Protein AF-A0A2E0BIJ8-F1 (afdb_monomer_lite)

Structure (mmCIF, N/CA/C/O backbone):
data_AF-A0A2E0BIJ8-F1
#
_entry.id   AF-A0A2E0BIJ8-F1
#
loop_
_atom_site.group_PDB
_atom_site.id
_atom_site.type_symbol
_atom_site.label_atom_id
_atom_site.label_alt_id
_atom_site.label_comp_id
_atom_site.label_asym_id
_atom_site.label_entity_id
_atom_site.label_seq_id
_atom_site.pdbx_PDB_ins_code
_atom_site.Cartn_x
_atom_site.Cartn_y
_atom_site.Cartn_z
_atom_site.occupancy
_atom_site.B_iso_or_equiv
_atom_site.auth_seq_id
_atom_site.auth_comp_id
_atom_site.auth_asym_id
_atom_site.auth_atom_id
_atom_site.pdbx_PDB_model_num
ATOM 1 N N . MET A 1 1 ? -33.064 29.553 -26.104 1.00 35.59 1 MET A N 1
ATOM 2 C CA . MET A 1 1 ? -32.023 29.119 -27.050 1.00 35.59 1 MET A CA 1
ATOM 3 C C . MET A 1 1 ? -30.918 28.511 -26.212 1.00 35.59 1 MET A C 1
ATOM 5 O O . MET A 1 1 ? -30.188 29.252 -25.575 1.00 35.59 1 MET A O 1
ATOM 9 N N . LEU A 1 2 ? -30.926 27.184 -26.082 1.00 36.78 2 LEU A N 1
ATOM 10 C CA . LEU A 1 2 ? -29.782 26.411 -25.607 1.00 36.78 2 LEU A CA 1
ATOM 11 C C . LEU A 1 2 ? -29.055 26.008 -26.888 1.00 36.78 2 LEU A C 1
ATOM 13 O O . LEU A 1 2 ? -29.544 25.163 -27.633 1.00 36.78 2 LEU A O 1
ATOM 17 N N . GLU A 1 3 ? -28.006 26.745 -27.231 1.00 42.09 3 GLU A N 1
ATOM 18 C CA . GLU A 1 3 ? -27.122 26.384 -28.335 1.00 42.09 3 GLU A CA 1
ATOM 19 C C . GLU A 1 3 ? -26.055 25.418 -27.809 1.00 42.09 3 GLU A C 1
ATOM 21 O O . GLU A 1 3 ? -25.457 25.666 -26.765 1.00 42.09 3 GLU A O 1
ATOM 26 N N . ASN A 1 4 ? -25.825 24.352 -28.581 1.00 48.25 4 ASN A N 1
ATOM 27 C CA . ASN A 1 4 ? -24.782 23.330 -28.443 1.00 48.25 4 ASN A CA 1
ATOM 28 C C . ASN A 1 4 ? -24.934 22.281 -27.328 1.00 48.25 4 ASN A C 1
ATOM 30 O O . ASN A 1 4 ? -24.035 22.094 -26.514 1.00 48.25 4 ASN A O 1
ATOM 34 N N . ASP A 1 5 ? -25.995 21.475 -27.407 1.00 44.16 5 ASP A N 1
ATOM 35 C CA . ASP A 1 5 ? -25.966 20.113 -26.860 1.00 44.16 5 ASP A CA 1
ATOM 36 C C . ASP A 1 5 ? -25.306 19.171 -27.881 1.00 44.16 5 ASP A C 1
ATOM 38 O O . ASP A 1 5 ? -25.940 18.689 -28.825 1.00 44.16 5 ASP A O 1
ATOM 42 N N . ALA A 1 6 ? -24.007 18.911 -27.714 1.00 59.09 6 ALA A N 1
ATOM 43 C CA . ALA A 1 6 ? -23.367 17.775 -28.368 1.00 59.09 6 ALA A CA 1
ATOM 44 C C . ALA A 1 6 ? -24.057 16.489 -27.883 1.00 59.09 6 ALA A C 1
ATOM 46 O O . ALA A 1 6 ? -24.158 16.249 -26.682 1.00 59.09 6 ALA A O 1
ATOM 47 N N . ASN A 1 7 ? -24.561 15.672 -28.811 1.00 59.44 7 ASN A N 1
ATOM 48 C CA . ASN A 1 7 ? -25.217 14.410 -28.480 1.00 59.44 7 ASN A CA 1
ATOM 49 C C . ASN A 1 7 ? -24.240 13.514 -27.680 1.00 59.44 7 ASN A C 1
ATOM 51 O O . ASN A 1 7 ? -23.221 13.108 -28.244 1.00 59.44 7 ASN A O 1
ATOM 55 N N . PRO A 1 8 ? -24.536 13.164 -26.411 1.00 59.91 8 PRO A N 1
ATOM 56 C CA . PRO A 1 8 ? -23.609 12.451 -25.524 1.00 59.91 8 PRO A CA 1
ATOM 57 C C . PRO A 1 8 ? -23.300 11.015 -25.974 1.00 59.91 8 PRO A C 1
ATOM 59 O O . PRO A 1 8 ? -22.456 10.349 -25.383 1.00 59.91 8 PRO A O 1
ATOM 62 N N . LEU A 1 9 ? -23.988 10.525 -27.009 1.00 65.62 9 LEU A N 1
ATOM 63 C CA . LEU A 1 9 ? -23.783 9.205 -27.601 1.00 65.62 9 LEU A CA 1
ATOM 64 C C . LEU A 1 9 ? -22.906 9.227 -28.858 1.00 65.62 9 LEU A C 1
ATOM 66 O O . LEU A 1 9 ? -22.682 8.163 -29.429 1.00 65.62 9 LEU A O 1
ATOM 70 N N . VAL A 1 10 ? -22.436 10.393 -29.318 1.00 70.75 10 VAL A N 1
ATOM 71 C CA . VAL A 1 10 ? -21.459 10.469 -30.414 1.00 70.75 10 VAL A CA 1
ATOM 72 C C . VAL A 1 10 ? -20.094 10.082 -29.840 1.00 70.75 10 VAL A C 1
ATOM 74 O O . VAL A 1 10 ? -19.566 10.825 -29.010 1.00 70.75 10 VAL A O 1
ATOM 77 N N . PRO A 1 11 ? -19.519 8.927 -30.225 1.00 63.75 11 PRO A N 1
ATOM 78 C CA . PRO A 1 11 ? -18.216 8.518 -29.723 1.00 63.75 11 PRO A CA 1
ATOM 79 C C . PRO A 1 11 ? -17.155 9.537 -30.130 1.00 63.75 11 PRO A C 1
ATOM 81 O O . PRO A 1 11 ? -17.231 10.114 -31.216 1.00 63.75 11 PRO A O 1
ATOM 84 N N . ASN A 1 12 ? -16.148 9.730 -29.277 1.00 66.19 12 ASN A N 1
ATOM 85 C CA . ASN A 1 12 ? -14.957 10.467 -29.677 1.00 66.19 12 ASN A CA 1
ATOM 86 C C . ASN A 1 12 ? -14.377 9.796 -30.932 1.00 66.19 12 ASN A C 1
ATOM 88 O O . ASN A 1 12 ? -14.133 8.591 -30.924 1.00 66.19 12 ASN A O 1
ATOM 92 N N . GLU A 1 13 ? -14.179 10.575 -31.995 1.00 66.75 13 GLU A N 1
ATOM 93 C CA . GLU A 1 13 ? -13.626 10.105 -33.268 1.00 66.75 13 GLU A CA 1
ATOM 94 C C . GLU A 1 13 ? -12.208 9.527 -33.090 1.00 66.75 13 GLU A C 1
ATOM 96 O O . GLU A 1 13 ? -11.796 8.650 -33.845 1.00 66.75 13 GLU A O 1
ATOM 101 N N . TYR A 1 14 ? -11.497 9.953 -32.037 1.00 65.56 14 TYR A N 1
ATOM 102 C CA . TYR A 1 14 ? -10.138 9.525 -31.706 1.00 65.56 14 TYR A CA 1
ATOM 103 C C . TYR A 1 14 ? -10.003 9.236 -30.199 1.00 65.56 14 TYR A C 1
ATOM 105 O O . TYR A 1 14 ? -9.481 10.071 -29.451 1.00 65.56 14 TYR A O 1
ATOM 113 N N . PRO A 1 15 ? -10.487 8.082 -29.702 1.00 70.69 15 PRO A N 1
ATOM 114 C CA . PRO A 1 15 ? -10.319 7.720 -28.301 1.00 70.69 15 PRO A CA 1
ATOM 115 C C . PRO A 1 15 ? -8.838 7.457 -27.993 1.00 70.69 15 PRO A C 1
ATOM 117 O O . PRO A 1 15 ? -8.159 6.723 -28.709 1.00 70.69 15 PRO A O 1
ATOM 120 N N . THR A 1 16 ? -8.342 8.048 -26.908 1.00 72.25 16 THR A N 1
ATOM 121 C CA . THR A 1 16 ? -6.956 7.880 -26.455 1.00 72.25 16 THR A CA 1
ATOM 122 C C . THR A 1 16 ? -6.887 6.763 -25.409 1.00 72.25 16 THR A C 1
ATOM 124 O O . THR A 1 16 ? -7.479 6.924 -24.339 1.00 72.25 16 THR A O 1
ATOM 127 N N . PRO A 1 17 ? -6.183 5.646 -25.660 1.00 83.25 17 PRO A N 1
ATOM 128 C CA . PRO A 1 17 ? -5.972 4.625 -24.641 1.00 83.25 17 PRO A CA 1
ATOM 129 C C . PRO A 1 17 ? -4.950 5.105 -23.597 1.00 83.25 17 PRO A C 1
ATOM 131 O O . PRO A 1 17 ? -3.907 5.652 -23.948 1.00 83.25 17 PRO A O 1
ATOM 134 N N . THR A 1 18 ? -5.221 4.865 -22.311 1.00 81.81 18 THR A N 1
ATOM 135 C CA . THR A 1 18 ? -4.228 5.063 -21.234 1.00 81.81 18 THR A CA 1
ATOM 136 C C . THR A 1 18 ? -3.128 4.000 -21.299 1.00 81.81 18 THR A C 1
ATOM 138 O O . THR A 1 18 ? -1.951 4.299 -21.100 1.00 81.81 18 THR A O 1
ATOM 141 N N . VAL A 1 19 ? -3.525 2.761 -21.604 1.00 93.06 19 VAL A N 1
ATOM 142 C CA . VAL A 1 19 ? -2.657 1.597 -21.782 1.00 93.06 19 VAL A CA 1
ATOM 143 C C . VAL A 1 19 ? -3.271 0.654 -22.820 1.00 93.06 19 VAL A C 1
ATOM 145 O O . VAL A 1 19 ? -4.491 0.498 -22.887 1.00 93.06 19 VAL A O 1
ATOM 148 N N . LEU A 1 20 ? -2.425 0.020 -23.624 1.00 96.12 20 LEU A N 1
ATOM 149 C CA . LEU A 1 20 ? -2.742 -1.125 -24.468 1.00 96.12 20 LEU A CA 1
ATOM 150 C C . LEU A 1 20 ? -2.016 -2.343 -23.899 1.00 96.12 20 LEU A C 1
ATOM 152 O O . LEU A 1 20 ? -0.818 -2.282 -23.621 1.00 96.12 20 LEU A O 1
ATOM 156 N N . VAL A 1 21 ? -2.742 -3.447 -23.737 1.00 98.12 21 VAL A N 1
ATOM 157 C CA . VAL A 1 21 ? -2.201 -4.722 -23.257 1.00 98.12 21 VAL A CA 1
ATOM 158 C C . VAL A 1 21 ? -2.321 -5.738 -24.383 1.00 98.12 21 VAL A C 1
ATOM 160 O O . VAL A 1 21 ? -3.424 -6.017 -24.851 1.00 98.12 21 VAL A O 1
ATOM 163 N N . ILE A 1 22 ? -1.184 -6.260 -24.830 1.00 98.31 22 ILE A N 1
ATOM 164 C CA . ILE A 1 22 ? -1.072 -7.204 -25.937 1.00 98.31 22 ILE A CA 1
ATOM 165 C C . ILE A 1 22 ? -0.431 -8.481 -25.403 1.00 98.31 22 ILE A C 1
ATOM 167 O O . ILE A 1 22 ? 0.773 -8.524 -25.154 1.00 98.31 22 ILE A O 1
ATOM 171 N N . ASP A 1 23 ? -1.244 -9.516 -25.237 1.00 98.00 23 ASP A N 1
ATOM 172 C CA . ASP A 1 23 ? -0.769 -10.859 -24.913 1.00 98.00 23 ASP A CA 1
ATOM 173 C C . ASP A 1 23 ? -0.243 -11.573 -26.164 1.00 98.00 23 ASP A C 1
ATOM 175 O O . ASP A 1 23 ? -0.552 -11.196 -27.297 1.00 98.00 23 ASP A O 1
ATOM 179 N N . ASP A 1 24 ? 0.578 -12.598 -25.946 1.00 97.19 24 ASP A N 1
ATOM 180 C CA . ASP A 1 24 ? 1.155 -13.438 -26.995 1.00 97.19 24 ASP A CA 1
ATOM 181 C C . ASP A 1 24 ? 1.942 -12.655 -28.068 1.00 97.19 24 ASP A C 1
ATOM 183 O O . ASP A 1 24 ? 1.844 -12.908 -29.275 1.00 97.19 24 ASP A O 1
ATOM 187 N N . PHE A 1 25 ? 2.739 -11.670 -27.634 1.00 97.81 25 PHE A N 1
ATOM 188 C CA . PHE A 1 25 ? 3.421 -10.756 -28.550 1.00 97.81 25 PHE A CA 1
ATOM 189 C C . PHE A 1 25 ? 4.433 -11.461 -29.464 1.00 97.81 25 PHE A C 1
ATOM 191 O O . PHE A 1 25 ? 4.387 -11.286 -30.683 1.00 97.81 25 PHE A O 1
ATOM 198 N N . TYR A 1 26 ? 5.355 -12.256 -28.928 1.00 96.81 26 TYR A N 1
ATOM 199 C CA . TYR A 1 26 ? 6.238 -13.096 -29.736 1.00 96.81 26 TYR A CA 1
ATOM 200 C C . TYR A 1 26 ? 5.554 -14.410 -30.100 1.00 96.81 26 TYR A C 1
ATOM 202 O O . TYR A 1 26 ? 4.877 -15.015 -29.277 1.00 96.81 26 TYR A O 1
ATOM 210 N N . GLN A 1 27 ? 5.772 -14.874 -31.334 1.00 95.19 27 GLN A N 1
ATOM 211 C CA . GLN A 1 27 ? 5.269 -16.175 -31.782 1.00 95.19 27 GLN A CA 1
ATOM 212 C C . GLN A 1 27 ? 5.966 -17.336 -31.056 1.00 95.19 27 GLN A C 1
ATOM 214 O O . GLN A 1 27 ? 5.326 -18.336 -30.750 1.00 95.19 27 GLN A O 1
ATOM 219 N N . ASP A 1 28 ? 7.265 -17.189 -30.779 1.00 96.81 28 ASP A N 1
ATOM 220 C CA . ASP A 1 28 ? 8.059 -18.140 -30.000 1.00 96.81 28 ASP A CA 1
ATOM 221 C C . ASP A 1 28 ? 8.805 -17.396 -28.875 1.00 96.81 28 ASP A C 1
ATOM 223 O O . ASP A 1 28 ? 9.984 -17.050 -29.009 1.00 96.81 28 ASP A O 1
ATOM 227 N N . PRO A 1 29 ? 8.110 -17.058 -27.774 1.00 96.88 29 PRO A N 1
ATOM 228 C CA . PRO A 1 29 ? 8.700 -16.284 -26.684 1.00 96.88 29 PRO A CA 1
ATOM 229 C C . PRO A 1 29 ? 9.755 -17.073 -25.902 1.00 96.88 29 PRO A C 1
ATOM 231 O O . PRO A 1 29 ? 10.623 -16.470 -25.272 1.00 96.88 29 PRO A O 1
ATOM 234 N N . VAL A 1 30 ? 9.700 -18.409 -25.944 1.00 96.81 30 VAL A N 1
ATOM 235 C CA . VAL A 1 30 ? 10.685 -19.279 -25.292 1.00 96.81 30 VAL A CA 1
ATOM 236 C C . VAL A 1 30 ? 12.012 -19.189 -26.033 1.00 96.81 30 VAL A C 1
ATOM 238 O O . VAL A 1 30 ? 13.022 -18.894 -25.398 1.00 96.81 30 VAL A O 1
ATOM 241 N N . ALA A 1 31 ? 12.012 -19.316 -27.364 1.00 96.94 31 ALA A N 1
ATOM 242 C CA . ALA A 1 31 ? 13.229 -19.149 -28.157 1.00 96.94 31 ALA A CA 1
ATOM 243 C C . ALA A 1 31 ? 13.829 -17.740 -28.009 1.00 96.94 31 ALA A C 1
ATOM 245 O O . ALA A 1 31 ? 15.046 -17.597 -27.873 1.00 96.94 31 ALA A O 1
ATOM 246 N N . VAL A 1 32 ? 12.990 -16.694 -27.971 1.00 96.44 32 VAL A N 1
ATOM 247 C CA . VAL A 1 32 ? 13.455 -15.319 -27.707 1.00 96.44 32 VAL A CA 1
ATOM 248 C C . VAL A 1 32 ? 14.112 -15.220 -26.330 1.00 96.44 32 VAL A C 1
ATOM 250 O O . VAL A 1 32 ? 15.205 -14.662 -26.225 1.00 96.44 32 VAL A O 1
ATOM 253 N N . ARG A 1 33 ? 13.486 -15.786 -25.286 1.00 97.31 33 ARG A N 1
ATOM 254 C CA . ARG A 1 33 ? 14.040 -15.821 -23.925 1.00 97.31 33 ARG A CA 1
ATOM 255 C C . ARG A 1 33 ? 15.385 -16.554 -23.878 1.00 97.31 33 ARG A C 1
ATOM 257 O O . ARG A 1 33 ? 16.347 -16.040 -23.312 1.00 97.31 33 ARG A O 1
ATOM 264 N N . GLU A 1 34 ? 15.459 -17.751 -24.446 1.00 97.31 34 GLU A N 1
ATOM 265 C CA . GLU A 1 34 ? 16.687 -18.553 -24.464 1.00 97.31 34 GLU A CA 1
ATOM 266 C C . GLU A 1 34 ? 17.824 -17.815 -25.172 1.00 97.31 34 GLU A C 1
ATOM 268 O O . GLU A 1 34 ? 18.957 -17.805 -24.688 1.00 97.31 34 GLU A O 1
ATOM 273 N N . TRP A 1 35 ? 17.514 -17.144 -26.281 1.00 97.12 35 TRP A N 1
ATOM 274 C CA . TRP A 1 35 ? 18.482 -16.347 -27.021 1.00 97.12 35 TRP A CA 1
ATOM 275 C C . TRP A 1 35 ? 18.953 -15.114 -26.236 1.00 97.12 35 TRP A C 1
ATOM 277 O O . TRP A 1 35 ? 20.160 -14.859 -26.184 1.00 97.12 35 TRP A O 1
ATOM 287 N N . VAL A 1 36 ? 18.052 -14.366 -25.582 1.00 96.44 36 VAL A N 1
ATOM 288 C CA . VAL A 1 36 ? 18.443 -13.169 -24.812 1.00 96.44 36 VAL A CA 1
ATOM 289 C C . VAL A 1 36 ? 19.282 -13.530 -23.582 1.00 96.44 36 VAL A C 1
ATOM 291 O O . VAL A 1 36 ? 20.228 -12.816 -23.252 1.00 96.44 36 VAL A O 1
ATOM 294 N N . LEU A 1 37 ? 19.014 -14.665 -22.928 1.00 96.69 37 LEU A N 1
ATOM 295 C CA . LEU A 1 37 ? 19.805 -15.122 -21.779 1.00 96.69 37 LEU A CA 1
ATOM 296 C C . LEU A 1 37 ? 21.262 -15.435 -22.154 1.00 96.69 37 LEU A C 1
ATOM 298 O O . LEU A 1 37 ? 22.139 -15.365 -21.290 1.00 96.69 37 LEU A O 1
ATOM 302 N N . GLN A 1 38 ? 21.547 -15.705 -23.430 1.00 95.94 38 GLN A N 1
ATOM 303 C CA . GLN A 1 38 ? 22.909 -15.888 -23.945 1.00 95.94 38 GLN A CA 1
ATOM 304 C C . GLN A 1 38 ? 23.631 -14.565 -24.250 1.00 95.94 38 GLN A C 1
ATOM 306 O O . GLN A 1 38 ? 24.837 -14.585 -24.486 1.00 95.94 38 GLN A O 1
ATOM 311 N N . GLN A 1 39 ? 22.932 -13.426 -24.238 1.00 94.38 39 GLN A N 1
ATOM 312 C CA . GLN A 1 39 ? 23.530 -12.121 -24.521 1.00 94.38 39 GLN A CA 1
ATOM 313 C C . GLN A 1 39 ? 24.245 -11.536 -23.297 1.00 94.38 39 GLN A C 1
ATOM 315 O O . GLN A 1 39 ? 23.983 -11.891 -22.139 1.00 94.38 39 GLN A O 1
ATOM 320 N N . GLU A 1 40 ? 25.140 -10.588 -23.565 1.00 91.81 40 GLU A N 1
ATOM 321 C CA . GLU A 1 40 ? 25.737 -9.743 -22.538 1.00 91.81 40 GLU A CA 1
ATOM 322 C C . GLU A 1 40 ? 24.805 -8.580 -22.174 1.00 91.81 40 GLU A C 1
ATOM 324 O O . GLU A 1 40 ? 24.114 -8.017 -23.025 1.00 91.81 40 GLU A O 1
ATOM 329 N N . PHE A 1 41 ? 24.842 -8.177 -20.902 1.00 92.44 41 PHE A N 1
ATOM 330 C CA . PHE A 1 41 ? 24.113 -7.019 -20.378 1.00 92.44 41 PHE A CA 1
ATOM 331 C C . PHE A 1 41 ? 25.108 -5.961 -19.870 1.00 92.44 41 PHE A C 1
ATOM 333 O O . PHE A 1 41 ? 25.261 -5.788 -18.654 1.00 92.44 41 PHE A O 1
ATOM 340 N N . PRO A 1 42 ? 25.871 -5.310 -20.770 1.00 82.31 42 PRO A N 1
ATOM 341 C CA . PRO A 1 42 ? 26.975 -4.442 -20.374 1.00 82.31 42 PRO A CA 1
ATOM 342 C C . PRO A 1 42 ? 26.510 -3.060 -19.899 1.00 82.31 42 PRO A C 1
ATOM 344 O O . PRO A 1 42 ? 27.278 -2.356 -19.245 1.00 82.31 42 PRO A O 1
ATOM 347 N N . ILE A 1 43 ? 25.276 -2.656 -20.217 1.00 79.69 43 ILE A N 1
ATOM 348 C CA . ILE A 1 43 ? 24.807 -1.286 -20.008 1.00 79.69 43 ILE A CA 1
ATOM 349 C C . ILE A 1 43 ? 24.150 -1.163 -18.630 1.00 79.69 43 ILE A C 1
ATOM 351 O O . ILE A 1 43 ? 23.225 -1.902 -18.291 1.00 79.69 43 ILE A O 1
ATOM 355 N N . GLN A 1 44 ? 24.630 -0.201 -17.847 1.00 77.75 44 GLN A N 1
ATOM 356 C CA . GLN A 1 44 ? 24.048 0.248 -16.583 1.00 77.75 44 GLN A CA 1
ATOM 357 C C . GLN A 1 44 ? 23.871 1.762 -16.647 1.00 77.75 44 GLN A C 1
ATOM 359 O O . GLN A 1 44 ? 24.639 2.455 -17.317 1.00 77.75 44 GLN A O 1
ATOM 364 N N . GLY A 1 45 ? 22.870 2.284 -15.953 1.00 73.25 45 GLY A N 1
ATOM 365 C CA . GLY A 1 45 ? 22.576 3.709 -15.975 1.00 73.25 45 GLY A CA 1
ATOM 366 C C . GLY A 1 45 ? 21.678 4.118 -14.824 1.00 73.25 45 GLY A C 1
ATOM 367 O O . GLY A 1 45 ? 21.615 3.443 -13.801 1.00 73.25 45 GLY A O 1
ATOM 368 N N . ASN A 1 46 ? 20.966 5.229 -15.006 1.00 73.06 46 ASN A N 1
ATOM 369 C CA . ASN A 1 46 ? 19.965 5.692 -14.051 1.00 73.06 46 ASN A CA 1
ATOM 370 C C . ASN A 1 46 ? 18.648 4.913 -14.220 1.00 73.06 46 ASN A C 1
ATOM 372 O O . ASN A 1 46 ? 17.621 5.478 -14.582 1.00 73.06 46 ASN A O 1
ATOM 376 N N . TYR A 1 47 ? 18.713 3.598 -14.033 1.00 79.56 47 TYR A N 1
ATOM 377 C CA . TYR A 1 47 ? 17.598 2.650 -14.006 1.00 79.56 47 TYR A CA 1
ATOM 378 C C . TYR A 1 47 ? 18.071 1.368 -13.300 1.00 79.56 47 TYR A C 1
ATOM 380 O O . TYR A 1 47 ? 19.268 1.073 -13.320 1.00 79.56 47 TYR A O 1
ATOM 388 N N . PRO A 1 48 ? 17.168 0.596 -12.676 1.00 83.38 48 PRO A N 1
ATOM 389 C CA . PRO A 1 48 ? 17.532 -0.645 -11.992 1.00 83.38 48 PRO A CA 1
ATOM 390 C C . PRO A 1 48 ? 18.017 -1.709 -12.981 1.00 83.38 48 PRO A C 1
ATOM 392 O O . PRO A 1 48 ? 17.558 -1.752 -14.122 1.00 83.38 48 PRO A O 1
ATOM 395 N N . GLY A 1 49 ? 18.898 -2.605 -12.556 1.00 90.31 49 GLY A N 1
ATOM 396 C CA . GLY A 1 49 ? 19.314 -3.731 -13.375 1.00 90.31 49 GLY A CA 1
ATOM 397 C C . GLY A 1 49 ? 20.331 -3.391 -14.452 1.00 90.31 49 GLY A C 1
ATOM 398 O O . GLY A 1 49 ? 21.042 -2.383 -14.418 1.00 90.31 49 GLY A O 1
ATOM 399 N N . LYS A 1 50 ? 20.422 -4.287 -15.433 1.00 90.38 50 LYS A N 1
ATOM 400 C CA . LYS A 1 50 ? 21.362 -4.172 -16.554 1.00 90.38 50 LYS A CA 1
ATOM 401 C C . LYS A 1 50 ? 20.643 -4.391 -17.869 1.00 90.38 50 LYS A C 1
ATOM 403 O O . LYS A 1 50 ? 19.694 -5.174 -17.927 1.00 90.38 50 LYS A O 1
ATOM 408 N N . ARG A 1 51 ? 21.116 -3.724 -18.922 1.00 90.31 51 ARG A N 1
ATOM 409 C CA . ARG A 1 51 ? 20.560 -3.797 -20.276 1.00 90.31 51 ARG A CA 1
ATOM 410 C C . ARG A 1 51 ? 21.532 -4.407 -21.278 1.00 90.31 51 ARG A C 1
ATOM 412 O O . ARG A 1 51 ? 22.748 -4.238 -21.166 1.00 90.31 51 ARG A O 1
ATOM 419 N N . THR A 1 52 ? 20.974 -5.083 -22.275 1.00 88.81 52 THR A N 1
ATOM 420 C CA . THR A 1 52 ? 21.670 -5.446 -23.514 1.00 88.81 52 THR A CA 1
ATOM 421 C C . THR A 1 52 ? 21.855 -4.222 -24.414 1.00 88.81 52 THR A C 1
ATOM 423 O O . THR A 1 52 ? 21.259 -3.169 -24.182 1.00 88.81 52 THR A O 1
ATOM 426 N N . ALA A 1 53 ? 22.599 -4.388 -25.509 1.00 85.25 53 ALA A N 1
ATOM 427 C CA . ALA A 1 53 ? 22.479 -3.493 -26.659 1.00 85.25 53 ALA A CA 1
ATOM 428 C C . ALA A 1 53 ? 21.033 -3.495 -27.232 1.00 85.25 53 ALA A C 1
ATOM 430 O O . ALA A 1 53 ? 20.252 -4.407 -26.928 1.00 85.25 53 ALA A O 1
ATOM 431 N N . PRO A 1 54 ? 20.640 -2.485 -28.029 1.00 85.31 54 PRO A N 1
ATOM 432 C CA . PRO A 1 54 ? 19.290 -2.376 -28.587 1.00 85.31 54 PRO A CA 1
ATOM 433 C C . PRO A 1 54 ? 19.003 -3.435 -29.662 1.00 85.31 54 PRO A C 1
ATOM 435 O O . PRO A 1 54 ? 19.788 -3.613 -30.590 1.00 85.31 54 PRO A O 1
ATOM 438 N N . PHE A 1 55 ? 17.840 -4.092 -29.582 1.00 84.94 55 PHE A N 1
ATOM 439 C CA . PHE A 1 55 ? 17.353 -5.062 -30.572 1.00 84.94 55 PHE A CA 1
ATOM 440 C C . PHE A 1 55 ? 15.965 -4.675 -31.091 1.00 84.94 55 PHE A C 1
ATOM 442 O O . PHE A 1 55 ? 14.954 -5.315 -30.801 1.00 84.94 55 PHE A O 1
ATOM 449 N N . ALA A 1 56 ? 15.917 -3.601 -31.869 1.00 78.50 56 ALA A N 1
ATOM 450 C CA . ALA A 1 56 ? 14.689 -3.041 -32.420 1.00 78.50 56 ALA A CA 1
ATOM 451 C C . ALA A 1 56 ? 14.616 -3.210 -33.942 1.00 78.50 56 ALA A C 1
ATOM 453 O O . ALA A 1 56 ? 14.785 -2.262 -34.711 1.00 78.50 56 ALA A O 1
ATOM 454 N N . LEU A 1 57 ? 14.371 -4.454 -34.360 1.00 83.31 57 LEU A N 1
ATOM 455 C CA . LEU A 1 57 ? 14.141 -4.813 -35.760 1.00 83.31 57 LEU A CA 1
ATOM 456 C C . LEU A 1 57 ? 12.923 -4.068 -36.324 1.00 83.31 57 LEU A C 1
ATOM 458 O O . LEU A 1 57 ? 11.921 -3.904 -35.624 1.00 83.31 57 LEU A O 1
ATOM 462 N N . ASP A 1 58 ? 12.968 -3.710 -37.609 1.00 86.62 58 ASP A N 1
ATOM 463 C CA . ASP A 1 58 ? 11.851 -3.042 -38.296 1.00 86.62 58 ASP A CA 1
ATOM 464 C C . ASP A 1 58 ? 10.549 -3.848 -38.194 1.00 86.62 58 ASP A C 1
ATOM 466 O O . ASP A 1 58 ? 9.481 -3.282 -37.997 1.00 86.62 58 ASP A O 1
ATOM 470 N N . THR A 1 59 ? 10.632 -5.179 -38.186 1.00 90.94 59 THR A N 1
ATOM 471 C CA . THR A 1 59 ? 9.468 -6.058 -38.002 1.00 90.94 59 THR A CA 1
ATOM 472 C C . THR A 1 59 ? 8.798 -5.901 -36.632 1.00 90.94 59 THR A C 1
ATOM 474 O O . THR A 1 59 ? 7.586 -6.068 -36.514 1.00 90.94 59 THR A O 1
ATOM 477 N N . ILE A 1 60 ? 9.563 -5.589 -35.576 1.00 92.88 60 ILE A N 1
ATOM 478 C CA . ILE A 1 60 ? 9.009 -5.303 -34.240 1.00 92.88 60 ILE A CA 1
ATOM 479 C C . ILE A 1 60 ? 8.312 -3.943 -34.266 1.00 92.88 60 ILE A C 1
ATOM 481 O O . ILE A 1 60 ? 7.192 -3.826 -33.765 1.00 92.88 60 ILE A O 1
ATOM 485 N N . LYS A 1 61 ? 8.941 -2.943 -34.897 1.00 93.88 61 LYS A N 1
ATOM 486 C CA . LYS A 1 61 ? 8.353 -1.615 -35.093 1.00 93.88 61 LYS A CA 1
ATOM 487 C C . LYS A 1 61 ? 7.024 -1.706 -35.844 1.00 93.88 61 LYS A C 1
ATOM 489 O O . LYS A 1 61 ? 6.032 -1.185 -35.356 1.00 93.88 61 LYS A O 1
ATOM 494 N N . GLU A 1 62 ? 6.991 -2.386 -36.988 1.00 95.50 62 GLU A N 1
ATOM 495 C CA . GLU A 1 62 ? 5.787 -2.572 -37.813 1.00 95.50 62 GLU A CA 1
ATOM 496 C C . GLU A 1 62 ? 4.662 -3.257 -37.028 1.00 95.50 62 GLU A C 1
ATOM 498 O O . GLU A 1 62 ? 3.503 -2.844 -37.094 1.00 95.50 62 GLU A O 1
ATOM 503 N N . LYS A 1 63 ? 4.999 -4.275 -36.225 1.00 96.31 63 LYS A N 1
ATOM 504 C CA . LYS A 1 63 ? 4.020 -4.957 -35.374 1.00 96.31 63 LYS A CA 1
ATOM 505 C C . LYS A 1 63 ? 3.451 -4.028 -34.302 1.00 96.31 63 LYS A C 1
ATOM 507 O O . LYS A 1 63 ? 2.236 -3.991 -34.130 1.00 96.31 63 LYS A O 1
ATOM 512 N N . ILE A 1 64 ? 4.297 -3.267 -33.606 1.00 96.75 64 ILE A N 1
ATOM 513 C CA . ILE A 1 64 ? 3.853 -2.280 -32.608 1.00 96.75 64 ILE A CA 1
ATOM 514 C C . ILE A 1 64 ? 3.015 -1.179 -33.270 1.00 96.75 64 ILE A C 1
ATOM 516 O O . ILE A 1 64 ? 1.944 -0.854 -32.759 1.00 96.75 64 ILE A O 1
ATOM 520 N N . GLU A 1 65 ? 3.448 -0.665 -34.426 1.00 96.00 65 GLU A N 1
ATOM 521 C CA . GLU A 1 65 ? 2.726 0.341 -35.216 1.00 96.00 65 GLU A CA 1
ATOM 522 C C . GLU A 1 65 ? 1.301 -0.124 -35.526 1.00 96.00 65 GLU A C 1
ATOM 524 O O . GLU A 1 65 ? 0.357 0.624 -35.285 1.00 96.00 65 GLU A O 1
ATOM 529 N N . SER A 1 66 ? 1.122 -1.386 -35.931 1.00 96.12 66 SER A N 1
ATOM 530 C CA . SER A 1 66 ? -0.204 -1.935 -36.246 1.00 96.12 66 SER A CA 1
ATOM 531 C C . SER A 1 66 ? -1.202 -1.899 -35.076 1.00 96.12 66 SER A C 1
ATOM 533 O O . SER A 1 66 ? -2.410 -1.824 -35.305 1.00 96.12 66 SER A O 1
ATOM 535 N N . TYR A 1 67 ? -0.723 -1.915 -33.824 1.00 95.25 67 TYR A N 1
ATOM 536 C CA . TYR A 1 67 ? -1.577 -1.809 -32.637 1.00 95.25 67 TYR A CA 1
ATOM 537 C C . TYR A 1 67 ? -1.903 -0.360 -32.267 1.00 95.25 67 TYR A C 1
ATOM 539 O O . TYR A 1 67 ? -3.003 -0.086 -31.785 1.00 95.25 67 TYR A O 1
ATOM 547 N N . VAL A 1 68 ? -0.961 0.567 -32.464 1.00 92.81 68 VAL A N 1
ATOM 548 C CA . VAL A 1 68 ? -1.122 1.973 -32.053 1.00 92.81 68 VAL A CA 1
ATOM 549 C C . VAL A 1 68 ? -1.747 2.849 -33.138 1.00 92.81 68 VAL A C 1
ATOM 551 O O . VAL A 1 68 ? -2.413 3.829 -32.801 1.00 92.81 68 VAL A O 1
ATOM 554 N N . GLU A 1 69 ? -1.591 2.498 -34.418 1.00 92.06 69 GLU A N 1
ATOM 555 C CA . GLU A 1 69 ? -2.050 3.287 -35.572 1.00 92.06 69 GLU A CA 1
ATOM 556 C C . GLU A 1 69 ? -3.538 3.688 -35.500 1.00 92.06 69 GLU A C 1
ATOM 558 O O . GLU A 1 69 ? -3.832 4.871 -35.728 1.00 92.06 69 GLU A O 1
ATOM 563 N N . PRO A 1 70 ? -4.478 2.804 -35.091 1.00 88.75 70 PRO A N 1
ATOM 564 C CA . PRO A 1 70 ? -5.890 3.174 -34.964 1.00 88.75 70 PRO A CA 1
ATOM 565 C C . PRO A 1 70 ? -6.133 4.347 -34.004 1.00 88.75 70 PRO A C 1
ATOM 567 O O . PRO A 1 70 ? -7.044 5.145 -34.214 1.00 88.75 70 PRO A O 1
ATOM 570 N N . PHE A 1 71 ? -5.300 4.491 -32.972 1.00 86.31 71 PHE A N 1
ATOM 571 C CA . PHE A 1 71 ? -5.473 5.488 -31.915 1.00 86.31 71 PHE A CA 1
ATOM 572 C C . PHE A 1 71 ? -4.598 6.717 -32.149 1.00 86.31 71 PHE A C 1
ATOM 574 O O . PHE A 1 71 ? -5.070 7.855 -32.080 1.00 86.31 71 PHE A O 1
ATOM 581 N N . ALA A 1 72 ? -3.340 6.505 -32.528 1.00 87.69 72 ALA A N 1
ATOM 582 C CA . ALA A 1 72 ? -2.309 7.533 -32.496 1.00 87.69 72 ALA A CA 1
ATOM 583 C C . ALA A 1 72 ? -1.609 7.787 -33.847 1.00 87.69 72 ALA A C 1
ATOM 585 O O . ALA A 1 72 ? -0.775 8.686 -33.939 1.00 87.69 72 ALA A O 1
ATOM 586 N N . GLY A 1 73 ? -1.984 7.070 -34.911 1.00 89.88 73 GLY A N 1
ATOM 587 C CA . GLY A 1 73 ? -1.320 7.159 -36.215 1.00 89.88 73 GLY A CA 1
ATOM 588 C C . GLY A 1 73 ? 0.044 6.465 -36.227 1.00 89.88 73 GLY A C 1
ATOM 589 O O . GLY A 1 73 ? 0.370 5.698 -35.318 1.00 89.88 73 GLY A O 1
ATOM 590 N N . LYS A 1 74 ? 0.837 6.714 -37.268 1.00 93.62 74 LYS A N 1
ATOM 591 C CA . LYS A 1 74 ? 2.100 5.989 -37.495 1.00 93.62 74 LYS A CA 1
ATOM 592 C C . LYS A 1 74 ? 3.200 6.384 -36.519 1.00 93.62 74 LYS A C 1
ATOM 594 O O . LYS A 1 74 ? 3.183 7.490 -35.976 1.00 93.62 74 LYS A O 1
ATOM 599 N N . ILE A 1 75 ? 4.188 5.508 -36.333 1.00 93.06 75 ILE A N 1
ATOM 600 C CA . ILE A 1 75 ? 5.371 5.777 -35.512 1.00 93.06 75 ILE A CA 1
ATOM 601 C C . ILE A 1 75 ? 6.297 6.746 -36.258 1.00 93.06 75 ILE A C 1
ATOM 603 O O . ILE A 1 75 ? 6.812 6.448 -37.338 1.00 93.06 75 ILE A O 1
ATOM 607 N N . THR A 1 76 ? 6.555 7.901 -35.648 1.00 89.94 76 THR A N 1
ATOM 608 C CA . THR A 1 76 ? 7.376 8.987 -36.204 1.00 89.94 76 THR A CA 1
ATOM 609 C C . THR A 1 76 ? 8.789 9.029 -35.628 1.00 89.94 76 THR A C 1
ATOM 611 O O . THR A 1 76 ? 9.696 9.537 -36.286 1.00 89.94 76 THR A O 1
ATOM 614 N N . GLN A 1 77 ? 9.002 8.474 -34.429 1.00 86.75 77 GLN A N 1
ATOM 615 C CA . GLN A 1 77 ? 10.320 8.381 -33.793 1.00 86.75 77 GLN A CA 1
ATOM 616 C C . GLN A 1 77 ? 10.583 6.961 -33.308 1.00 86.75 77 GLN A C 1
ATOM 618 O O . GLN A 1 77 ? 9.800 6.418 -32.537 1.00 86.75 77 GLN A O 1
ATOM 623 N N . TRP A 1 78 ? 11.694 6.376 -33.752 1.00 85.12 78 TRP A N 1
ATOM 624 C CA . TRP A 1 78 ? 12.112 5.022 -33.400 1.00 85.12 78 TRP A CA 1
ATOM 625 C C . TRP A 1 78 ? 13.644 4.961 -33.373 1.00 85.12 78 TRP A C 1
ATOM 627 O O . TRP A 1 78 ? 14.287 4.906 -34.422 1.00 85.12 78 TRP A O 1
ATOM 637 N N . SER A 1 79 ? 14.236 5.073 -32.182 1.00 77.31 79 SER A N 1
ATOM 638 C CA . SER A 1 79 ? 15.695 5.128 -32.014 1.00 77.31 79 SER A CA 1
ATOM 639 C C . SER A 1 79 ? 16.289 3.750 -31.729 1.00 77.31 79 SER A C 1
ATOM 641 O O . SER A 1 79 ? 15.867 3.089 -30.782 1.00 77.31 79 SER A O 1
ATOM 643 N N . ASN A 1 80 ? 17.313 3.370 -32.501 1.00 69.75 80 ASN A N 1
ATOM 644 C CA . ASN A 1 80 ? 18.046 2.100 -32.378 1.00 69.75 80 ASN A CA 1
ATOM 645 C C . ASN A 1 80 ? 19.510 2.286 -31.927 1.00 69.75 80 ASN A C 1
ATOM 647 O O . ASN A 1 80 ? 20.304 1.352 -31.988 1.00 69.75 80 ASN A O 1
ATOM 651 N N . SER A 1 81 ? 19.911 3.495 -31.533 1.00 61.84 81 SER A N 1
ATOM 652 C CA . SER A 1 81 ? 21.308 3.811 -31.204 1.00 61.84 81 SER A CA 1
ATOM 653 C C . SER A 1 81 ? 21.671 3.463 -29.758 1.00 61.84 81 SER A C 1
ATOM 655 O O . SER A 1 81 ? 20.941 3.831 -28.842 1.00 61.84 81 SER A O 1
ATOM 657 N N . GLU A 1 82 ? 22.849 2.870 -29.549 1.00 52.22 82 GLU A N 1
ATOM 658 C CA . GLU A 1 82 ? 23.363 2.411 -28.242 1.00 52.22 82 GLU A CA 1
ATOM 659 C C . GLU A 1 82 ? 23.564 3.525 -27.194 1.00 52.22 82 GLU A C 1
ATOM 661 O O . GLU A 1 82 ? 23.565 3.253 -25.998 1.00 52.22 82 GLU A O 1
ATOM 666 N N . ASN A 1 83 ? 23.709 4.783 -27.622 1.00 48.00 83 ASN A N 1
ATOM 667 C CA . ASN A 1 83 ? 24.141 5.894 -26.762 1.00 48.00 83 ASN A CA 1
ATOM 668 C C . ASN A 1 83 ? 23.006 6.698 -26.113 1.00 48.00 83 ASN A C 1
ATOM 670 O O . ASN A 1 83 ? 23.274 7.725 -25.489 1.00 48.00 83 ASN A O 1
ATOM 674 N N . HIS A 1 84 ? 21.749 6.282 -26.267 1.00 50.41 84 HIS A N 1
ATOM 675 C CA . HIS A 1 84 ? 20.624 7.026 -25.713 1.00 50.41 84 HIS A CA 1
ATOM 676 C C . HIS A 1 84 ? 19.888 6.226 -24.636 1.00 50.41 84 HIS A C 1
ATOM 678 O O . HIS A 1 84 ? 19.675 5.022 -24.769 1.00 50.41 84 HIS A O 1
ATOM 684 N N . PHE A 1 85 ? 19.429 6.925 -23.593 1.00 49.25 85 PHE A N 1
ATOM 685 C CA . PHE A 1 85 ? 18.597 6.378 -22.510 1.00 49.25 85 PHE A CA 1
ATOM 686 C C . PHE A 1 85 ? 17.289 5.711 -23.004 1.00 49.25 85 PHE A C 1
ATOM 688 O O . PHE A 1 85 ? 16.642 5.004 -22.234 1.00 49.25 85 PHE A O 1
ATOM 695 N N . ASN A 1 86 ? 16.944 5.886 -24.287 1.00 57.50 86 ASN A N 1
ATOM 696 C CA . ASN A 1 86 ? 15.685 5.524 -24.941 1.00 57.50 86 ASN A CA 1
ATOM 697 C C . ASN A 1 86 ? 15.837 4.573 -26.141 1.00 57.50 86 ASN A C 1
ATOM 699 O O . ASN A 1 86 ? 15.019 4.582 -27.063 1.00 57.50 86 ASN A O 1
ATOM 703 N N . ALA A 1 87 ? 16.909 3.784 -26.174 1.00 70.06 87 ALA A N 1
ATOM 704 C CA . ALA A 1 87 ? 17.129 2.855 -27.268 1.00 70.06 87 ALA A CA 1
ATOM 705 C C . ALA A 1 87 ? 16.067 1.737 -27.277 1.00 70.06 87 ALA A C 1
ATOM 707 O O . ALA A 1 87 ? 15.879 1.024 -26.284 1.00 70.06 87 ALA A O 1
ATOM 708 N N . ASN A 1 88 ? 15.373 1.583 -28.406 1.00 85.75 88 ASN A N 1
ATOM 709 C CA . ASN A 1 88 ? 14.284 0.624 -28.548 1.00 85.75 88 ASN A CA 1
ATOM 710 C C . ASN A 1 88 ? 14.793 -0.812 -28.566 1.00 85.75 88 ASN A C 1
ATOM 712 O O . ASN A 1 88 ? 15.852 -1.131 -29.109 1.00 85.75 88 ASN A O 1
ATOM 716 N N . GLY A 1 89 ? 13.977 -1.705 -28.020 1.00 88.56 89 GLY A N 1
ATOM 717 C CA . GLY A 1 89 ? 14.208 -3.137 -28.086 1.00 88.56 89 GLY A CA 1
ATOM 718 C C . GLY A 1 89 ? 15.374 -3.610 -27.224 1.00 88.56 89 GLY A C 1
ATOM 719 O O . GLY A 1 89 ? 15.835 -4.730 -27.424 1.00 88.56 89 GLY A O 1
ATOM 720 N N . THR A 1 90 ? 15.866 -2.795 -26.287 1.00 91.06 90 THR A N 1
ATOM 721 C CA . THR A 1 90 ? 16.839 -3.259 -25.288 1.00 91.06 90 THR A CA 1
ATOM 722 C C . THR A 1 90 ? 16.157 -4.220 -24.321 1.00 91.06 90 THR A C 1
ATOM 724 O O . THR A 1 90 ? 15.047 -3.957 -23.846 1.00 91.06 90 THR A O 1
ATOM 727 N N . PHE A 1 91 ? 16.818 -5.336 -24.023 1.00 95.06 91 PHE A N 1
ATOM 728 C CA . PHE A 1 91 ? 16.381 -6.239 -22.968 1.00 95.06 91 PHE A CA 1
ATOM 729 C C . PHE A 1 91 ? 17.025 -5.830 -21.654 1.00 95.06 91 PHE A C 1
ATOM 731 O O . PHE A 1 91 ? 18.191 -5.445 -21.621 1.00 95.06 91 PHE A O 1
ATOM 738 N N . GLN A 1 92 ? 16.271 -5.934 -20.572 1.00 95.25 92 GLN A N 1
ATOM 739 C CA . GLN A 1 92 ? 16.667 -5.549 -19.232 1.00 95.25 92 GLN A CA 1
ATOM 740 C C . GLN A 1 92 ? 16.265 -6.651 -18.263 1.00 95.25 92 GLN A C 1
ATOM 742 O O . GLN A 1 92 ? 15.164 -7.192 -18.372 1.00 95.25 92 GLN A O 1
ATOM 747 N N . PHE A 1 93 ? 17.134 -6.971 -17.309 1.00 97.00 93 PHE A N 1
ATOM 748 C CA . PHE A 1 93 ? 16.738 -7.764 -16.148 1.00 97.00 93 PHE A CA 1
ATOM 749 C C . PHE A 1 93 ? 16.905 -6.952 -14.871 1.00 97.00 93 PHE A C 1
ATOM 751 O O . PHE A 1 93 ? 17.834 -6.148 -14.788 1.00 97.00 93 PHE A O 1
ATOM 758 N N . THR A 1 94 ? 16.030 -7.189 -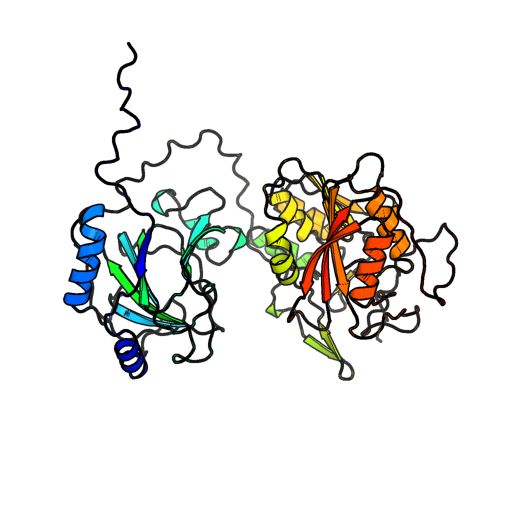13.897 1.00 96.00 94 THR A N 1
ATOM 759 C CA . THR A 1 94 ? 16.149 -6.666 -12.532 1.00 96.00 94 THR A CA 1
ATOM 760 C C . THR A 1 94 ? 16.055 -7.785 -11.499 1.00 96.00 94 THR A C 1
ATOM 762 O O . THR A 1 94 ? 15.471 -8.839 -11.774 1.00 96.00 94 THR A O 1
ATOM 765 N N . LEU A 1 95 ? 16.658 -7.561 -10.332 1.00 93.81 95 LEU A N 1
ATOM 766 C CA . LEU A 1 95 ? 16.772 -8.526 -9.231 1.00 93.81 95 LEU A CA 1
ATOM 767 C C . LEU A 1 95 ? 16.003 -8.060 -7.990 1.00 93.81 95 LEU A C 1
ATOM 769 O O . LEU A 1 95 ? 15.720 -6.873 -7.839 1.00 93.81 95 LEU A O 1
ATOM 773 N N . GLU A 1 96 ? 15.710 -8.985 -7.076 1.00 91.06 96 GLU A N 1
ATOM 774 C CA . GLU A 1 96 ? 14.976 -8.722 -5.825 1.00 91.06 96 GLU A CA 1
ATOM 775 C C . GLU A 1 96 ? 15.607 -7.637 -4.938 1.00 91.06 96 GLU A C 1
ATOM 777 O O . GLU A 1 96 ? 14.912 -6.969 -4.181 1.00 91.06 96 GLU A O 1
ATOM 782 N N . SER A 1 97 ? 16.923 -7.437 -5.040 1.00 84.44 97 SER A N 1
ATOM 783 C CA . SER A 1 97 ? 17.667 -6.446 -4.258 1.00 84.44 97 SER A CA 1
ATOM 784 C C . SER A 1 97 ? 17.551 -5.018 -4.795 1.00 84.44 97 SER A C 1
ATOM 786 O O . SER A 1 97 ? 18.071 -4.083 -4.183 1.00 84.44 97 SER A O 1
ATOM 788 N N . GLU A 1 98 ? 16.914 -4.834 -5.948 1.00 84.31 98 GLU A N 1
ATOM 789 C CA . GLU A 1 98 ? 16.818 -3.547 -6.620 1.00 84.31 98 GLU A CA 1
ATOM 790 C C . GLU A 1 98 ? 15.509 -2.833 -6.284 1.00 84.31 98 GLU A C 1
ATOM 792 O O . GLU A 1 98 ? 14.522 -3.428 -5.858 1.00 84.31 98 GLU A O 1
ATOM 797 N N . VAL A 1 99 ? 15.481 -1.522 -6.510 1.00 78.69 99 VAL A N 1
ATOM 798 C CA . VAL A 1 99 ? 14.285 -0.703 -6.308 1.00 78.69 99 VAL A CA 1
ATOM 799 C C . VAL A 1 99 ? 14.115 0.277 -7.459 1.00 78.69 99 VAL A C 1
ATOM 801 O O . VAL A 1 99 ? 15.083 0.756 -8.047 1.00 78.69 99 VAL A O 1
ATOM 804 N N . SER A 1 100 ? 12.861 0.559 -7.797 1.00 85.19 100 SER A N 1
ATOM 805 C CA . SER A 1 100 ? 12.472 1.559 -8.796 1.00 85.19 100 SER A CA 1
ATOM 806 C C . SER A 1 100 ? 11.790 2.750 -8.133 1.00 85.19 100 SER A C 1
ATOM 808 O O . SER A 1 100 ? 11.215 2.589 -7.057 1.00 85.19 100 SER A O 1
ATOM 810 N N . TRP A 1 101 ? 11.790 3.908 -8.786 1.00 87.00 101 TRP A N 1
ATOM 811 C CA . TRP A 1 101 ? 11.158 5.151 -8.328 1.00 87.00 101 TRP A CA 1
ATOM 812 C C . TRP A 1 101 ? 10.052 5.599 -9.287 1.00 87.00 101 TRP A C 1
ATOM 814 O O . TRP A 1 101 ? 9.976 5.133 -10.427 1.00 87.00 101 TRP A O 1
ATOM 824 N N . MET A 1 102 ? 9.195 6.509 -8.826 1.00 90.81 102 MET A N 1
ATOM 825 C CA . MET A 1 102 ? 8.171 7.121 -9.665 1.00 90.81 102 MET A CA 1
ATOM 826 C C . MET A 1 102 ? 8.794 8.047 -10.705 1.00 90.81 102 MET A C 1
ATOM 828 O O . MET A 1 102 ? 9.567 8.937 -10.353 1.00 90.81 102 MET A O 1
ATOM 832 N N . HIS A 1 103 ? 8.458 7.857 -11.976 1.00 89.56 103 HIS A N 1
ATOM 833 C CA . HIS A 1 103 ? 8.961 8.697 -13.060 1.00 89.56 103 HIS A CA 1
ATOM 834 C C . HIS A 1 103 ? 7.971 8.788 -14.224 1.00 89.56 103 HIS A C 1
ATOM 836 O O . HIS A 1 103 ? 6.923 8.139 -14.231 1.00 89.56 103 HIS A O 1
ATOM 842 N N . THR A 1 104 ? 8.324 9.625 -15.197 1.00 90.62 104 THR A N 1
ATOM 843 C CA . THR A 1 104 ? 7.711 9.685 -16.526 1.00 90.62 104 THR A CA 1
ATOM 844 C C . THR A 1 104 ? 8.821 9.651 -17.575 1.00 90.62 104 THR A C 1
ATOM 846 O O . THR A 1 104 ? 9.967 9.981 -17.270 1.00 90.62 104 THR A O 1
ATOM 849 N N . ASP A 1 105 ? 8.479 9.270 -18.803 1.00 86.25 105 ASP A N 1
ATOM 850 C CA . ASP A 1 105 ? 9.384 9.248 -19.963 1.00 86.25 105 ASP A CA 1
ATOM 851 C C . ASP A 1 105 ? 9.039 10.374 -20.963 1.00 86.25 105 ASP A C 1
ATOM 853 O O . ASP A 1 105 ? 9.327 10.300 -22.162 1.00 86.25 105 ASP A O 1
ATOM 857 N N . ASN A 1 106 ? 8.373 11.421 -20.471 1.00 72.06 106 ASN A N 1
ATOM 858 C CA . ASN A 1 106 ? 7.818 12.534 -21.241 1.00 72.06 106 ASN A CA 1
ATOM 859 C C . ASN A 1 106 ? 8.863 13.360 -22.001 1.00 72.06 106 ASN A C 1
ATOM 861 O O . ASN A 1 106 ? 8.581 13.865 -23.088 1.00 72.06 106 ASN A O 1
ATOM 865 N N . ASP A 1 107 ? 10.059 13.493 -21.434 1.00 66.94 107 ASP A N 1
ATOM 866 C CA . ASP A 1 107 ? 11.171 14.251 -22.013 1.00 66.94 107 ASP A CA 1
ATOM 867 C C . ASP A 1 107 ? 11.779 13.551 -23.237 1.00 66.94 107 ASP A C 1
ATOM 869 O O . ASP A 1 107 ? 12.656 14.087 -23.918 1.00 66.94 107 ASP A O 1
ATOM 873 N N . VAL A 1 108 ? 11.320 12.329 -23.506 1.00 63.56 108 VAL A N 1
ATOM 874 C CA . VAL A 1 108 ? 11.960 11.392 -24.412 1.00 63.56 108 VAL A CA 1
ATOM 875 C C . VAL A 1 108 ? 11.020 10.999 -25.546 1.00 63.56 108 VAL A C 1
ATOM 877 O O . VAL A 1 108 ? 11.411 11.107 -26.708 1.00 63.56 108 VAL A O 1
ATOM 880 N N . THR A 1 109 ? 9.801 10.549 -25.232 1.00 80.94 109 THR A N 1
ATOM 881 C CA . THR A 1 109 ? 8.836 10.001 -26.203 1.00 80.94 109 THR A CA 1
ATOM 882 C C . THR A 1 109 ? 7.388 10.150 -25.729 1.00 80.94 109 THR A C 1
ATOM 884 O O . THR A 1 109 ? 7.138 10.507 -24.584 1.00 80.94 109 THR A O 1
ATOM 887 N N . ASP A 1 110 ? 6.413 9.858 -26.597 1.00 85.25 110 ASP A N 1
ATOM 888 C CA . ASP A 1 110 ? 4.984 9.889 -26.231 1.00 85.25 110 ASP A CA 1
ATOM 889 C C . ASP A 1 110 ? 4.470 8.533 -25.706 1.00 85.25 110 ASP A C 1
ATOM 891 O O . ASP A 1 110 ? 3.491 8.481 -24.959 1.00 85.25 110 ASP A O 1
ATOM 895 N N . TRP A 1 111 ? 5.143 7.440 -26.073 1.00 91.44 111 TRP A N 1
ATOM 896 C CA . TRP A 1 111 ? 4.826 6.076 -25.663 1.00 91.44 111 TRP A CA 1
ATOM 897 C C . TRP A 1 111 ? 6.015 5.408 -24.991 1.00 91.44 111 TRP A C 1
ATOM 899 O O . TRP A 1 111 ? 7.135 5.474 -25.498 1.00 91.44 111 TRP A O 1
ATOM 909 N N . ALA A 1 112 ? 5.728 4.694 -23.909 1.00 93.69 112 ALA A N 1
ATOM 910 C CA . ALA A 1 112 ? 6.636 3.745 -23.286 1.00 93.69 112 ALA A CA 1
ATOM 911 C C . ALA A 1 112 ? 6.042 2.333 -23.380 1.00 93.69 112 ALA A C 1
ATOM 913 O O . ALA A 1 112 ? 4.820 2.147 -23.400 1.00 93.69 112 ALA A O 1
ATOM 914 N N . GLY A 1 113 ? 6.908 1.329 -23.467 1.00 95.69 113 GLY A N 1
ATOM 915 C CA . GLY A 1 113 ? 6.510 -0.055 -23.643 1.00 95.69 113 GLY A CA 1
ATOM 916 C C . GLY A 1 113 ? 7.393 -1.028 -22.883 1.00 95.69 113 GLY A C 1
ATOM 917 O O . GLY A 1 113 ? 8.611 -0.867 -22.829 1.00 95.69 113 GLY A O 1
ATOM 918 N N . VAL A 1 114 ? 6.767 -2.056 -22.313 1.00 97.50 114 VAL A N 1
ATOM 919 C CA . VAL A 1 114 ? 7.444 -3.127 -21.574 1.00 97.50 114 VAL A CA 1
ATOM 920 C C . VAL A 1 114 ? 6.871 -4.469 -22.010 1.00 97.50 114 VAL A C 1
ATOM 922 O O . VAL A 1 114 ? 5.671 -4.698 -21.899 1.00 97.50 114 VAL A O 1
ATOM 925 N N . LEU A 1 115 ? 7.725 -5.361 -22.498 1.00 98.44 115 LEU A N 1
ATOM 926 C CA . LEU A 1 115 ? 7.374 -6.736 -22.842 1.00 98.44 115 LEU A CA 1
ATOM 927 C C . LEU A 1 115 ? 8.000 -7.700 -21.846 1.00 98.44 115 LEU A C 1
ATOM 929 O O . LEU A 1 115 ? 9.223 -7.792 -21.762 1.00 98.44 115 LEU A O 1
ATOM 933 N N . TYR A 1 116 ? 7.174 -8.421 -21.099 1.00 98.56 116 TYR A N 1
ATOM 934 C CA . TYR A 1 116 ? 7.634 -9.326 -20.053 1.00 98.56 116 TYR A CA 1
ATOM 935 C C . TYR A 1 116 ? 8.071 -10.682 -20.607 1.00 98.56 116 TYR A C 1
ATOM 937 O O . TYR A 1 116 ? 7.374 -11.300 -21.412 1.00 98.56 116 TYR A O 1
ATOM 945 N N . LEU A 1 117 ? 9.220 -11.171 -20.142 1.00 98.38 117 LEU A N 1
ATOM 946 C CA . LEU A 1 117 ? 9.851 -12.383 -20.661 1.00 98.38 117 LEU A CA 1
ATOM 947 C C . LEU A 1 117 ? 10.235 -13.385 -19.577 1.00 98.38 117 LEU A C 1
ATOM 949 O O . LEU A 1 117 ? 10.886 -14.369 -19.912 1.00 98.38 117 LEU A O 1
ATOM 953 N N . THR A 1 118 ? 9.840 -13.196 -18.316 1.00 98.00 118 THR A N 1
ATOM 954 C CA . THR A 1 118 ? 10.037 -14.212 -17.267 1.00 98.00 118 THR A CA 1
ATOM 955 C C . THR A 1 118 ? 8.820 -15.136 -17.152 1.00 98.00 118 THR A C 1
ATOM 957 O O . THR A 1 118 ? 7.729 -14.648 -16.859 1.00 98.00 118 THR A O 1
ATOM 960 N N . PRO A 1 119 ? 8.975 -16.454 -17.391 1.00 96.06 119 PRO A N 1
ATOM 961 C CA . PRO A 1 119 ? 7.914 -17.436 -17.180 1.00 96.06 119 PRO A CA 1
ATOM 962 C C . PRO A 1 119 ? 7.499 -17.497 -15.710 1.00 96.06 119 PRO A C 1
ATOM 964 O O . PRO A 1 119 ? 8.351 -17.357 -14.834 1.00 96.06 119 PRO A O 1
ATOM 967 N N . ASP A 1 120 ? 6.205 -17.708 -15.455 1.00 94.56 120 ASP A N 1
ATOM 968 C CA . ASP A 1 120 ? 5.629 -17.896 -14.112 1.00 94.56 120 ASP A CA 1
ATOM 969 C C . ASP A 1 120 ? 5.997 -16.798 -13.091 1.00 94.56 120 ASP A C 1
ATOM 971 O O . ASP A 1 120 ? 6.042 -17.032 -11.882 1.00 94.56 120 ASP A O 1
ATOM 975 N N . ALA A 1 121 ? 6.259 -15.582 -13.581 1.00 94.94 121 ALA A N 1
ATOM 976 C CA . ALA A 1 121 ? 6.573 -14.429 -12.753 1.00 94.94 121 ALA A CA 1
ATOM 977 C C . ALA A 1 121 ? 5.424 -14.088 -11.782 1.00 94.94 121 ALA A C 1
ATOM 979 O O . ALA A 1 121 ? 4.246 -14.212 -12.142 1.00 94.94 121 ALA A O 1
ATOM 980 N N . PRO A 1 122 ? 5.730 -13.577 -10.572 1.00 93.81 122 PRO A N 1
ATOM 981 C CA . PRO A 1 122 ? 4.729 -12.951 -9.723 1.00 93.81 122 PRO A CA 1
ATOM 982 C C . PRO A 1 122 ? 3.988 -11.851 -10.486 1.00 93.81 122 PRO A C 1
ATOM 984 O O . PRO A 1 122 ? 4.591 -10.892 -10.972 1.00 93.81 122 PRO A O 1
ATOM 987 N N . VAL A 1 123 ? 2.658 -11.954 -10.552 1.00 92.69 123 VAL A N 1
ATOM 988 C CA . VAL A 1 123 ? 1.804 -10.955 -11.222 1.00 92.69 123 VAL A CA 1
ATOM 989 C C . VAL A 1 123 ? 1.997 -9.563 -10.602 1.00 92.69 123 VAL A C 1
ATOM 991 O O . VAL A 1 123 ? 1.900 -8.558 -11.303 1.00 92.69 123 VAL A O 1
ATOM 994 N N . SER A 1 124 ? 2.327 -9.503 -9.309 1.00 90.31 124 SER A N 1
ATOM 995 C CA . SER A 1 124 ? 2.664 -8.285 -8.564 1.00 90.31 124 SER A CA 1
ATOM 996 C C . SER A 1 124 ? 3.926 -7.571 -9.059 1.00 90.31 124 SER A C 1
ATOM 998 O O . SER A 1 124 ? 4.063 -6.378 -8.806 1.00 90.31 124 SER A O 1
ATOM 1000 N N . GLY A 1 125 ? 4.806 -8.231 -9.820 1.00 91.19 125 GLY A N 1
ATOM 1001 C CA . GLY A 1 125 ? 6.035 -7.639 -10.363 1.00 91.19 125 GLY A CA 1
ATOM 1002 C C . GLY A 1 125 ? 5.869 -6.874 -11.680 1.00 91.19 125 GLY A C 1
ATOM 1003 O O . GLY A 1 125 ? 6.811 -6.763 -12.474 1.00 91.19 125 GLY A O 1
ATOM 1004 N N . GLY A 1 126 ? 4.645 -6.427 -11.963 1.00 95.94 126 GLY A N 1
ATOM 1005 C CA . GLY A 1 126 ? 4.239 -5.745 -13.190 1.00 95.94 126 GLY A CA 1
ATOM 1006 C C . GLY A 1 126 ? 4.710 -4.294 -13.301 1.00 95.94 126 GLY A C 1
ATOM 1007 O O . GLY A 1 126 ? 5.797 -3.920 -12.843 1.00 95.94 126 GLY A O 1
ATOM 1008 N N . THR A 1 127 ? 3.892 -3.477 -13.954 1.00 97.69 127 THR A N 1
ATOM 1009 C CA . THR A 1 127 ? 4.061 -2.023 -14.051 1.00 97.69 127 THR A CA 1
ATOM 1010 C C . THR A 1 127 ? 2.819 -1.354 -13.475 1.00 97.69 127 THR A C 1
ATOM 1012 O O . THR A 1 127 ? 1.697 -1.678 -13.867 1.00 97.69 127 THR A O 1
ATOM 1015 N N . GLY A 1 128 ? 3.025 -0.430 -12.541 1.00 97.00 128 GLY A N 1
ATOM 1016 C CA . GLY A 1 128 ? 1.959 0.377 -11.960 1.00 97.00 128 GLY A CA 1
ATOM 1017 C C . GLY A 1 128 ? 1.903 1.760 -12.599 1.00 97.00 128 GLY A C 1
ATOM 1018 O O . GLY A 1 128 ? 2.948 2.339 -12.907 1.00 97.00 128 GLY A O 1
ATOM 1019 N N . LEU A 1 129 ? 0.688 2.280 -12.763 1.00 96.56 129 LEU A N 1
ATOM 1020 C CA . LEU A 1 129 ? 0.412 3.670 -13.132 1.00 96.56 129 LEU A CA 1
ATOM 1021 C C . LEU A 1 129 ? -0.167 4.396 -11.919 1.00 96.56 129 LEU A C 1
ATOM 1023 O O . LEU A 1 129 ? -0.951 3.811 -11.166 1.00 96.56 129 LEU A O 1
ATOM 1027 N N . PHE A 1 130 ? 0.226 5.646 -11.712 1.00 94.69 130 PHE A N 1
ATOM 1028 C CA . PHE A 1 130 ? 0.015 6.355 -10.457 1.00 94.69 130 PHE A CA 1
ATOM 1029 C C . PHE A 1 130 ? -0.505 7.773 -10.665 1.00 94.69 130 PHE A C 1
ATOM 1031 O O . PHE A 1 130 ? -0.305 8.411 -11.697 1.00 94.69 130 PHE A O 1
ATOM 1038 N N . ARG A 1 131 ? -1.152 8.271 -9.618 1.00 93.38 131 ARG A N 1
ATOM 1039 C CA . ARG A 1 131 ? -1.578 9.652 -9.456 1.00 93.38 131 ARG A CA 1
ATOM 1040 C C . ARG A 1 131 ? -0.878 10.237 -8.240 1.00 93.38 131 ARG A C 1
ATOM 1042 O O . ARG A 1 131 ? -0.816 9.584 -7.201 1.00 93.38 131 ARG A O 1
ATOM 1049 N N . PHE A 1 132 ? -0.358 11.447 -8.357 1.00 89.00 132 PHE A N 1
ATOM 1050 C CA . PHE A 1 132 ? 0.189 12.177 -7.224 1.00 89.00 132 PHE A CA 1
ATOM 1051 C C . PHE A 1 132 ? -0.939 12.691 -6.321 1.00 89.00 132 PHE A C 1
ATOM 1053 O O . PHE A 1 132 ? -2.081 12.846 -6.752 1.00 89.00 132 PHE A O 1
ATOM 1060 N N . GLN A 1 133 ? -0.631 12.972 -5.059 1.00 82.44 133 GLN A N 1
ATOM 1061 C CA . GLN A 1 133 ? -1.609 13.434 -4.066 1.00 82.44 133 GLN A CA 1
ATOM 1062 C C . GLN A 1 133 ? -2.371 14.720 -4.449 1.00 82.44 133 GLN A C 1
ATOM 1064 O O . GLN A 1 133 ? -3.459 14.958 -3.932 1.00 82.44 133 GLN A O 1
ATOM 1069 N N . ASP A 1 134 ? -1.836 15.538 -5.360 1.00 79.31 134 ASP A N 1
ATOM 1070 C CA . ASP A 1 134 ? -2.514 16.728 -5.901 1.00 79.31 134 ASP A CA 1
ATOM 1071 C C . ASP A 1 134 ? -3.544 16.405 -7.004 1.00 79.31 134 ASP A C 1
ATOM 1073 O O . ASP A 1 134 ? -4.197 17.300 -7.537 1.00 79.31 134 ASP A O 1
ATOM 1077 N N . GLY A 1 135 ? -3.701 15.126 -7.349 1.00 81.62 135 GLY A N 1
ATOM 1078 C CA . GLY A 1 135 ? -4.602 14.641 -8.386 1.00 81.62 135 GLY A CA 1
ATOM 1079 C C . GLY A 1 135 ? -3.963 14.491 -9.771 1.00 81.62 135 GLY A C 1
ATOM 1080 O O . GLY A 1 135 ? -4.613 13.932 -10.661 1.00 81.62 135 GLY A O 1
ATOM 1081 N N . THR A 1 136 ? -2.714 14.920 -9.966 1.00 85.38 136 THR A N 1
ATOM 1082 C CA . THR A 1 136 ? -2.015 14.824 -11.257 1.00 85.38 136 THR A CA 1
ATOM 1083 C C . THR A 1 136 ? -1.634 13.380 -11.580 1.00 85.38 136 THR A C 1
ATOM 1085 O O . THR A 1 136 ? -1.053 12.652 -10.776 1.00 85.38 136 THR A O 1
ATOM 1088 N N . ARG A 1 137 ? -1.974 12.936 -12.783 1.00 89.94 137 ARG A N 1
ATOM 1089 C CA . ARG A 1 137 ? -1.623 11.624 -13.349 1.00 89.94 137 ARG A CA 1
ATOM 1090 C C . ARG A 1 137 ? -0.565 11.751 -14.425 1.00 89.94 137 ARG A C 1
ATOM 1092 O O . ARG A 1 137 ? 0.259 10.853 -14.579 1.00 89.94 137 ARG A O 1
ATOM 1099 N N . PHE A 1 138 ? -0.587 12.855 -15.166 1.00 88.88 138 PHE A N 1
ATOM 1100 C CA . PHE A 1 138 ? 0.330 13.099 -16.269 1.00 88.88 138 PHE A CA 1
ATOM 1101 C C . PHE A 1 138 ? 1.241 14.284 -15.960 1.00 88.88 138 PHE A C 1
ATOM 1103 O O . PHE A 1 138 ? 0.779 15.287 -15.425 1.00 88.88 138 PHE A O 1
ATOM 1110 N N . ALA A 1 139 ? 2.513 14.212 -16.355 1.00 86.44 139 ALA A N 1
ATOM 1111 C CA . ALA A 1 139 ? 3.460 15.314 -16.161 1.00 86.44 139 ALA A CA 1
ATOM 1112 C C . ALA A 1 139 ? 2.935 16.648 -16.736 1.00 86.44 139 ALA A C 1
ATOM 1114 O O . ALA A 1 139 ? 3.007 17.682 -16.088 1.00 86.44 139 ALA A O 1
ATOM 1115 N N . LEU A 1 140 ? 2.306 16.624 -17.911 1.00 84.19 140 LEU A N 1
ATOM 1116 C CA . LEU A 1 140 ? 1.711 17.813 -18.541 1.00 84.19 140 LEU A CA 1
ATOM 1117 C C . LEU A 1 140 ? 0.570 18.492 -17.760 1.00 84.19 140 LEU A C 1
ATOM 1119 O O . LEU A 1 140 ? 0.169 19.591 -18.133 1.00 84.19 140 LEU A O 1
ATOM 1123 N N . GLU A 1 141 ? -0.003 17.841 -16.745 1.00 80.75 141 GLU A N 1
ATOM 1124 C CA . GLU A 1 141 ? -1.042 18.446 -15.902 1.00 80.75 141 GLU A CA 1
ATOM 1125 C C . GLU A 1 141 ? -0.450 19.422 -14.871 1.00 80.75 141 GLU A C 1
ATOM 1127 O O . GLU A 1 141 ? -1.207 20.154 -14.239 1.00 80.75 141 GLU A O 1
ATOM 1132 N N . SER A 1 142 ? 0.881 19.459 -14.718 1.00 79.62 142 SER A N 1
ATOM 1133 C CA . SER A 1 142 ? 1.583 20.382 -13.826 1.00 79.62 142 SER A CA 1
ATOM 1134 C C . SER A 1 142 ? 2.551 21.286 -14.594 1.00 79.62 142 SER A C 1
ATOM 1136 O O . SER A 1 142 ? 3.298 20.834 -15.460 1.00 79.62 142 SER A O 1
ATOM 1138 N N . GLU A 1 143 ? 2.578 22.573 -14.238 1.00 76.50 143 GLU A N 1
ATOM 1139 C CA . GLU A 1 143 ? 3.576 23.529 -14.742 1.00 76.50 143 GLU A CA 1
ATOM 1140 C C . GLU A 1 143 ? 4.945 23.360 -14.057 1.00 76.50 143 GLU A C 1
ATOM 1142 O O . GLU A 1 143 ? 5.974 23.702 -14.641 1.00 76.50 143 GLU A O 1
ATOM 1147 N N . ASP A 1 144 ? 4.965 22.814 -12.834 1.00 81.00 144 ASP A N 1
ATOM 1148 C CA . ASP A 1 144 ? 6.175 22.532 -12.059 1.00 81.00 144 ASP A CA 1
ATOM 1149 C C . ASP A 1 144 ? 6.181 21.072 -11.583 1.00 81.00 144 ASP A C 1
ATOM 1151 O O . ASP A 1 144 ? 5.347 20.651 -10.781 1.00 81.00 144 ASP A O 1
ATOM 1155 N N . LEU A 1 145 ? 7.145 20.291 -12.078 1.00 81.31 145 LEU A N 1
ATOM 1156 C CA . LEU A 1 145 ? 7.338 18.884 -11.707 1.00 81.31 145 LEU A CA 1
ATOM 1157 C C . LEU A 1 145 ? 8.273 18.709 -10.506 1.00 81.31 145 LEU A C 1
ATOM 1159 O O . LEU A 1 145 ? 8.547 17.580 -10.096 1.00 81.31 145 LEU A O 1
ATOM 1163 N N . THR A 1 146 ? 8.811 19.796 -9.944 1.00 79.19 146 THR A N 1
ATOM 1164 C CA . THR A 1 146 ? 9.736 19.742 -8.804 1.00 79.19 146 THR A CA 1
ATOM 1165 C C . THR A 1 146 ? 9.152 18.969 -7.616 1.00 79.19 146 THR A C 1
ATOM 1167 O O . THR A 1 146 ? 9.854 18.086 -7.112 1.00 79.19 146 THR A O 1
ATOM 1170 N N . PRO A 1 147 ? 7.894 19.203 -7.183 1.00 74.88 147 PRO A N 1
ATOM 1171 C CA . PRO A 1 147 ? 7.303 18.465 -6.065 1.00 74.88 147 PRO A CA 1
ATOM 1172 C C . PRO A 1 147 ? 7.203 16.961 -6.339 1.00 74.88 147 PRO A C 1
ATOM 1174 O O . PRO A 1 147 ? 7.548 16.150 -5.475 1.00 74.88 147 PRO A O 1
ATOM 1177 N N . HIS A 1 148 ? 6.789 16.587 -7.550 1.00 88.00 148 HIS A N 1
ATOM 1178 C CA . HIS A 1 148 ? 6.660 15.200 -7.995 1.00 88.00 148 HIS A CA 1
ATOM 1179 C C . HIS A 1 148 ? 8.016 14.495 -8.011 1.00 88.00 148 HIS A C 1
ATOM 1181 O O . HIS A 1 148 ? 8.187 13.449 -7.388 1.00 88.00 148 HIS A O 1
ATOM 1187 N N . ASN A 1 149 ? 9.014 15.113 -8.646 1.00 78.25 149 ASN A N 1
ATOM 1188 C CA . ASN A 1 149 ? 10.362 14.561 -8.775 1.00 78.25 149 ASN A CA 1
ATOM 1189 C C . ASN A 1 149 ? 11.067 14.418 -7.418 1.00 78.25 149 ASN A C 1
ATOM 1191 O O . ASN A 1 149 ? 11.726 13.409 -7.168 1.00 78.25 149 ASN A O 1
ATOM 1195 N N . GLN A 1 150 ? 10.903 15.385 -6.509 1.00 77.31 150 GLN A N 1
ATOM 1196 C CA . GLN A 1 150 ? 11.436 15.286 -5.142 1.00 77.31 150 GLN A CA 1
ATOM 1197 C C . GLN A 1 150 ? 10.788 14.149 -4.339 1.00 77.31 150 GLN A C 1
ATOM 1199 O O . GLN A 1 150 ? 11.435 13.572 -3.466 1.00 77.31 150 GLN A O 1
ATOM 1204 N N . ASN A 1 151 ? 9.543 13.790 -4.662 1.00 76.50 151 ASN A N 1
ATOM 1205 C CA . ASN A 1 151 ? 8.807 12.686 -4.047 1.00 76.50 151 ASN A CA 1
ATOM 1206 C C . ASN A 1 151 ? 8.857 11.386 -4.864 1.00 76.50 151 ASN A C 1
ATOM 1208 O O . ASN A 1 151 ? 8.129 10.446 -4.550 1.00 76.50 151 ASN A O 1
ATOM 1212 N N . ALA A 1 152 ? 9.728 11.270 -5.870 1.00 72.19 152 ALA A N 1
ATOM 1213 C CA . ALA A 1 152 ? 9.811 10.080 -6.720 1.00 72.19 152 ALA A CA 1
ATOM 1214 C C . ALA A 1 152 ? 10.058 8.777 -5.929 1.00 72.19 152 ALA A C 1
ATOM 1216 O O . ALA A 1 152 ? 9.545 7.716 -6.285 1.00 72.19 152 ALA A O 1
ATOM 1217 N N . GLY A 1 153 ? 10.826 8.854 -4.836 1.00 72.75 153 GLY A N 1
ATOM 1218 C CA . GLY A 1 153 ? 11.062 7.737 -3.912 1.00 72.75 153 GLY A CA 1
ATOM 1219 C C . GLY A 1 153 ? 10.074 7.647 -2.741 1.00 72.75 153 GLY A C 1
ATOM 1220 O O . GLY A 1 153 ? 10.120 6.676 -1.992 1.00 72.75 153 GLY A O 1
ATOM 1221 N N . ASN A 1 154 ? 9.196 8.640 -2.559 1.00 77.00 154 ASN A N 1
ATOM 1222 C CA . ASN A 1 154 ? 8.207 8.676 -1.483 1.00 77.00 154 ASN A CA 1
ATOM 1223 C C . ASN A 1 154 ? 6.876 8.094 -1.966 1.00 77.00 154 ASN A C 1
ATOM 1225 O O . ASN A 1 154 ? 5.987 8.829 -2.391 1.00 77.00 154 ASN A O 1
ATOM 1229 N N . PHE A 1 155 ? 6.716 6.775 -1.875 1.00 75.69 155 PHE A N 1
ATOM 1230 C CA . PHE A 1 155 ? 5.515 6.094 -2.368 1.00 75.69 155 PHE A CA 1
ATOM 1231 C C . PHE A 1 155 ? 4.215 6.489 -1.647 1.00 75.69 155 PHE A C 1
ATOM 1233 O O . PHE A 1 155 ? 3.148 6.229 -2.188 1.00 75.69 155 PHE A O 1
ATOM 1240 N N . HIS A 1 156 ? 4.268 7.162 -0.492 1.00 73.62 156 HIS A N 1
ATOM 1241 C CA . HIS A 1 156 ? 3.069 7.669 0.187 1.00 73.62 156 HIS A CA 1
ATOM 1242 C C . HIS A 1 156 ? 2.447 8.885 -0.504 1.00 73.62 156 HIS A C 1
ATOM 1244 O O . HIS A 1 156 ? 1.256 9.134 -0.333 1.00 73.62 156 HIS A O 1
ATOM 1250 N N . ALA A 1 157 ? 3.230 9.623 -1.294 1.00 72.75 157 ALA A N 1
ATOM 1251 C CA . ALA A 1 157 ? 2.732 10.751 -2.074 1.00 72.75 157 ALA A CA 1
ATOM 1252 C C . ALA A 1 157 ? 2.004 10.310 -3.361 1.00 72.75 157 ALA A C 1
ATOM 1254 O O . ALA A 1 157 ? 1.498 11.152 -4.105 1.00 72.75 157 ALA A O 1
ATOM 1255 N N . TRP A 1 158 ? 1.962 8.998 -3.626 1.00 82.75 158 TRP A N 1
ATOM 1256 C CA . TRP A 1 158 ? 1.431 8.414 -4.849 1.00 82.75 158 TRP A CA 1
ATOM 1257 C C . TRP A 1 158 ? 0.325 7.407 -4.553 1.00 82.75 158 TRP A C 1
ATOM 1259 O O . TRP A 1 158 ? 0.478 6.484 -3.757 1.00 82.75 158 TRP A O 1
ATOM 1269 N N . GLU A 1 159 ? -0.778 7.539 -5.270 1.00 90.00 159 GLU A N 1
ATOM 1270 C CA . GLU A 1 159 ? -1.865 6.573 -5.293 1.00 90.00 159 GLU A CA 1
ATOM 1271 C C . GLU A 1 159 ? -1.770 5.752 -6.579 1.00 90.00 159 GLU A C 1
ATOM 1273 O O . GLU A 1 159 ? -1.715 6.305 -7.678 1.00 90.00 159 GLU A O 1
ATOM 1278 N N . GLN A 1 160 ? -1.753 4.424 -6.467 1.00 94.12 160 GLN A N 1
ATOM 1279 C CA . GLN A 1 160 ? -1.764 3.563 -7.646 1.00 94.12 160 GLN A CA 1
ATOM 1280 C C . GLN A 1 160 ? -3.154 3.565 -8.287 1.00 94.12 160 GLN A C 1
ATOM 1282 O O . GLN A 1 160 ? -4.135 3.181 -7.652 1.00 94.12 160 GLN A O 1
ATOM 1287 N N . VAL A 1 161 ? -3.219 3.958 -9.556 1.00 93.12 161 VAL A N 1
ATOM 1288 C CA . VAL A 1 161 ? -4.451 4.021 -10.351 1.00 93.12 161 VAL A CA 1
ATOM 1289 C C . VAL A 1 161 ? -4.687 2.701 -11.075 1.00 93.12 161 VAL A C 1
ATOM 1291 O O . VAL A 1 161 ? -5.792 2.169 -11.039 1.00 93.12 161 VAL A O 1
ATOM 1294 N N . ASP A 1 162 ? -3.636 2.144 -11.678 1.00 94.75 162 ASP A N 1
ATOM 1295 C CA . ASP A 1 162 ? -3.696 0.893 -12.431 1.00 94.75 162 ASP A CA 1
ATOM 1296 C C . ASP A 1 162 ? -2.488 0.004 -12.118 1.00 94.75 162 ASP A C 1
ATOM 1298 O O . ASP A 1 162 ? -1.396 0.480 -11.805 1.00 94.75 162 ASP A O 1
ATOM 1302 N N . ASN A 1 163 ? -2.678 -1.310 -12.245 1.00 95.19 163 ASN A N 1
ATOM 1303 C CA . ASN A 1 163 ? -1.613 -2.309 -12.183 1.00 95.19 163 ASN A CA 1
ATOM 1304 C C . ASN A 1 163 ? -1.744 -3.261 -13.363 1.00 95.19 163 ASN A C 1
ATOM 1306 O O . ASN A 1 163 ? -2.752 -3.963 -13.489 1.00 95.19 163 ASN A O 1
ATOM 1310 N N . ILE A 1 164 ? -0.707 -3.320 -14.192 1.00 97.75 164 ILE A N 1
ATOM 1311 C CA . ILE A 1 164 ? -0.628 -4.271 -15.286 1.00 97.75 164 ILE A CA 1
ATOM 1312 C C . ILE A 1 164 ? 0.408 -5.328 -14.929 1.00 97.75 164 ILE A C 1
ATOM 1314 O O . ILE A 1 164 ? 1.606 -5.060 -14.875 1.00 97.75 164 ILE A O 1
ATOM 1318 N N . GLY A 1 165 ? -0.084 -6.539 -14.668 1.00 97.12 165 GLY A N 1
ATOM 1319 C CA . GLY A 1 165 ? 0.726 -7.620 -14.125 1.00 97.12 165 GLY A CA 1
ATOM 1320 C C . GLY A 1 165 ? 1.789 -8.159 -15.080 1.00 97.12 165 GLY A C 1
ATOM 1321 O O . GLY A 1 165 ? 1.606 -8.167 -16.302 1.00 97.12 165 GLY A O 1
ATOM 1322 N N . ASN A 1 166 ? 2.872 -8.664 -14.488 1.00 97.69 166 ASN A N 1
ATOM 1323 C CA . ASN A 1 166 ? 3.977 -9.317 -15.186 1.00 97.69 166 ASN A CA 1
ATOM 1324 C C . ASN A 1 166 ? 3.549 -10.705 -15.678 1.00 97.69 166 ASN A C 1
ATOM 1326 O O . ASN A 1 166 ? 3.608 -11.686 -14.942 1.00 97.69 166 ASN A O 1
ATOM 1330 N N . VAL A 1 167 ? 3.044 -10.762 -16.908 1.00 98.38 167 VAL A N 1
ATOM 1331 C CA . VAL A 1 167 ? 2.590 -11.996 -17.558 1.00 98.38 167 VAL A CA 1
ATOM 1332 C C . VAL A 1 167 ? 3.535 -12.312 -18.705 1.00 98.38 167 VAL A C 1
ATOM 1334 O O . VAL A 1 167 ? 3.814 -11.451 -19.534 1.00 98.38 167 VAL A O 1
ATOM 1337 N N . PHE A 1 168 ? 4.039 -13.541 -18.759 1.00 98.44 168 PHE A N 1
ATOM 1338 C CA . PHE A 1 168 ? 4.980 -13.955 -19.794 1.00 98.44 168 PHE A CA 1
ATOM 1339 C C . PHE A 1 168 ? 4.425 -13.694 -21.204 1.00 98.44 168 PHE A C 1
ATOM 1341 O O . PHE A 1 168 ? 3.286 -14.047 -21.498 1.00 98.44 168 PHE A O 1
ATOM 1348 N N . ASN A 1 169 ? 5.243 -13.087 -22.069 1.00 98.38 169 ASN A N 1
ATOM 1349 C CA . ASN A 1 169 ? 4.907 -12.705 -23.445 1.00 98.38 169 ASN A CA 1
ATOM 1350 C C . ASN A 1 169 ? 3.827 -11.611 -23.593 1.00 98.38 169 ASN A C 1
ATOM 1352 O O . ASN A 1 169 ? 3.261 -11.438 -24.675 1.00 98.38 169 ASN A O 1
ATOM 1356 N N . ARG A 1 170 ? 3.561 -10.845 -22.529 1.00 98.69 170 ARG A N 1
ATOM 1357 C CA . ARG A 1 170 ? 2.702 -9.656 -22.564 1.00 98.69 170 ARG A CA 1
ATOM 1358 C C . ARG A 1 170 ? 3.513 -8.400 -22.846 1.00 98.69 170 ARG A C 1
ATOM 1360 O O . ARG A 1 170 ? 4.393 -8.049 -22.060 1.00 98.69 170 ARG A O 1
ATOM 1367 N N . LEU A 1 171 ? 3.159 -7.697 -23.917 1.00 98.56 171 LEU A N 1
ATOM 1368 C CA . LEU A 1 171 ? 3.572 -6.322 -24.178 1.00 98.56 171 LEU A CA 1
ATOM 1369 C C . LEU A 1 171 ? 2.537 -5.364 -23.588 1.00 98.56 171 LEU A C 1
ATOM 1371 O O . LEU A 1 171 ? 1.344 -5.472 -23.867 1.00 98.56 171 LEU A O 1
ATOM 1375 N N . ILE A 1 172 ? 3.005 -4.385 -22.827 1.00 98.19 172 ILE A N 1
ATOM 1376 C CA . ILE A 1 172 ? 2.218 -3.215 -22.447 1.00 98.19 172 ILE A CA 1
ATOM 1377 C C . ILE A 1 172 ? 2.760 -1.998 -23.188 1.00 98.19 172 ILE A C 1
ATOM 1379 O O . ILE A 1 172 ? 3.975 -1.844 -23.295 1.00 98.19 172 ILE A O 1
ATOM 1383 N N . LEU A 1 173 ? 1.869 -1.151 -23.694 1.00 96.81 173 LEU A N 1
ATOM 1384 C CA . LEU A 1 173 ? 2.187 0.147 -24.292 1.00 96.81 173 LEU A CA 1
ATOM 1385 C C . LEU A 1 173 ? 1.347 1.202 -23.586 1.00 96.81 173 LEU A C 1
ATOM 1387 O O . LEU A 1 173 ? 0.127 1.068 -23.534 1.00 96.81 173 LEU A O 1
ATOM 1391 N N . PHE A 1 174 ? 1.960 2.235 -23.032 1.00 94.56 174 PHE A N 1
ATOM 1392 C CA . PHE A 1 174 ? 1.254 3.230 -22.229 1.00 94.56 174 PHE A CA 1
ATOM 1393 C C . PHE A 1 174 ? 1.783 4.639 -22.485 1.00 94.56 174 PHE A C 1
ATOM 1395 O O . PHE A 1 174 ? 2.843 4.834 -23.085 1.00 94.56 174 PHE A O 1
ATOM 1402 N N . ASN A 1 175 ? 1.001 5.627 -22.049 1.00 92.06 175 ASN A N 1
ATOM 1403 C CA . ASN A 1 175 ? 1.361 7.033 -22.173 1.00 92.06 175 ASN A CA 1
ATOM 1404 C C . ASN A 1 175 ? 2.621 7.336 -21.350 1.00 92.06 175 ASN A C 1
ATOM 1406 O O . ASN A 1 175 ? 2.580 7.258 -20.123 1.00 92.06 175 ASN A O 1
ATOM 1410 N N . ALA A 1 176 ? 3.703 7.736 -22.020 1.00 90.94 176 ALA A N 1
ATOM 1411 C CA . ALA A 1 176 ? 4.987 8.058 -21.392 1.00 90.94 176 ALA A CA 1
ATOM 1412 C C . ALA A 1 176 ? 4.892 9.200 -20.365 1.00 90.94 176 ALA A C 1
ATOM 1414 O O . ALA A 1 176 ? 5.735 9.320 -19.484 1.00 90.94 176 ALA A O 1
ATOM 1415 N N . GLN A 1 177 ? 3.855 10.035 -20.459 1.00 89.56 177 GLN A N 1
ATOM 1416 C CA . GLN A 1 177 ? 3.607 11.142 -19.536 1.00 89.56 177 GLN A CA 1
ATOM 1417 C C . GLN A 1 177 ? 2.965 10.692 -18.228 1.00 89.56 177 GLN A C 1
ATOM 1419 O O . GLN A 1 177 ? 2.930 11.479 -17.288 1.00 89.56 177 GLN A O 1
ATOM 1424 N N . HIS A 1 178 ? 2.390 9.489 -18.178 1.00 93.12 178 HIS A N 1
ATOM 1425 C CA . HIS A 1 178 ? 1.738 8.989 -16.975 1.00 93.12 178 HIS A CA 1
ATOM 1426 C C . HIS A 1 178 ? 2.812 8.635 -15.950 1.00 93.12 178 HIS A C 1
ATOM 1428 O O . HIS A 1 178 ? 3.760 7.920 -16.279 1.00 93.12 178 HIS A O 1
ATOM 1434 N N . TRP A 1 179 ? 2.661 9.107 -14.717 1.00 94.56 179 TRP A N 1
ATOM 1435 C CA . TRP A 1 179 ? 3.517 8.681 -13.616 1.00 94.56 179 TRP A CA 1
ATOM 1436 C C . TRP A 1 179 ? 3.436 7.172 -13.431 1.00 94.56 179 TRP A C 1
ATOM 1438 O O . TRP A 1 179 ? 2.351 6.602 -13.294 1.00 94.56 179 TRP A O 1
ATOM 1448 N N . HIS A 1 180 ? 4.588 6.514 -13.473 1.00 95.88 180 HIS A N 1
ATOM 1449 C CA . HIS A 1 180 ? 4.656 5.065 -13.443 1.00 95.88 180 HIS A CA 1
ATOM 1450 C C . HIS A 1 180 ? 5.942 4.560 -12.795 1.00 95.88 180 HIS A C 1
ATOM 1452 O O . HIS A 1 180 ? 6.917 5.289 -12.590 1.00 95.88 180 HIS A O 1
ATOM 1458 N N . ARG A 1 181 ? 5.926 3.266 -12.470 1.00 94.56 181 ARG A N 1
ATOM 1459 C CA . ARG A 1 181 ? 7.111 2.501 -12.078 1.00 94.56 181 ARG A CA 1
ATOM 1460 C C . ARG A 1 181 ? 6.886 1.009 -12.275 1.00 94.56 181 ARG A C 1
ATOM 1462 O O . ARG A 1 181 ? 5.758 0.513 -12.274 1.00 94.56 181 ARG A O 1
ATOM 1469 N N . SER A 1 182 ? 7.982 0.274 -12.380 1.00 93.31 182 SER A N 1
ATOM 1470 C CA . SER A 1 182 ? 7.990 -1.155 -12.080 1.00 93.31 182 SER A CA 1
ATOM 1471 C C . SER A 1 182 ? 7.659 -1.404 -10.604 1.00 93.31 182 SER A C 1
ATOM 1473 O O . SER A 1 182 ? 8.051 -0.628 -9.730 1.00 93.31 182 SER A O 1
ATOM 1475 N N . LEU A 1 183 ? 6.916 -2.482 -10.352 1.00 91.19 183 LEU A N 1
ATOM 1476 C CA . LEU A 1 183 ? 6.483 -2.890 -9.015 1.00 91.19 183 LEU A CA 1
ATOM 1477 C C . LEU A 1 183 ? 7.494 -3.867 -8.389 1.00 91.19 183 LEU A C 1
ATOM 1479 O O . LEU A 1 183 ? 8.695 -3.617 -8.444 1.00 91.19 183 LEU A O 1
ATOM 1483 N N . GLU A 1 184 ? 7.023 -4.950 -7.772 1.00 88.56 184 GLU A N 1
ATOM 1484 C CA . GLU A 1 184 ? 7.859 -5.929 -7.075 1.00 88.56 184 GLU A CA 1
ATOM 1485 C C . GLU A 1 184 ? 8.947 -6.518 -7.992 1.00 88.56 184 GLU A C 1
ATOM 1487 O O . GLU A 1 184 ? 8.689 -6.918 -9.133 1.00 88.56 184 GLU A O 1
ATOM 1492 N N . TYR A 1 185 ? 10.175 -6.589 -7.485 1.00 91.81 185 TYR A N 1
ATOM 1493 C CA . TYR A 1 185 ? 11.239 -7.364 -8.110 1.00 91.81 185 TYR A CA 1
ATOM 1494 C C . TYR A 1 185 ? 11.440 -8.680 -7.379 1.00 91.81 185 TYR A C 1
ATOM 1496 O O . TYR A 1 185 ? 11.140 -8.812 -6.199 1.00 91.81 185 TYR A O 1
ATOM 1504 N N . PHE A 1 186 ? 11.931 -9.663 -8.117 1.00 93.19 186 PHE A N 1
ATOM 1505 C CA . PHE A 1 186 ? 12.078 -11.037 -7.670 1.00 93.19 186 PHE A CA 1
ATOM 1506 C C . PHE A 1 186 ? 13.283 -11.655 -8.373 1.00 93.19 186 PHE A C 1
ATOM 1508 O O . PHE A 1 186 ? 13.745 -11.119 -9.383 1.00 93.19 186 PHE A O 1
ATOM 1515 N N . GLY A 1 187 ? 13.758 -12.785 -7.850 1.00 92.38 187 GLY A N 1
ATOM 1516 C CA . GLY A 1 187 ? 14.898 -13.521 -8.389 1.00 92.38 187 GLY A CA 1
ATOM 1517 C C . GLY A 1 187 ? 16.251 -12.882 -8.065 1.00 92.38 187 GLY A C 1
ATOM 1518 O O . GLY A 1 187 ? 16.362 -11.696 -7.765 1.00 92.38 187 GLY A O 1
ATOM 1519 N N . ASP A 1 188 ? 17.297 -13.695 -8.145 1.00 94.75 188 ASP A N 1
ATOM 1520 C CA . ASP A 1 188 ? 18.680 -13.370 -7.777 1.00 94.75 188 ASP A CA 1
ATOM 1521 C C . ASP A 1 188 ? 19.649 -13.434 -8.975 1.00 94.75 188 ASP A C 1
ATOM 1523 O O . ASP A 1 188 ? 20.844 -13.158 -8.850 1.00 94.75 188 ASP A O 1
ATOM 1527 N N . SER A 1 189 ? 19.138 -13.770 -10.161 1.00 94.44 189 SER A N 1
ATOM 1528 C CA . SER A 1 189 ? 19.895 -13.911 -11.404 1.00 94.44 189 SER A CA 1
ATOM 1529 C C . SER A 1 189 ? 19.080 -13.447 -12.615 1.00 94.44 189 SER A C 1
ATOM 1531 O O . SER A 1 189 ? 17.867 -13.257 -12.536 1.00 94.44 189 SER A O 1
ATOM 1533 N N . LYS A 1 190 ? 19.714 -13.273 -13.783 1.00 94.44 190 LYS A N 1
ATOM 1534 C CA . LYS A 1 190 ? 18.984 -12.916 -15.019 1.00 94.44 190 LYS A CA 1
ATOM 1535 C C . LYS A 1 190 ? 18.046 -14.044 -15.484 1.00 94.44 190 LYS A C 1
ATOM 1537 O O . LYS A 1 190 ? 17.082 -13.795 -16.207 1.00 94.44 190 LYS A O 1
ATOM 1542 N N . GLU A 1 191 ? 18.317 -15.277 -15.058 1.00 96.06 191 GLU A N 1
ATOM 1543 C CA . GLU A 1 191 ? 17.568 -16.488 -15.383 1.00 96.06 191 GLU A CA 1
ATOM 1544 C C . GLU A 1 191 ? 16.259 -16.623 -14.601 1.00 96.06 191 GLU A C 1
ATOM 1546 O O . GLU A 1 191 ? 15.323 -17.236 -15.114 1.00 96.06 191 GLU A O 1
ATOM 1551 N N . ASN A 1 192 ? 16.165 -16.067 -13.391 1.00 94.88 192 ASN A N 1
ATOM 1552 C CA . ASN A 1 192 ? 14.956 -16.136 -12.558 1.00 94.88 192 ASN A CA 1
ATOM 1553 C C . ASN A 1 192 ? 14.396 -14.761 -12.158 1.00 94.88 192 ASN A C 1
ATOM 1555 O O . ASN A 1 192 ? 13.298 -14.696 -11.610 1.00 94.88 192 ASN A O 1
ATOM 1559 N N . GLY A 1 193 ? 15.117 -13.681 -12.455 1.00 95.81 193 GLY A N 1
ATOM 1560 C CA . GLY A 1 193 ? 14.693 -12.321 -12.173 1.00 95.81 193 GLY A CA 1
ATOM 1561 C C . GLY A 1 193 ? 13.682 -11.773 -13.170 1.00 95.81 193 GLY A C 1
ATOM 1562 O O . GLY A 1 193 ? 13.257 -12.452 -14.112 1.00 95.81 193 GLY A O 1
ATOM 1563 N N . ARG A 1 194 ? 13.291 -10.512 -12.988 1.00 97.38 194 ARG A N 1
ATOM 1564 C CA . ARG A 1 194 ? 12.353 -9.827 -13.886 1.00 97.38 194 ARG A CA 1
ATOM 1565 C C . ARG A 1 194 ? 13.069 -9.446 -15.178 1.00 97.38 194 ARG A C 1
ATOM 1567 O O . ARG A 1 194 ? 13.716 -8.408 -15.237 1.00 97.38 194 ARG A O 1
ATOM 1574 N N . LEU A 1 195 ? 12.921 -10.265 -16.218 1.00 98.31 195 LEU A N 1
ATOM 1575 C CA . LEU A 1 195 ? 13.452 -10.042 -17.561 1.00 98.31 195 LEU A CA 1
ATOM 1576 C C . LEU A 1 195 ? 12.367 -9.454 -18.463 1.00 98.31 195 LEU A C 1
ATOM 1578 O O . LEU A 1 195 ? 11.252 -9.976 -18.533 1.00 98.31 195 LEU A O 1
ATOM 1582 N N . PHE A 1 196 ? 12.694 -8.382 -19.172 1.00 97.81 196 PHE A N 1
ATOM 1583 C CA . PHE A 1 196 ? 11.758 -7.668 -20.030 1.00 97.81 196 PHE A CA 1
ATOM 1584 C C . PHE A 1 196 ? 12.473 -6.942 -21.168 1.00 97.81 196 PHE A C 1
ATOM 1586 O O . PHE A 1 196 ? 13.685 -6.756 -21.135 1.00 97.81 196 PHE A O 1
ATOM 1593 N N . GLN A 1 197 ? 11.721 -6.524 -22.180 1.00 97.00 197 GLN A N 1
ATOM 1594 C CA . GLN A 1 197 ? 12.200 -5.689 -23.278 1.00 97.00 197 GLN A CA 1
ATOM 1595 C C . GLN A 1 197 ? 11.497 -4.334 -23.250 1.00 97.00 197 GLN A C 1
ATOM 1597 O O . GLN A 1 197 ? 10.298 -4.278 -22.980 1.00 97.00 197 GLN A O 1
ATOM 1602 N N . THR A 1 198 ? 12.231 -3.253 -23.511 1.00 94.19 198 THR A N 1
ATOM 1603 C CA . THR A 1 198 ? 11.700 -1.883 -23.440 1.00 94.19 198 THR A CA 1
ATOM 1604 C C . THR A 1 198 ? 11.563 -1.230 -24.811 1.00 94.19 198 THR A C 1
ATOM 1606 O O . THR A 1 198 ? 12.362 -1.480 -25.717 1.00 94.19 198 THR A O 1
ATOM 1609 N N . PHE A 1 199 ? 10.547 -0.382 -24.957 1.00 93.69 199 PHE A N 1
ATOM 1610 C CA . PHE A 1 199 ? 10.252 0.372 -26.174 1.00 93.69 199 PHE A CA 1
ATOM 1611 C C . PHE A 1 199 ? 9.885 1.814 -25.823 1.00 93.69 199 PHE A C 1
ATOM 1613 O O . PHE A 1 199 ? 9.148 2.044 -24.872 1.00 93.69 199 PHE A O 1
ATOM 1620 N N . PHE A 1 200 ? 10.374 2.769 -26.605 1.00 90.56 200 PHE A N 1
ATOM 1621 C CA . PHE A 1 200 ? 10.156 4.202 -26.426 1.00 90.56 200 PHE A CA 1
ATOM 1622 C C . PHE A 1 200 ? 9.984 4.840 -27.802 1.00 90.56 200 PHE A C 1
ATOM 1624 O O . PHE A 1 200 ? 10.926 4.860 -28.600 1.00 90.56 200 PHE A O 1
ATOM 1631 N N . PHE A 1 201 ? 8.795 5.355 -28.117 1.00 90.25 201 PHE A N 1
ATOM 1632 C CA . PHE A 1 201 ? 8.526 5.924 -29.442 1.00 90.25 201 PHE A CA 1
ATOM 1633 C C . PHE A 1 201 ? 7.464 7.029 -29.431 1.00 90.25 201 PHE A C 1
ATOM 1635 O O . PHE A 1 201 ? 6.684 7.178 -28.495 1.00 90.25 201 PHE A O 1
ATOM 1642 N N . SER A 1 202 ? 7.423 7.809 -30.508 1.00 89.69 202 SER A N 1
ATOM 1643 C CA . SER A 1 202 ? 6.393 8.829 -30.742 1.00 89.69 202 SER A CA 1
ATOM 1644 C C . SER A 1 202 ? 5.576 8.502 -31.980 1.00 89.69 202 SER A C 1
ATOM 1646 O O . SER A 1 202 ? 6.054 7.820 -32.888 1.00 89.69 202 SER A O 1
ATOM 1648 N N . THR A 1 203 ? 4.350 9.015 -32.023 1.00 91.06 203 THR A N 1
ATOM 1649 C CA . THR A 1 203 ? 3.380 8.797 -33.104 1.00 91.06 203 THR A CA 1
ATOM 1650 C C . THR A 1 203 ? 2.909 10.122 -33.710 1.00 91.06 203 THR A C 1
ATOM 1652 O O . THR A 1 203 ? 3.168 11.190 -33.158 1.00 91.06 203 THR A O 1
ATOM 1655 N N . GLU A 1 204 ? 2.244 10.084 -34.866 1.00 88.81 204 GLU A N 1
ATOM 1656 C CA . GLU A 1 204 ? 1.726 11.286 -35.552 1.00 88.81 204 GLU A CA 1
ATOM 1657 C C . GLU A 1 204 ? 0.767 12.104 -34.674 1.00 88.81 204 GLU A C 1
ATOM 1659 O O . GLU A 1 204 ? 0.824 13.336 -34.654 1.00 88.81 204 GLU A O 1
ATOM 1664 N N . ARG A 1 205 ? -0.101 11.424 -33.918 1.00 85.06 205 ARG A N 1
ATOM 1665 C CA . ARG A 1 205 ? -0.934 12.023 -32.874 1.00 85.06 205 ARG A CA 1
ATOM 1666 C C . ARG A 1 205 ? -0.332 11.671 -31.523 1.00 85.06 205 ARG A C 1
ATOM 1668 O O . ARG A 1 205 ? -0.202 10.494 -31.190 1.00 85.06 205 ARG A O 1
ATOM 1675 N N . ARG A 1 206 ? 0.006 12.685 -30.727 1.00 75.00 206 ARG A N 1
ATOM 1676 C CA . ARG A 1 206 ? 0.457 12.470 -29.351 1.00 75.00 206 ARG A CA 1
ATOM 1677 C C . ARG A 1 206 ? -0.728 12.070 -28.486 1.00 75.00 206 ARG A C 1
ATOM 1679 O O . ARG A 1 206 ? -1.803 12.659 -28.610 1.00 75.00 206 ARG A O 1
ATOM 1686 N N . LEU A 1 207 ? -0.516 11.134 -27.560 1.00 69.50 207 LEU A N 1
ATOM 1687 C CA . LEU A 1 207 ? -1.525 10.758 -26.561 1.00 69.50 207 LEU A CA 1
ATOM 1688 C C . LEU A 1 207 ? -1.968 11.952 -25.695 1.00 69.50 207 LEU A C 1
ATOM 1690 O O . LEU A 1 207 ? -3.059 11.947 -25.131 1.00 69.50 207 LEU A O 1
ATOM 1694 N N . THR A 1 208 ? -1.153 13.003 -25.642 1.00 62.12 208 THR A N 1
ATOM 1695 C CA . THR A 1 208 ? -1.407 14.240 -24.902 1.00 62.12 208 THR A CA 1
ATOM 1696 C C . THR A 1 208 ? -2.323 15.231 -25.611 1.00 62.12 208 THR A C 1
ATOM 1698 O O . THR A 1 208 ? -2.898 16.087 -24.949 1.00 62.12 208 THR A O 1
ATOM 1701 N N . ASN A 1 209 ? -2.528 15.107 -26.928 1.00 59.03 209 ASN A N 1
ATOM 1702 C CA . ASN A 1 209 ? -3.301 16.081 -27.713 1.00 59.03 209 ASN A CA 1
ATOM 1703 C C . ASN A 1 209 ? -4.784 16.167 -27.296 1.00 59.03 209 ASN A C 1
ATOM 1705 O O . ASN A 1 209 ? -5.442 17.164 -27.582 1.00 59.03 209 ASN A O 1
ATOM 1709 N N . ASN A 1 210 ? -5.301 15.135 -26.621 1.00 53.38 210 ASN A N 1
ATOM 1710 C CA . ASN A 1 210 ? -6.689 15.051 -26.156 1.00 53.38 210 ASN A CA 1
ATOM 1711 C C . ASN A 1 210 ? -6.847 15.295 -24.647 1.00 53.38 210 ASN A C 1
ATOM 1713 O O . ASN A 1 210 ? -7.976 15.316 -24.150 1.00 53.38 210 ASN A O 1
ATOM 1717 N N . LEU A 1 211 ? -5.746 15.481 -23.910 1.00 56.34 211 LEU A N 1
ATOM 1718 C CA . LEU A 1 211 ? -5.804 15.894 -22.513 1.00 56.34 211 LEU A CA 1
ATOM 1719 C C . LEU A 1 211 ? -6.119 17.391 -22.497 1.00 56.34 211 LEU A C 1
ATOM 1721 O O . LEU A 1 211 ? -5.235 18.236 -22.612 1.00 56.34 211 LEU A O 1
ATOM 1725 N N . LYS A 1 212 ? -7.409 17.730 -22.405 1.00 46.72 212 LYS A N 1
ATOM 1726 C CA . LYS A 1 212 ? -7.796 19.079 -21.992 1.00 46.72 212 LYS A CA 1
ATOM 1727 C C . LYS A 1 212 ? -7.254 19.268 -20.581 1.00 46.72 212 LYS A C 1
ATOM 1729 O O . LYS A 1 212 ? -7.632 18.499 -19.699 1.00 46.72 212 LYS A O 1
ATOM 1734 N N . LEU A 1 213 ? -6.399 20.276 -20.389 1.00 42.59 213 LEU A N 1
ATOM 1735 C CA . LEU A 1 213 ? -6.126 20.804 -19.057 1.00 42.59 213 LEU A CA 1
ATOM 1736 C C . LEU A 1 213 ? -7.492 21.000 -18.385 1.00 42.59 213 LEU A C 1
ATOM 1738 O O . LEU A 1 213 ? -8.356 21.649 -18.991 1.00 42.59 213 LEU A O 1
ATOM 1742 N N . PRO A 1 214 ? -7.758 20.397 -17.217 1.00 39.16 214 PRO A N 1
ATOM 1743 C CA . PRO A 1 214 ? -8.924 20.804 -16.464 1.00 39.16 214 PRO A CA 1
ATOM 1744 C C . PRO A 1 214 ? -8.821 22.320 -16.259 1.00 39.16 214 PRO A C 1
ATOM 1746 O O . PRO A 1 214 ? -7.755 22.825 -15.906 1.00 39.16 214 PRO A O 1
ATOM 1749 N N . GLU A 1 215 ? -9.915 23.049 -16.512 1.00 41.72 215 GLU A N 1
ATOM 1750 C CA . GLU A 1 215 ? -10.064 24.391 -15.942 1.00 41.72 215 GLU A CA 1
ATOM 1751 C C . GLU A 1 215 ? -9.703 24.265 -14.458 1.00 41.72 215 GLU A C 1
ATOM 1753 O O . GLU A 1 215 ? -10.176 23.309 -13.824 1.00 41.72 215 GLU A O 1
ATOM 1758 N N . PRO A 1 216 ? -8.828 25.135 -13.921 1.00 39.44 216 PRO A N 1
ATOM 1759 C CA . PRO A 1 216 ? -8.347 24.996 -12.559 1.00 39.44 216 PRO A CA 1
ATOM 1760 C C . PRO A 1 216 ? -9.560 24.834 -11.656 1.00 39.44 216 PRO A C 1
ATOM 1762 O O . PRO A 1 216 ? -10.476 25.660 -11.677 1.00 39.44 216 PRO A O 1
ATOM 1765 N N . VAL A 1 217 ? -9.599 23.731 -10.909 1.00 34.94 217 VAL A N 1
ATOM 1766 C CA . VAL A 1 217 ? -10.626 23.533 -9.895 1.00 34.94 217 VAL A CA 1
ATOM 1767 C C . VAL A 1 217 ? -10.448 24.695 -8.925 1.00 34.94 217 VAL A C 1
ATOM 1769 O O . VAL A 1 217 ? -9.480 24.747 -8.168 1.00 34.94 217 VAL A O 1
ATOM 1772 N N . LEU A 1 218 ? -11.344 25.681 -9.022 1.00 38.75 218 LEU A N 1
ATOM 1773 C CA . LEU A 1 218 ? -11.447 26.836 -8.134 1.00 38.75 218 LEU A CA 1
ATOM 1774 C C . LEU A 1 218 ? -11.980 26.365 -6.782 1.00 38.75 218 LEU A C 1
ATOM 1776 O O . LEU A 1 218 ? -13.076 26.714 -6.378 1.00 38.75 218 LEU A O 1
ATOM 1780 N N . GLU A 1 219 ? -11.198 25.519 -6.136 1.00 34.34 219 GLU A N 1
ATOM 1781 C CA . GLU A 1 219 ? -11.165 25.224 -4.713 1.00 34.34 219 GLU A CA 1
ATOM 1782 C C . GLU A 1 219 ? -9.858 24.453 -4.499 1.00 34.34 219 GLU A C 1
ATOM 1784 O O . GLU A 1 219 ? -9.818 23.262 -4.213 1.00 34.34 219 GLU A O 1
ATOM 1789 N N . ILE A 1 220 ? -8.749 25.164 -4.722 1.00 37.78 220 ILE A N 1
ATOM 1790 C CA . ILE A 1 220 ? -7.442 24.761 -4.214 1.00 37.78 220 ILE A CA 1
ATOM 1791 C C . ILE A 1 220 ? -7.573 24.874 -2.686 1.00 37.78 220 ILE A C 1
ATOM 1793 O O . ILE A 1 220 ? -7.762 25.998 -2.202 1.00 37.78 220 ILE A O 1
ATOM 1797 N N . PRO A 1 221 ? -7.535 23.772 -1.906 1.00 35.88 221 PRO A N 1
ATOM 1798 C CA . PRO A 1 221 ? -7.375 23.898 -0.463 1.00 35.88 221 PRO A CA 1
ATOM 1799 C C . PRO A 1 221 ? -6.131 24.762 -0.218 1.00 35.88 221 PRO A C 1
ATOM 1801 O O . PRO A 1 221 ? -5.162 24.634 -0.970 1.00 35.88 221 PRO A O 1
ATOM 1804 N N . PRO A 1 222 ? -6.167 25.702 0.744 1.00 31.25 222 PRO A N 1
ATOM 1805 C CA . PRO A 1 222 ? -5.136 26.724 0.886 1.00 31.25 222 PRO A CA 1
ATOM 1806 C C . PRO A 1 222 ? -3.744 26.086 0.852 1.00 31.25 222 PRO A C 1
ATOM 1808 O O . PRO A 1 222 ? -3.583 25.003 1.418 1.00 31.25 222 PRO A O 1
ATOM 1811 N N . PRO A 1 223 ? -2.752 26.722 0.198 1.00 35.59 223 PRO A N 1
ATOM 1812 C CA . PRO A 1 223 ? -1.419 26.157 0.073 1.00 35.59 223 PRO A CA 1
ATOM 1813 C C . PRO A 1 223 ? -0.908 25.798 1.465 1.00 35.59 223 PRO A C 1
ATOM 1815 O O . PRO A 1 223 ? -0.656 26.677 2.293 1.00 35.59 223 PRO A O 1
ATOM 1818 N N . VAL A 1 224 ? -0.791 24.495 1.726 1.00 44.12 224 VAL A N 1
ATOM 1819 C CA . VAL A 1 224 ? -0.043 24.002 2.875 1.00 44.12 224 VAL A CA 1
ATOM 1820 C C . VAL A 1 224 ? 1.371 24.502 2.636 1.00 44.12 224 VAL A C 1
ATOM 1822 O O . VAL A 1 224 ? 1.954 24.239 1.583 1.00 44.12 224 VAL A O 1
ATOM 1825 N N . SER A 1 225 ? 1.882 25.317 3.558 1.00 49.03 225 SER A N 1
ATOM 1826 C CA . SER A 1 225 ? 3.256 25.809 3.501 1.00 49.03 225 SER A CA 1
ATOM 1827 C C . SER A 1 225 ? 4.175 24.638 3.178 1.00 49.03 225 SER A C 1
ATOM 1829 O O . SER A 1 225 ? 4.114 23.630 3.886 1.00 49.03 225 SER A O 1
ATOM 1831 N N . THR A 1 226 ? 4.988 24.754 2.126 1.00 48.66 226 THR A N 1
ATOM 1832 C CA . THR A 1 226 ? 5.929 23.701 1.743 1.00 48.66 226 THR A CA 1
ATOM 1833 C C . THR A 1 226 ? 6.729 23.311 2.988 1.00 48.66 226 THR A C 1
ATOM 1835 O O . THR A 1 226 ? 7.360 24.194 3.580 1.00 48.66 226 THR A O 1
ATOM 1838 N N . PRO A 1 227 ? 6.649 22.052 3.451 1.00 61.91 227 PRO A N 1
ATOM 1839 C CA . PRO A 1 227 ? 7.249 21.673 4.718 1.00 61.91 227 PRO A CA 1
ATOM 1840 C C . PRO A 1 227 ? 8.760 21.906 4.667 1.00 61.91 227 PRO A C 1
ATOM 1842 O O . PRO A 1 227 ? 9.425 21.509 3.710 1.00 61.91 227 PRO A O 1
ATOM 1845 N N . ASP A 1 228 ? 9.323 22.558 5.684 1.00 78.38 228 ASP A N 1
ATOM 1846 C CA . ASP A 1 228 ? 10.775 22.692 5.794 1.00 78.38 228 ASP A CA 1
ATOM 1847 C C . ASP A 1 228 ? 11.364 21.321 6.146 1.00 78.38 228 ASP A C 1
ATOM 1849 O O . ASP A 1 228 ? 11.427 20.918 7.308 1.00 78.38 228 ASP A O 1
ATOM 1853 N N . PHE A 1 229 ? 11.788 20.580 5.121 1.00 72.38 229 PHE A N 1
ATOM 1854 C CA . PHE A 1 229 ? 12.316 19.228 5.278 1.00 72.38 229 PHE A CA 1
ATOM 1855 C C . PHE A 1 229 ? 13.544 19.165 6.195 1.00 72.38 229 PHE A C 1
ATOM 1857 O O . PHE A 1 229 ? 13.775 18.137 6.831 1.00 72.38 229 PHE A O 1
ATOM 1864 N N . ASN A 1 230 ? 14.349 20.231 6.276 1.00 72.81 230 ASN A N 1
ATOM 1865 C CA . ASN A 1 230 ? 15.502 20.260 7.174 1.00 72.81 230 ASN A CA 1
ATOM 1866 C C . ASN A 1 230 ? 15.049 20.441 8.620 1.00 72.81 230 ASN A C 1
ATOM 1868 O O . ASN A 1 230 ? 15.491 19.680 9.481 1.00 72.81 230 ASN A O 1
ATOM 1872 N N . ALA A 1 231 ? 14.109 21.354 8.867 1.00 80.31 231 ALA A N 1
ATOM 1873 C CA . ALA A 1 231 ? 13.492 21.495 10.181 1.00 80.31 231 ALA A CA 1
ATOM 1874 C C . ALA A 1 231 ? 12.794 20.195 10.618 1.00 80.31 231 ALA A C 1
ATOM 1876 O O . ALA A 1 231 ? 12.975 19.754 11.751 1.00 80.31 231 ALA A O 1
ATOM 1877 N N . ILE A 1 232 ? 12.077 19.518 9.714 1.00 81.69 232 ILE A N 1
ATOM 1878 C CA . ILE A 1 232 ? 11.443 18.220 9.994 1.00 81.69 232 ILE A CA 1
ATOM 1879 C C . ILE A 1 232 ? 12.491 17.166 10.364 1.00 81.69 232 ILE A C 1
ATOM 1881 O O . ILE A 1 232 ? 12.336 16.486 11.377 1.00 81.69 232 ILE A O 1
ATOM 1885 N N . ARG A 1 233 ? 13.588 17.044 9.603 1.00 84.50 233 ARG A N 1
ATOM 1886 C CA . ARG A 1 233 ? 14.683 16.109 9.931 1.00 84.50 233 ARG A CA 1
ATOM 1887 C C . ARG A 1 233 ? 15.293 16.395 11.301 1.00 84.50 233 ARG A C 1
ATOM 1889 O O . ARG A 1 233 ? 15.560 15.455 12.051 1.00 84.50 233 ARG A O 1
ATOM 1896 N N . GLU A 1 234 ? 15.511 17.664 11.639 1.00 87.06 234 GLU A N 1
ATOM 1897 C CA . GLU A 1 234 ? 16.026 18.060 12.952 1.00 87.06 234 GLU A CA 1
ATOM 1898 C C . GLU A 1 234 ? 15.052 17.706 14.079 1.00 87.06 234 GLU A C 1
ATOM 1900 O O . GLU A 1 234 ? 15.463 17.153 15.101 1.00 87.06 234 GLU A O 1
ATOM 1905 N N . GLU A 1 235 ? 13.761 17.979 13.899 1.00 91.75 235 GLU A N 1
ATOM 1906 C CA . GLU A 1 235 ? 12.731 17.665 14.889 1.00 91.75 235 GLU A CA 1
ATOM 1907 C C . GLU A 1 235 ? 12.542 16.151 15.075 1.00 91.75 235 GLU A C 1
ATOM 1909 O O . GLU A 1 235 ? 12.387 15.701 16.216 1.00 91.75 235 GLU A O 1
ATOM 1914 N N . ILE A 1 236 ? 12.635 15.360 14.000 1.00 88.38 236 ILE A N 1
ATOM 1915 C CA . ILE A 1 236 ? 12.679 13.891 14.068 1.00 88.38 236 ILE A CA 1
ATOM 1916 C C . ILE A 1 236 ? 13.896 13.450 14.874 1.00 88.38 236 ILE A C 1
ATOM 1918 O O . ILE A 1 236 ? 13.767 12.661 15.807 1.00 88.38 236 ILE A O 1
ATOM 1922 N N . GLN A 1 237 ? 15.084 13.979 14.573 1.00 87.06 237 GLN A N 1
ATOM 1923 C CA . GLN A 1 237 ? 16.308 13.582 15.265 1.00 87.06 237 GLN A CA 1
ATOM 1924 C C . GLN A 1 237 ? 16.257 13.896 16.770 1.00 87.06 237 GLN A C 1
ATOM 1926 O O . GLN A 1 237 ? 16.738 13.088 17.564 1.00 87.06 237 GLN A O 1
ATOM 1931 N N . LYS A 1 238 ? 15.634 15.012 17.172 1.00 89.50 238 LYS A N 1
ATOM 1932 C CA . LYS A 1 238 ? 15.409 15.376 18.588 1.00 89.50 238 LYS A CA 1
ATOM 1933 C C . LYS A 1 238 ? 14.445 14.433 19.312 1.00 89.50 238 LYS A C 1
ATOM 1935 O O . LYS A 1 238 ? 14.494 14.350 20.534 1.00 89.50 238 LYS A O 1
ATOM 1940 N N . ARG A 1 239 ? 13.562 13.761 18.572 1.00 89.12 239 ARG A N 1
ATOM 1941 C CA . ARG A 1 239 ? 12.506 12.887 19.105 1.00 89.12 239 ARG A CA 1
ATOM 1942 C C . ARG A 1 239 ? 12.831 11.406 19.017 1.00 89.12 239 ARG A C 1
ATOM 1944 O O . ARG A 1 239 ? 12.029 10.607 19.485 1.00 89.12 239 ARG A O 1
ATOM 1951 N N . LYS A 1 240 ? 13.971 11.031 18.432 1.00 84.56 240 LYS A N 1
ATOM 1952 C CA . LYS A 1 240 ? 14.418 9.638 18.428 1.00 84.56 240 LYS A CA 1
ATOM 1953 C C . LYS A 1 240 ? 14.603 9.118 19.863 1.00 84.56 240 LYS A C 1
ATOM 1955 O O . LYS A 1 240 ? 15.040 9.879 20.725 1.00 84.56 240 LYS A O 1
ATOM 1960 N N . PRO A 1 241 ? 14.367 7.818 20.095 1.00 83.69 241 PRO A N 1
ATOM 1961 C CA . PRO A 1 241 ? 13.978 6.807 19.105 1.00 83.69 241 PRO A CA 1
ATOM 1962 C C . PRO A 1 241 ? 12.465 6.801 18.821 1.00 83.69 241 PRO A C 1
ATOM 1964 O O . PRO A 1 241 ? 11.676 7.243 19.646 1.00 83.69 241 PRO A O 1
ATOM 1967 N N . PHE A 1 242 ? 12.053 6.275 17.667 1.00 82.50 242 PHE A N 1
ATOM 1968 C CA . PHE A 1 242 ? 10.646 5.986 17.363 1.00 82.50 242 PHE A CA 1
ATOM 1969 C C . PHE A 1 242 ? 10.459 4.468 17.347 1.00 82.50 242 PHE A C 1
ATOM 1971 O O . PHE A 1 242 ? 11.322 3.767 16.831 1.00 82.50 242 PHE A O 1
ATOM 1978 N N . ALA A 1 243 ? 9.355 3.943 17.878 1.00 77.31 243 ALA A N 1
ATOM 1979 C CA . ALA A 1 243 ? 9.065 2.511 17.757 1.00 77.31 243 ALA A CA 1
ATOM 1980 C C . ALA A 1 243 ? 8.602 2.142 16.338 1.00 77.31 243 ALA A C 1
ATOM 1982 O O . ALA A 1 243 ? 8.888 1.052 15.845 1.00 77.31 243 ALA A O 1
ATOM 1983 N N . MET A 1 244 ? 7.923 3.077 15.665 1.00 79.25 244 MET A N 1
ATOM 1984 C CA . MET A 1 244 ? 7.339 2.897 14.338 1.00 79.25 244 MET A CA 1
ATOM 1985 C C . MET A 1 244 ? 7.953 3.847 13.309 1.00 79.25 244 MET A C 1
ATOM 1987 O O . MET A 1 244 ? 8.190 5.026 13.581 1.00 79.25 244 MET A O 1
ATOM 1991 N N . GLN A 1 245 ? 8.162 3.336 12.093 1.00 80.94 245 GLN A N 1
ATOM 1992 C CA . GLN A 1 245 ? 8.481 4.172 10.938 1.00 80.94 245 GLN A CA 1
ATOM 1993 C C . GLN A 1 245 ? 7.199 4.836 10.427 1.00 80.94 245 GLN A C 1
ATOM 1995 O O . GLN A 1 245 ? 6.281 4.152 9.980 1.00 80.94 245 GLN A O 1
ATOM 2000 N N . ILE A 1 246 ? 7.149 6.163 10.505 1.00 83.31 246 ILE A N 1
ATOM 2001 C CA . ILE A 1 246 ? 6.050 7.003 10.028 1.00 83.31 246 ILE A CA 1
ATOM 2002 C C . ILE A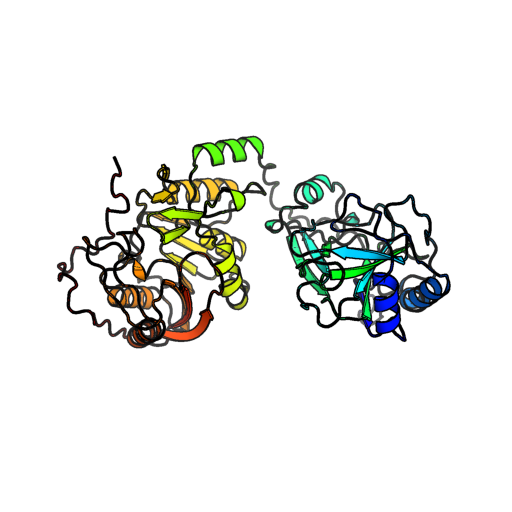 1 246 ? 6.643 8.013 9.048 1.00 83.31 246 ILE A C 1
ATOM 2004 O O . ILE A 1 246 ? 7.697 8.592 9.317 1.00 83.31 246 ILE A O 1
ATOM 2008 N N . ASP A 1 247 ? 5.986 8.202 7.907 1.00 78.69 247 ASP A N 1
ATOM 2009 C CA . ASP A 1 247 ? 6.382 9.208 6.926 1.00 78.69 247 ASP A CA 1
ATOM 2010 C C . ASP A 1 247 ? 5.806 10.581 7.294 1.00 78.69 247 ASP A C 1
ATOM 2012 O O . ASP A 1 247 ? 4.592 10.730 7.460 1.00 78.69 247 ASP A O 1
ATOM 2016 N N . VAL A 1 248 ? 6.686 11.575 7.432 1.00 79.38 248 VAL A N 1
ATOM 2017 C CA . VAL A 1 248 ? 6.323 12.975 7.670 1.00 79.38 248 VAL A CA 1
ATOM 2018 C C . VAL A 1 248 ? 6.753 13.792 6.459 1.00 79.38 248 VAL A C 1
ATOM 2020 O O . VAL A 1 248 ? 7.901 14.230 6.376 1.00 79.38 248 VAL A O 1
ATOM 2023 N N . HIS A 1 249 ? 5.837 13.975 5.503 1.00 71.56 249 HIS A N 1
ATOM 2024 C CA . HIS A 1 249 ? 6.090 14.700 4.249 1.00 71.56 249 HIS A CA 1
ATOM 2025 C C . HIS A 1 249 ? 7.312 14.170 3.475 1.00 71.56 249 HIS A C 1
ATOM 2027 O O . HIS A 1 249 ? 8.142 14.945 3.007 1.00 71.56 249 HIS A O 1
ATOM 2033 N N . GLY A 1 250 ? 7.479 12.850 3.377 1.00 64.56 250 GLY A N 1
ATOM 2034 C CA . GLY A 1 250 ? 8.625 12.220 2.709 1.00 64.56 250 GLY A CA 1
ATOM 2035 C C . GLY A 1 250 ? 9.886 12.096 3.566 1.00 64.56 250 GLY A C 1
ATOM 2036 O O . GLY A 1 250 ? 10.930 11.661 3.072 1.00 64.56 250 GLY A O 1
ATOM 2037 N N . VAL A 1 251 ? 9.829 12.490 4.842 1.00 73.69 251 VAL A N 1
ATOM 2038 C CA . VAL A 1 251 ? 10.910 12.279 5.807 1.00 73.69 251 VAL A CA 1
ATOM 2039 C C . VAL A 1 251 ? 10.490 11.181 6.791 1.00 73.69 251 VAL A C 1
ATOM 2041 O O . VAL A 1 251 ? 9.649 11.432 7.656 1.00 73.69 251 VAL A O 1
ATOM 2044 N N . PRO A 1 252 ? 11.069 9.969 6.714 1.00 78.19 252 PRO A N 1
ATOM 2045 C CA . PRO A 1 252 ? 10.713 8.893 7.630 1.00 78.19 252 PRO A CA 1
ATOM 2046 C C . PRO A 1 252 ? 11.286 9.148 9.033 1.00 78.19 252 PRO A C 1
ATOM 2048 O O . PRO A 1 252 ? 12.440 9.562 9.183 1.00 78.19 252 PRO A O 1
ATOM 2051 N N . THR A 1 253 ? 10.506 8.850 10.076 1.00 82.06 253 THR A N 1
ATOM 2052 C CA . THR A 1 253 ? 10.924 8.991 11.488 1.00 82.06 253 THR A CA 1
ATOM 2053 C C . THR A 1 253 ? 12.117 8.102 11.864 1.00 82.06 253 THR A C 1
ATOM 2055 O O . THR A 1 253 ? 12.933 8.459 12.719 1.00 82.06 253 THR A O 1
ATOM 2058 N N . GLN A 1 254 ? 12.256 6.960 11.193 1.00 73.56 254 GLN A N 1
ATOM 2059 C CA . GLN A 1 254 ? 13.404 6.058 11.264 1.00 73.56 254 GLN A CA 1
ATOM 2060 C C . GLN A 1 254 ? 13.571 5.303 9.941 1.00 73.56 254 GLN A C 1
ATOM 2062 O O . GLN A 1 254 ? 12.615 5.182 9.183 1.00 73.56 254 GLN A O 1
ATOM 2067 N N . GLN A 1 255 ? 14.781 4.823 9.646 1.00 58.03 255 GLN A N 1
ATOM 2068 C CA . GLN A 1 255 ? 15.052 4.021 8.447 1.00 58.03 255 GLN A CA 1
ATOM 2069 C C . GLN A 1 255 ? 15.062 2.530 8.787 1.00 58.03 255 GLN A C 1
ATOM 2071 O O . GLN A 1 255 ? 15.604 2.141 9.820 1.00 58.03 255 GLN A O 1
ATOM 2076 N N . GLU A 1 256 ? 14.551 1.698 7.882 1.00 49.78 256 GLU A N 1
ATOM 2077 C CA . GLU A 1 256 ? 14.498 0.236 8.022 1.00 49.78 256 GLU A CA 1
ATOM 2078 C C . GLU A 1 256 ? 15.875 -0.393 8.316 1.00 49.78 256 GLU A C 1
ATOM 2080 O O . GLU A 1 256 ? 15.996 -1.285 9.152 1.00 49.78 256 GLU A O 1
ATOM 2085 N N . SER A 1 257 ? 16.950 0.160 7.742 1.00 43.31 257 SER A N 1
ATOM 2086 C CA . SER A 1 257 ? 18.342 -0.256 7.985 1.00 43.31 257 SER A CA 1
ATOM 2087 C C . SER A 1 257 ? 18.851 0.002 9.412 1.00 43.31 257 SER A C 1
ATOM 2089 O O . SER A 1 257 ? 19.887 -0.536 9.801 1.00 43.31 257 SER A O 1
ATOM 2091 N N . GLN A 1 258 ? 18.145 0.819 10.200 1.00 41.44 258 GLN A N 1
ATOM 2092 C CA . GLN A 1 258 ? 18.458 1.099 11.606 1.00 41.44 258 GLN A CA 1
ATOM 2093 C C . GLN A 1 258 ? 17.749 0.126 12.563 1.00 41.44 258 GLN A C 1
ATOM 2095 O O . GLN A 1 258 ? 18.049 0.127 13.759 1.00 41.44 258 GLN A O 1
ATOM 2100 N N . MET A 1 259 ? 16.873 -0.752 12.052 1.00 48.69 259 MET A N 1
ATOM 2101 C CA . MET A 1 259 ? 16.242 -1.821 12.824 1.00 48.69 259 MET A CA 1
ATOM 2102 C C . MET A 1 259 ? 17.207 -2.989 13.029 1.00 48.69 259 MET A C 1
ATOM 2104 O O . MET A 1 259 ? 17.184 -3.999 12.333 1.00 48.69 259 MET A O 1
ATOM 2108 N N . GLY A 1 260 ? 18.113 -2.819 13.993 1.00 40.22 260 GLY A N 1
ATOM 2109 C CA . GLY A 1 260 ? 19.109 -3.827 14.333 1.00 40.22 260 GLY A CA 1
ATOM 2110 C C . GLY A 1 260 ? 18.479 -5.127 14.841 1.00 40.22 260 GLY A C 1
ATOM 2111 O O . GLY A 1 260 ? 17.782 -5.137 15.857 1.00 40.22 260 GLY A O 1
ATOM 2112 N N . ILE A 1 261 ? 18.809 -6.236 14.179 1.00 44.09 261 ILE A N 1
ATOM 2113 C CA . ILE A 1 261 ? 18.700 -7.575 14.754 1.00 44.09 261 ILE A CA 1
ATOM 2114 C C . ILE A 1 261 ? 19.824 -7.709 15.784 1.00 44.09 261 ILE A C 1
ATOM 2116 O O . ILE A 1 261 ? 21.002 -7.707 15.426 1.00 44.09 261 ILE A O 1
ATOM 2120 N N . SER A 1 262 ? 19.479 -7.826 17.062 1.00 41.09 262 SER A N 1
ATOM 2121 C CA . SER A 1 262 ? 20.451 -8.150 18.111 1.00 41.09 262 SER A CA 1
ATOM 2122 C C . SER A 1 262 ? 20.321 -9.618 18.485 1.00 41.09 262 SER A C 1
ATOM 2124 O O . SER A 1 262 ? 19.216 -10.121 18.626 1.00 41.09 262 SER A O 1
ATOM 2126 N N . VAL A 1 263 ? 21.434 -10.326 18.662 1.00 42.62 263 VAL A N 1
ATOM 2127 C CA . VAL A 1 263 ? 21.423 -11.678 19.236 1.00 42.62 263 VAL A CA 1
ATOM 2128 C C . VAL A 1 263 ? 21.976 -11.582 20.652 1.00 42.62 263 VAL A C 1
ATOM 2130 O O . VAL A 1 263 ? 23.150 -11.264 20.821 1.00 42.62 263 VAL A O 1
ATOM 2133 N N . ILE A 1 264 ? 21.140 -11.845 21.657 1.00 41.94 264 ILE A N 1
ATOM 2134 C CA . ILE A 1 264 ? 21.548 -11.922 23.069 1.00 41.94 264 ILE A CA 1
ATOM 2135 C C . ILE A 1 264 ? 21.289 -13.354 23.540 1.00 41.94 264 ILE A C 1
ATOM 2137 O O . ILE A 1 264 ? 20.195 -13.878 23.346 1.00 41.94 264 ILE A O 1
ATOM 2141 N N . ASP A 1 265 ? 22.310 -14.017 24.088 1.00 38.09 265 ASP A N 1
ATOM 2142 C CA . ASP A 1 265 ? 22.243 -15.396 24.608 1.00 38.09 265 ASP A CA 1
ATOM 2143 C C . ASP A 1 265 ? 21.635 -16.432 23.638 1.00 38.09 265 ASP A C 1
ATOM 2145 O O . ASP A 1 265 ? 20.920 -17.355 24.026 1.00 38.09 265 ASP A O 1
ATOM 2149 N N . GLY A 1 266 ? 21.911 -16.280 22.338 1.00 39.91 266 GLY A N 1
ATOM 2150 C CA . GLY A 1 266 ? 21.391 -17.165 21.289 1.00 39.91 266 GLY A CA 1
ATOM 2151 C C . GLY A 1 266 ? 19.929 -16.910 20.901 1.00 39.91 266 GLY A C 1
ATOM 2152 O O . GLY A 1 266 ? 19.397 -17.633 20.058 1.00 39.91 266 GLY A O 1
ATOM 2153 N N . GLN A 1 267 ? 19.284 -15.882 21.461 1.00 37.19 267 GLN A N 1
ATOM 2154 C CA . GLN A 1 267 ? 17.959 -15.418 21.055 1.00 37.19 267 GLN A CA 1
ATOM 2155 C C . GLN A 1 267 ? 18.072 -14.194 20.144 1.00 37.19 267 GLN A C 1
ATOM 2157 O O . GLN A 1 267 ? 18.729 -13.208 20.473 1.00 37.19 267 GLN A O 1
ATOM 2162 N N . THR A 1 268 ? 17.414 -14.257 18.988 1.00 41.72 268 THR A N 1
ATOM 2163 C CA . THR A 1 268 ? 17.260 -13.124 18.073 1.00 41.72 268 THR A CA 1
ATOM 2164 C C . THR A 1 268 ? 16.214 -12.154 18.626 1.00 41.72 268 THR A C 1
ATOM 2166 O O . THR A 1 268 ? 15.038 -12.502 18.719 1.00 41.72 268 THR A O 1
ATOM 2169 N N . ILE A 1 269 ? 16.643 -10.945 18.970 1.00 42.59 269 ILE A N 1
ATOM 2170 C CA . ILE A 1 269 ? 15.817 -9.812 19.380 1.00 42.59 269 ILE A CA 1
ATOM 2171 C C . ILE A 1 269 ? 15.711 -8.855 18.198 1.00 42.59 269 ILE A C 1
ATOM 2173 O O . ILE A 1 269 ? 16.718 -8.327 17.721 1.00 42.59 269 ILE A O 1
ATOM 2177 N N . ASN A 1 270 ? 14.489 -8.612 17.738 1.00 44.22 270 ASN A N 1
ATOM 2178 C CA . ASN A 1 270 ? 14.211 -7.502 16.846 1.00 44.22 270 ASN A CA 1
ATOM 2179 C C . ASN A 1 270 ? 13.571 -6.361 17.628 1.00 44.22 270 ASN A C 1
ATOM 2181 O O . ASN A 1 270 ? 12.492 -6.521 18.192 1.00 44.22 270 ASN A O 1
ATOM 2185 N N . TYR A 1 271 ? 14.220 -5.203 17.613 1.00 40.62 271 TYR A N 1
ATOM 2186 C CA . TYR A 1 271 ? 13.708 -3.989 18.246 1.00 40.62 271 TYR A CA 1
ATOM 2187 C C . TYR A 1 271 ? 12.805 -3.159 17.320 1.00 40.62 271 TYR A C 1
ATOM 2189 O O . TYR A 1 271 ? 12.273 -2.142 17.749 1.00 40.62 271 TYR A O 1
ATOM 2197 N N . GLY A 1 272 ? 12.643 -3.566 16.058 1.00 40.28 272 GLY A N 1
ATOM 2198 C CA . GLY A 1 272 ? 11.892 -2.824 15.052 1.00 40.28 272 GLY A CA 1
ATOM 2199 C C . GLY A 1 272 ? 10.552 -3.461 14.701 1.00 40.28 272 GLY A C 1
ATOM 2200 O O . GLY A 1 272 ? 10.494 -4.356 13.859 1.00 40.28 272 GLY A O 1
ATOM 2201 N N . TYR A 1 273 ? 9.456 -3.007 15.306 1.00 51.81 273 TYR A N 1
ATOM 2202 C CA . TYR A 1 273 ? 8.130 -3.326 14.781 1.00 51.81 273 TYR A CA 1
ATOM 2203 C C . TYR A 1 273 ? 7.936 -2.531 13.488 1.00 51.81 273 TYR A C 1
ATOM 2205 O O . TYR A 1 273 ? 7.822 -1.307 13.529 1.00 51.81 273 TYR A O 1
ATOM 2213 N N . HIS A 1 274 ? 7.922 -3.204 12.332 1.00 58.47 274 HIS A N 1
ATOM 2214 C CA . HIS A 1 274 ? 7.564 -2.531 11.089 1.00 58.47 274 HIS A CA 1
ATOM 2215 C C . HIS A 1 274 ? 6.038 -2.572 10.920 1.00 58.47 274 HIS A C 1
ATOM 2217 O O . HIS A 1 274 ? 5.500 -3.614 10.531 1.00 58.47 274 HIS A O 1
ATOM 2223 N N . PRO A 1 275 ? 5.316 -1.460 11.168 1.00 64.75 275 PRO A N 1
ATOM 2224 C CA . PRO A 1 275 ? 3.862 -1.442 11.038 1.00 64.75 275 PRO A CA 1
ATOM 2225 C C . PRO A 1 275 ? 3.397 -1.717 9.603 1.00 64.75 275 PRO A C 1
ATOM 2227 O O . PRO A 1 275 ? 2.274 -2.174 9.430 1.00 64.75 275 PRO A O 1
ATOM 2230 N N . LEU A 1 276 ? 4.252 -1.505 8.588 1.00 64.25 276 LEU A N 1
ATOM 2231 C CA . LEU A 1 276 ? 3.928 -1.731 7.178 1.00 64.25 276 LEU A CA 1
ATOM 2232 C C . LEU A 1 276 ? 3.561 -3.182 6.883 1.00 64.25 276 LEU A C 1
ATOM 2234 O O . LEU A 1 276 ? 2.604 -3.394 6.160 1.00 64.25 276 LEU A O 1
ATOM 2238 N N . ASN A 1 277 ? 4.225 -4.179 7.470 1.00 66.38 277 ASN A N 1
ATOM 2239 C CA . ASN A 1 277 ? 3.886 -5.577 7.176 1.00 66.38 277 ASN A CA 1
ATOM 2240 C C . ASN A 1 277 ? 2.517 -5.967 7.745 1.00 66.38 277 ASN A C 1
ATOM 2242 O O . ASN A 1 277 ? 1.750 -6.691 7.106 1.00 66.38 277 ASN A O 1
ATOM 2246 N N . LEU A 1 278 ? 2.189 -5.475 8.947 1.00 73.75 278 LEU A N 1
ATOM 2247 C CA . LEU A 1 278 ? 0.846 -5.657 9.487 1.00 73.75 278 LEU A CA 1
ATOM 2248 C C . LEU A 1 278 ? -0.167 -4.857 8.668 1.00 73.75 278 LEU A C 1
ATOM 2250 O O . LEU A 1 278 ? -1.219 -5.392 8.332 1.00 73.75 278 LEU A O 1
ATOM 2254 N N . TRP A 1 279 ? 0.166 -3.615 8.315 1.00 74.88 279 TRP A N 1
ATOM 2255 C CA . TRP A 1 279 ? -0.655 -2.747 7.485 1.00 74.88 279 TRP A CA 1
ATOM 2256 C C . TRP A 1 279 ? -0.958 -3.381 6.126 1.00 74.88 279 TRP A C 1
ATOM 2258 O O . TRP A 1 279 ? -2.127 -3.500 5.805 1.00 74.88 279 TRP A O 1
ATOM 2268 N N . GLU A 1 280 ? 0.030 -3.888 5.384 1.00 68.69 280 GLU A N 1
ATOM 2269 C CA . GLU A 1 280 ? -0.094 -4.701 4.152 1.00 68.69 280 GLU A CA 1
ATOM 2270 C C . GLU A 1 280 ? -1.138 -5.819 4.297 1.00 68.69 280 GLU A C 1
ATOM 2272 O O . GLU A 1 280 ? -2.022 -5.998 3.453 1.00 68.69 280 GLU A O 1
ATOM 2277 N N . ALA A 1 281 ? -1.102 -6.536 5.422 1.00 68.19 281 ALA A N 1
ATOM 2278 C CA . ALA A 1 281 ? -2.030 -7.629 5.683 1.00 68.19 281 ALA A CA 1
ATOM 2279 C C . ALA A 1 281 ? -3.461 -7.153 5.996 1.00 68.19 281 ALA A C 1
ATOM 2281 O O . ALA A 1 281 ? -4.422 -7.738 5.491 1.00 68.19 281 ALA A O 1
ATOM 2282 N N . ILE A 1 282 ? -3.622 -6.112 6.822 1.00 69.69 282 ILE A N 1
ATOM 2283 C CA . ILE A 1 282 ? -4.944 -5.656 7.287 1.00 69.69 282 ILE A CA 1
ATOM 2284 C C . ILE A 1 282 ? -5.558 -4.563 6.407 1.00 69.69 282 ILE A C 1
ATOM 2286 O O . ILE A 1 282 ? -6.771 -4.356 6.473 1.00 69.69 282 ILE A O 1
ATOM 2290 N N . HIS A 1 283 ? -4.776 -3.872 5.569 1.00 66.25 283 HIS A N 1
ATOM 2291 C CA . HIS A 1 283 ? -5.266 -2.719 4.818 1.00 66.25 283 HIS A CA 1
ATOM 2292 C C . HIS A 1 283 ? -6.299 -3.163 3.797 1.00 66.25 283 HIS A C 1
ATOM 2294 O O . HIS A 1 283 ? -7.348 -2.542 3.737 1.00 66.25 283 HIS A O 1
ATOM 2300 N N . ARG A 1 284 ? -6.072 -4.239 3.026 1.00 61.66 284 ARG A N 1
ATOM 2301 C CA . ARG A 1 284 ? -6.963 -4.662 1.922 1.00 61.66 284 ARG A CA 1
ATOM 2302 C C . ARG A 1 284 ? -8.443 -4.761 2.324 1.00 61.66 284 ARG A C 1
ATOM 2304 O O . ARG A 1 284 ? -9.277 -4.241 1.583 1.00 61.66 284 ARG A O 1
ATOM 2311 N N . PRO A 1 285 ? -8.799 -5.344 3.481 1.00 55.91 285 PRO A N 1
ATOM 2312 C CA . PRO A 1 285 ? -10.174 -5.310 3.981 1.00 55.91 285 PRO A CA 1
ATOM 2313 C C . PRO A 1 285 ? -10.607 -3.969 4.613 1.00 55.91 285 PRO A C 1
ATOM 2315 O O . PRO A 1 285 ? -11.808 -3.689 4.636 1.00 55.91 285 PRO A O 1
ATOM 2318 N N . LEU A 1 286 ? -9.672 -3.142 5.099 1.00 61.81 286 LEU A N 1
ATOM 2319 C CA . LEU A 1 286 ? -9.913 -1.802 5.663 1.00 61.81 286 LEU A CA 1
ATOM 2320 C C . LEU A 1 286 ? -10.170 -0.709 4.600 1.00 61.81 286 LEU A C 1
ATOM 2322 O O . LEU A 1 286 ? -10.922 0.212 4.908 1.00 61.81 286 LEU A O 1
ATOM 2326 N N . ILE A 1 287 ? -9.606 -0.797 3.376 1.00 54.62 287 ILE A N 1
ATOM 2327 C CA . ILE A 1 287 ? -9.516 0.311 2.377 1.00 54.62 287 ILE A CA 1
ATOM 2328 C C . ILE A 1 287 ? -10.832 0.763 1.707 1.00 54.62 287 ILE A C 1
ATOM 2330 O O . ILE A 1 287 ? -10.810 1.357 0.628 1.00 54.62 287 ILE A O 1
ATOM 2334 N N . LYS A 1 288 ? -12.002 0.537 2.302 1.00 58.66 288 LYS A N 1
ATOM 2335 C CA . LYS A 1 288 ? -13.171 1.309 1.850 1.00 58.66 288 LYS A CA 1
ATOM 2336 C C . LYS A 1 288 ? -12.991 2.762 2.284 1.00 58.66 288 LYS A C 1
ATOM 2338 O O . LYS A 1 288 ? -12.379 2.998 3.318 1.00 58.66 288 LYS A O 1
ATOM 2343 N N . ASP A 1 289 ? -13.542 3.703 1.518 1.00 69.00 289 ASP A N 1
ATOM 2344 C CA . ASP A 1 289 ? -13.753 5.077 1.984 1.00 69.00 289 ASP A CA 1
ATOM 2345 C C . ASP A 1 289 ? -14.276 5.049 3.435 1.00 69.00 289 ASP A C 1
ATOM 2347 O O . ASP A 1 289 ? -15.304 4.419 3.724 1.00 69.00 289 ASP A O 1
ATOM 2351 N N . LEU A 1 290 ? -13.508 5.640 4.355 1.00 85.12 290 LEU A N 1
ATOM 2352 C CA . LEU A 1 290 ? -13.820 5.675 5.782 1.00 85.12 290 LEU A CA 1
ATOM 2353 C C . LEU A 1 290 ? -14.498 6.989 6.178 1.00 85.12 290 LEU A C 1
ATOM 2355 O O . LEU A 1 290 ? -14.712 7.212 7.371 1.00 85.12 290 LEU A O 1
ATOM 2359 N N . SER A 1 291 ? -14.881 7.820 5.204 1.00 85.31 291 SER A N 1
ATOM 2360 C CA . SER A 1 291 ? -15.601 9.072 5.425 1.00 85.31 291 SER A CA 1
ATOM 2361 C C . SER A 1 291 ? -16.784 8.881 6.374 1.00 85.31 291 SER A C 1
ATOM 2363 O O . SER A 1 291 ? -17.683 8.061 6.158 1.00 85.31 291 SER A O 1
ATOM 2365 N N . GLY A 1 292 ? -16.763 9.638 7.471 1.00 86.56 292 GLY A N 1
ATOM 2366 C CA . GLY A 1 292 ? -17.811 9.624 8.492 1.00 86.56 292 GLY A CA 1
ATOM 2367 C C . GLY A 1 292 ? -17.811 8.398 9.414 1.00 86.56 292 GLY A C 1
ATOM 2368 O O . GLY A 1 292 ? -18.766 8.219 10.172 1.00 86.56 292 GLY A O 1
ATOM 2369 N N . LYS A 1 293 ? -16.785 7.538 9.372 1.00 93.94 293 LYS A N 1
ATOM 2370 C CA . LYS A 1 293 ? -16.610 6.442 10.338 1.00 93.94 293 LYS A CA 1
ATOM 2371 C C . LYS A 1 293 ? -15.851 6.922 11.566 1.00 93.94 293 LYS A C 1
ATOM 2373 O O . LYS A 1 293 ? -14.791 7.524 11.436 1.00 93.94 293 LYS A O 1
ATOM 2378 N N . LYS A 1 294 ? -16.362 6.588 12.752 1.00 97.44 294 LYS A N 1
ATOM 2379 C CA . LYS A 1 294 ? -15.678 6.826 14.029 1.00 97.44 294 LYS A CA 1
ATOM 2380 C C . LYS A 1 294 ? -14.782 5.630 14.345 1.00 97.44 294 LYS A C 1
ATOM 2382 O O . LYS A 1 294 ? -15.284 4.503 14.429 1.00 97.44 294 LYS A O 1
ATOM 2387 N N . VAL A 1 295 ? -13.482 5.852 14.519 1.00 97.25 295 VAL A N 1
ATOM 2388 C CA . VAL A 1 295 ? -12.492 4.780 14.716 1.00 97.25 295 VAL A CA 1
ATOM 2389 C C . VAL A 1 295 ? -11.675 5.011 15.984 1.00 97.25 295 VAL A C 1
ATOM 2391 O O . VAL A 1 295 ? -11.241 6.128 16.256 1.00 97.25 295 VAL A O 1
ATOM 2394 N N . LEU A 1 296 ? -11.483 3.948 16.765 1.00 98.44 296 LEU A N 1
ATOM 2395 C CA . LEU A 1 296 ? -10.604 3.941 17.936 1.00 98.44 296 LEU A CA 1
ATOM 2396 C C . LEU A 1 296 ? -9.345 3.137 17.615 1.00 98.44 296 LEU A C 1
ATOM 2398 O O . LEU A 1 296 ? -9.450 1.986 17.190 1.00 98.44 296 LEU A O 1
ATOM 2402 N N . ASP A 1 297 ? -8.182 3.722 17.862 1.00 97.56 297 ASP A N 1
ATOM 2403 C CA . ASP A 1 297 ? -6.884 3.053 17.770 1.00 97.56 297 ASP A CA 1
ATOM 2404 C C . ASP A 1 297 ? -6.314 2.882 19.185 1.00 97.56 297 ASP A C 1
ATOM 2406 O O . ASP A 1 297 ? -5.942 3.856 19.844 1.00 97.56 297 ASP A O 1
ATOM 2410 N N . VAL A 1 298 ? -6.353 1.653 19.703 1.00 96.88 298 VAL A N 1
ATOM 2411 C CA . VAL A 1 298 ? -5.965 1.329 21.081 1.00 96.88 298 VAL A CA 1
ATOM 2412 C C . VAL A 1 298 ? -4.498 0.925 21.132 1.00 96.88 298 VAL A C 1
ATOM 2414 O O . VAL A 1 298 ? -4.106 -0.032 20.471 1.00 96.88 298 VAL A O 1
ATOM 2417 N N . GLY A 1 299 ? -3.721 1.590 21.989 1.00 93.19 299 GLY A N 1
ATOM 2418 C CA . GLY A 1 299 ? -2.266 1.432 22.018 1.00 93.19 299 GLY A CA 1
ATOM 2419 C C . GLY A 1 299 ? -1.629 2.080 20.793 1.00 93.19 299 GLY A C 1
ATOM 2420 O O . GLY A 1 299 ? -0.785 1.473 20.140 1.00 93.19 299 GLY A O 1
ATOM 2421 N N . CYS A 1 300 ? -2.085 3.288 20.439 1.00 93.00 300 CYS A N 1
ATOM 2422 C CA . CYS A 1 300 ? -1.752 3.919 19.161 1.00 93.00 300 CYS A CA 1
ATOM 2423 C C . CYS A 1 300 ? -0.272 4.300 19.024 1.00 93.00 300 CYS A C 1
ATOM 2425 O O . CYS A 1 300 ? 0.173 4.600 17.912 1.00 93.00 300 CYS A O 1
ATOM 2427 N N . ASN A 1 301 ? 0.491 4.312 20.126 1.00 91.44 301 ASN A N 1
ATOM 2428 C CA . ASN A 1 301 ? 1.903 4.667 20.132 1.00 91.44 301 ASN A CA 1
ATOM 2429 C C . ASN A 1 301 ? 2.135 6.026 19.422 1.00 91.44 301 ASN A C 1
ATOM 2431 O O . ASN A 1 301 ? 1.370 6.963 19.650 1.00 91.44 301 ASN A O 1
ATOM 2435 N N . SER A 1 302 ? 3.134 6.154 18.540 1.00 91.94 302 SER A N 1
ATOM 2436 C CA . SER A 1 302 ? 3.381 7.373 17.752 1.00 91.94 302 SER A CA 1
ATOM 2437 C C . SER A 1 302 ? 2.349 7.626 16.637 1.00 91.94 302 SER A C 1
ATOM 2439 O O . SER A 1 302 ? 2.530 8.560 15.863 1.00 91.94 302 SER A O 1
ATOM 2441 N N . GLY A 1 303 ? 1.285 6.821 16.525 1.00 93.31 303 GLY A N 1
ATOM 2442 C CA . GLY A 1 303 ? 0.096 7.131 15.725 1.00 93.31 303 GLY A CA 1
ATOM 2443 C C . GLY A 1 303 ? 0.056 6.589 14.295 1.00 93.31 303 GLY A C 1
ATOM 2444 O O . GLY A 1 303 ? -0.800 7.022 13.531 1.00 93.31 303 GLY A O 1
ATOM 2445 N N . PHE A 1 304 ? 0.926 5.646 13.904 1.00 91.94 304 PHE A N 1
ATOM 2446 C CA . PHE A 1 304 ? 1.006 5.141 12.518 1.00 91.94 304 PHE A CA 1
ATOM 2447 C C . PHE A 1 304 ? -0.369 4.773 11.930 1.00 91.94 304 PHE A C 1
ATOM 2449 O O . PHE A 1 304 ? -0.778 5.325 10.908 1.00 91.94 304 PHE A O 1
ATOM 2456 N N . PHE A 1 305 ? -1.101 3.865 12.586 1.00 92.31 305 PHE A N 1
ATOM 2457 C CA . PHE A 1 305 ? -2.401 3.407 12.091 1.00 92.31 305 PHE A CA 1
ATOM 2458 C C . PHE A 1 305 ? -3.446 4.519 12.166 1.00 92.31 305 PHE A C 1
ATOM 2460 O O . PHE A 1 305 ? -4.269 4.653 11.260 1.00 92.31 305 PHE A O 1
ATOM 2467 N N . SER A 1 306 ? -3.372 5.351 13.206 1.00 95.31 306 SER A N 1
ATOM 2468 C CA . SER A 1 306 ? -4.250 6.504 13.375 1.00 95.31 306 SER A CA 1
ATOM 2469 C C . SER A 1 306 ? -4.169 7.472 12.188 1.00 95.31 306 SER A C 1
ATOM 2471 O O . SER A 1 306 ? -5.207 7.854 11.643 1.00 95.31 306 SER A O 1
ATOM 2473 N N . PHE A 1 307 ? -2.959 7.807 11.726 1.00 92.56 307 PHE A N 1
ATOM 2474 C CA . PHE A 1 307 ? -2.758 8.673 10.559 1.00 92.56 307 PHE A CA 1
ATOM 2475 C C . PHE A 1 307 ? -3.268 8.035 9.272 1.00 92.56 307 PHE A C 1
ATOM 2477 O O . PHE A 1 307 ? -3.938 8.693 8.478 1.00 92.56 307 PHE A O 1
ATOM 2484 N N . GLU A 1 308 ? -2.988 6.751 9.057 1.00 87.25 308 GLU A N 1
ATOM 2485 C CA . GLU A 1 308 ? -3.449 6.054 7.856 1.00 87.25 308 GLU A CA 1
ATOM 2486 C C . GLU A 1 308 ? -4.981 5.969 7.779 1.00 87.25 308 GLU A C 1
ATOM 2488 O O . GLU A 1 308 ? -5.562 6.098 6.697 1.00 87.25 308 GLU A O 1
ATOM 2493 N N . LEU A 1 309 ? -5.661 5.804 8.912 1.00 91.50 309 LEU A N 1
ATOM 2494 C CA . LEU A 1 309 ? -7.121 5.825 8.978 1.00 91.50 309 LEU A CA 1
ATOM 2495 C C . LEU A 1 309 ? -7.687 7.236 8.752 1.00 91.50 309 LEU A C 1
ATOM 2497 O O . LEU A 1 309 ? -8.651 7.388 7.998 1.00 91.50 309 LEU A O 1
ATOM 2501 N N . ALA A 1 310 ? -7.079 8.264 9.350 1.00 91.06 310 ALA A N 1
ATOM 2502 C CA . ALA A 1 310 ? -7.524 9.653 9.223 1.00 91.06 310 ALA A CA 1
ATOM 2503 C C . ALA A 1 310 ? -7.386 10.177 7.783 1.00 91.06 310 ALA A C 1
ATOM 2505 O O . ALA A 1 310 ? -8.337 10.740 7.241 1.00 91.06 310 ALA A O 1
ATOM 2506 N N . LYS A 1 311 ? -6.274 9.866 7.096 1.00 83.88 311 LYS A N 1
ATOM 2507 C CA . LYS A 1 311 ? -6.072 10.162 5.658 1.00 83.88 311 LYS A CA 1
ATOM 2508 C C . LYS A 1 311 ? -7.171 9.587 4.750 1.00 83.88 311 LYS A C 1
ATOM 2510 O O . 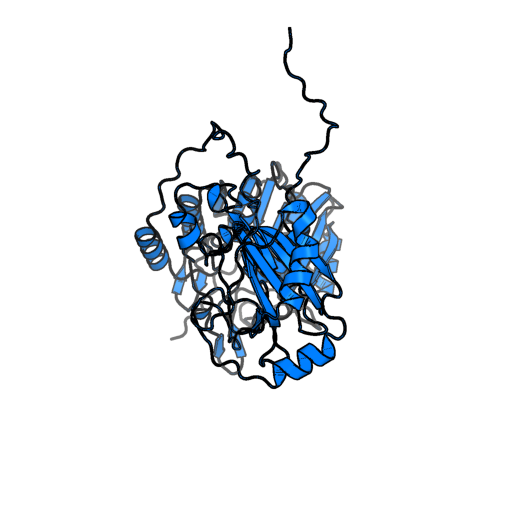LYS A 1 311 ? -7.338 10.046 3.627 1.00 83.88 311 LYS A O 1
ATOM 2515 N N . ARG A 1 312 ? -7.918 8.579 5.218 1.00 81.94 312 ARG A N 1
ATOM 2516 C CA . ARG A 1 312 ? -9.029 7.925 4.498 1.00 81.94 312 ARG A CA 1
ATOM 2517 C C . ARG A 1 312 ? -10.414 8.440 4.915 1.00 81.94 312 ARG A C 1
ATOM 2519 O O . ARG A 1 312 ? -11.417 7.828 4.553 1.00 81.94 312 ARG A O 1
ATOM 2526 N N . GLY A 1 313 ? -10.478 9.538 5.674 1.00 86.50 313 GLY A N 1
ATOM 2527 C CA . GLY A 1 313 ? -11.715 10.232 6.049 1.00 86.50 313 GLY A CA 1
ATOM 2528 C C . GLY A 1 313 ? -12.346 9.796 7.378 1.00 86.50 313 GLY A C 1
ATOM 2529 O O . GLY A 1 313 ? -13.449 10.244 7.701 1.00 86.50 313 GLY A O 1
ATOM 2530 N N . ALA A 1 314 ? -11.687 8.928 8.151 1.00 93.38 314 ALA A N 1
ATOM 2531 C CA . ALA A 1 314 ? -12.182 8.518 9.465 1.00 93.38 314 ALA A CA 1
ATOM 2532 C C . ALA A 1 314 ? -12.023 9.630 10.522 1.00 93.38 314 ALA A C 1
ATOM 2534 O O . ALA A 1 314 ? -11.010 10.324 10.552 1.00 93.38 314 ALA A O 1
ATOM 2535 N N . ASP A 1 315 ? -12.974 9.732 11.456 1.00 96.69 315 ASP A N 1
ATOM 2536 C CA . ASP A 1 315 ? -12.791 10.460 12.721 1.00 96.69 315 ASP A CA 1
ATOM 2537 C C . ASP A 1 315 ? -12.082 9.531 13.710 1.00 96.69 315 ASP A C 1
ATOM 2539 O O . ASP A 1 315 ? -12.693 8.610 14.268 1.00 96.69 315 ASP A O 1
ATOM 2543 N N . VAL A 1 316 ? -10.771 9.727 13.859 1.00 97.69 316 VAL A N 1
ATOM 2544 C CA . VAL A 1 316 ? -9.892 8.819 14.603 1.00 97.69 316 VAL A CA 1
ATOM 2545 C C . VAL A 1 316 ? -9.552 9.379 15.978 1.00 97.69 316 VAL A C 1
ATOM 2547 O O . VAL A 1 316 ? -9.079 10.511 16.105 1.00 97.69 316 VAL A O 1
ATOM 2550 N N . LEU A 1 317 ? -9.721 8.543 17.004 1.00 98.12 317 LEU A N 1
ATOM 2551 C CA . LEU A 1 317 ? -9.129 8.740 18.323 1.00 98.12 317 LEU A CA 1
ATOM 2552 C C . LEU A 1 317 ? -8.078 7.652 18.580 1.00 98.12 317 LEU A C 1
ATOM 2554 O O . LEU A 1 317 ? -8.430 6.485 18.742 1.00 98.12 317 LEU A O 1
ATOM 2558 N N . GLY A 1 318 ? -6.811 8.043 18.654 1.00 97.75 318 GLY A N 1
ATOM 2559 C CA . GLY A 1 318 ? -5.721 7.225 19.174 1.00 97.75 318 GLY A CA 1
ATOM 2560 C C . GLY A 1 318 ? -5.607 7.376 20.688 1.00 97.75 318 GLY A C 1
ATOM 2561 O O . GLY A 1 318 ? -5.556 8.496 21.207 1.00 97.75 318 GLY A O 1
ATOM 2562 N N . VAL A 1 319 ? -5.586 6.258 21.410 1.00 96.06 319 VAL A N 1
ATOM 2563 C CA . VAL A 1 319 ? -5.393 6.239 22.866 1.00 96.06 319 VAL A CA 1
ATOM 2564 C C . VAL A 1 319 ? -4.185 5.395 23.225 1.00 96.06 319 VAL A C 1
ATOM 2566 O O . VAL A 1 319 ? -4.007 4.290 22.714 1.00 96.06 319 VAL A O 1
ATOM 2569 N N . ASP A 1 320 ? -3.372 5.901 24.140 1.00 93.00 320 ASP A N 1
ATOM 2570 C CA . ASP A 1 320 ? -2.236 5.178 24.702 1.00 93.00 320 ASP A CA 1
ATOM 2571 C C . ASP A 1 320 ? -2.100 5.546 26.182 1.00 93.00 320 ASP A C 1
ATOM 2573 O O . ASP A 1 320 ? -2.480 6.641 26.590 1.00 93.00 320 ASP A O 1
ATOM 2577 N N . VAL A 1 321 ? -1.556 4.656 27.009 1.00 85.50 321 VAL A N 1
ATOM 2578 C CA . VAL A 1 321 ? -1.292 4.952 28.429 1.00 85.50 321 VAL A CA 1
ATOM 2579 C C . VAL A 1 321 ? -0.027 5.796 28.637 1.00 85.50 321 VAL A C 1
ATOM 2581 O O . VAL A 1 321 ? 0.356 6.028 29.780 1.00 85.50 321 VAL A O 1
ATOM 2584 N N . ASN A 1 322 ? 0.605 6.247 27.544 1.00 67.94 322 ASN A N 1
ATOM 2585 C CA . ASN A 1 322 ? 1.740 7.175 27.503 1.00 67.94 322 ASN A CA 1
ATOM 2586 C C . ASN A 1 322 ? 2.881 6.776 28.443 1.00 67.94 322 ASN A C 1
ATOM 2588 O O . ASN A 1 322 ? 3.486 7.592 29.141 1.00 67.94 322 ASN A O 1
ATOM 2592 N N . GLN A 1 323 ? 3.158 5.477 28.489 1.00 69.56 323 GLN A N 1
ATOM 2593 C CA . GLN A 1 323 ? 4.307 4.974 29.219 1.00 69.56 323 GLN A CA 1
ATOM 2594 C C . GLN A 1 323 ? 5.579 5.298 28.442 1.00 69.56 323 GLN A C 1
ATOM 2596 O O . GLN A 1 323 ? 5.592 5.231 27.213 1.00 69.56 323 GLN A O 1
ATOM 2601 N N . VAL A 1 324 ? 6.656 5.611 29.170 1.00 65.19 324 VAL A N 1
ATOM 2602 C CA . VAL A 1 324 ? 7.990 5.730 28.575 1.00 65.19 324 VAL A CA 1
ATOM 2603 C C . VAL A 1 324 ? 8.294 4.433 27.842 1.00 65.19 324 VAL A C 1
ATOM 2605 O O . VAL A 1 324 ? 8.392 3.366 28.457 1.00 65.19 324 VAL A O 1
ATOM 2608 N N . GLU A 1 325 ? 8.444 4.528 26.530 1.00 69.12 325 GLU A N 1
ATOM 2609 C CA . GLU A 1 325 ? 8.807 3.383 25.723 1.00 69.12 325 GLU A CA 1
ATOM 2610 C C . GLU A 1 325 ? 10.311 3.363 25.502 1.00 69.12 325 GLU A C 1
ATOM 2612 O O . GLU A 1 325 ? 10.929 4.376 25.181 1.00 69.12 325 GLU A O 1
ATOM 2617 N N . ARG A 1 326 ? 10.908 2.187 25.683 1.00 63.12 326 ARG A N 1
ATOM 2618 C CA . ARG A 1 326 ? 12.336 1.987 25.498 1.00 63.12 326 ARG A CA 1
ATOM 2619 C C . ARG A 1 326 ? 12.594 1.313 24.160 1.00 63.12 326 ARG A C 1
ATOM 2621 O O . ARG A 1 326 ? 12.323 0.127 24.004 1.00 63.12 326 ARG A O 1
ATOM 2628 N N . VAL A 1 327 ? 13.172 2.056 23.227 1.00 63.75 327 VAL A N 1
ATOM 2629 C CA . VAL A 1 327 ? 13.566 1.569 21.900 1.00 63.75 327 VAL A CA 1
ATOM 2630 C C . VAL A 1 327 ? 15.080 1.750 21.771 1.00 63.75 327 VAL A C 1
ATOM 2632 O O . VAL A 1 327 ? 15.610 2.810 22.087 1.00 63.75 327 VAL A O 1
ATOM 2635 N N . TYR A 1 328 ? 15.817 0.705 21.384 1.00 59.06 328 TYR A N 1
ATOM 2636 C CA . TYR A 1 328 ? 17.295 0.717 21.346 1.00 59.06 328 TYR A CA 1
ATOM 2637 C C . TYR A 1 328 ? 17.965 1.205 22.648 1.00 59.06 328 TYR A C 1
ATOM 2639 O O . TYR A 1 328 ? 18.954 1.934 22.611 1.00 59.06 328 TYR A O 1
ATOM 2647 N N . ASN A 1 329 ? 17.428 0.819 23.812 1.00 62.59 329 ASN A N 1
ATOM 2648 C CA . ASN A 1 329 ? 17.879 1.279 25.137 1.00 62.59 329 ASN A CA 1
ATOM 2649 C C . ASN A 1 329 ? 17.747 2.792 25.398 1.00 62.59 329 ASN A C 1
ATOM 2651 O O . ASN A 1 329 ? 18.291 3.285 26.387 1.00 62.59 329 ASN A O 1
ATOM 2655 N N . LEU A 1 330 ? 17.004 3.514 24.560 1.00 60.91 330 LEU A N 1
ATOM 2656 C CA . LEU A 1 330 ? 16.689 4.927 24.731 1.00 60.91 330 LEU A CA 1
ATOM 2657 C C . LEU A 1 330 ? 15.199 5.098 25.023 1.00 60.91 330 LEU A C 1
ATOM 2659 O O . LEU A 1 330 ? 14.363 4.390 24.468 1.00 60.91 330 LEU A O 1
ATOM 2663 N N . ASP A 1 331 ? 14.889 6.037 25.906 1.00 76.88 331 ASP A N 1
ATOM 2664 C CA . ASP A 1 331 ? 13.524 6.341 26.320 1.00 76.88 331 ASP A CA 1
ATOM 2665 C C . ASP A 1 331 ? 12.868 7.310 25.317 1.00 76.88 331 ASP A C 1
ATOM 2667 O O . ASP A 1 331 ? 13.494 8.275 24.875 1.00 76.88 331 ASP A O 1
ATOM 2671 N N . CYS A 1 332 ? 11.605 7.068 24.970 1.00 77.62 332 CYS A N 1
ATOM 2672 C CA . CYS A 1 332 ? 10.785 7.934 24.127 1.00 77.62 332 CYS A CA 1
ATOM 2673 C C . CYS A 1 332 ? 9.361 8.085 24.682 1.00 77.62 332 CYS A C 1
ATOM 2675 O O . CYS A 1 332 ? 8.923 7.313 25.538 1.00 77.62 332 CYS A O 1
ATOM 2677 N N . MET A 1 333 ? 8.658 9.114 24.200 1.00 84.81 333 MET A N 1
ATOM 2678 C CA . MET A 1 333 ? 7.283 9.456 24.579 1.00 84.81 333 MET A CA 1
ATOM 2679 C C . MET A 1 333 ? 6.379 9.376 23.338 1.00 84.81 333 MET A C 1
ATOM 2681 O O . MET A 1 333 ? 6.304 10.356 22.585 1.00 84.81 333 MET A O 1
ATOM 2685 N N . PRO A 1 334 ? 5.710 8.235 23.090 1.00 88.06 334 PRO A N 1
ATOM 2686 C CA . PRO A 1 334 ? 5.005 7.996 21.833 1.00 88.06 334 PRO A CA 1
ATOM 2687 C C . PRO A 1 334 ? 3.882 8.995 21.541 1.00 88.06 334 PRO A C 1
ATOM 2689 O O . PRO A 1 334 ? 3.782 9.477 20.416 1.00 88.06 334 PRO A O 1
ATOM 2692 N N . LEU A 1 335 ? 3.086 9.401 22.536 1.00 90.50 335 LEU A N 1
ATOM 2693 C CA . LEU A 1 335 ? 2.008 10.365 22.278 1.00 90.50 335 LEU A CA 1
ATOM 2694 C C . LEU A 1 335 ? 2.529 11.761 21.934 1.00 90.50 335 LEU A C 1
ATOM 2696 O O . LEU A 1 335 ? 1.977 12.408 21.053 1.00 90.50 335 LEU A O 1
ATOM 2700 N N . GLN A 1 336 ? 3.629 12.206 22.547 1.00 90.94 336 GLN A N 1
ATOM 2701 C CA . GLN A 1 336 ? 4.249 13.488 22.184 1.00 90.94 336 GLN A CA 1
ATOM 2702 C C . GLN A 1 336 ? 4.805 13.454 20.754 1.00 90.94 336 GLN A C 1
ATOM 2704 O O . GLN A 1 336 ? 4.781 14.456 20.036 1.00 90.94 336 GLN A O 1
ATOM 2709 N N . GLN A 1 337 ? 5.307 12.293 20.323 1.00 93.38 337 GLN A N 1
ATOM 2710 C CA . GLN A 1 337 ? 5.694 12.070 18.935 1.00 93.38 337 GLN A CA 1
ATOM 2711 C C . GLN A 1 337 ? 4.476 12.117 18.010 1.00 93.38 337 GLN A C 1
ATOM 2713 O O . GLN A 1 337 ? 4.546 12.801 16.994 1.00 93.38 337 GLN A O 1
ATOM 2718 N N . ALA A 1 338 ? 3.370 11.458 18.370 1.00 94.50 338 ALA A N 1
ATOM 2719 C CA . ALA A 1 338 ? 2.129 11.468 17.598 1.00 94.50 338 ALA A CA 1
ATOM 2720 C C . ALA A 1 338 ? 1.555 12.886 17.450 1.00 94.50 338 ALA A C 1
ATOM 2722 O O . ALA A 1 338 ? 1.254 13.314 16.342 1.00 94.50 338 ALA A O 1
ATOM 2723 N N . GLU A 1 339 ? 1.479 13.657 18.535 1.00 94.31 339 GLU A N 1
ATOM 2724 C CA . GLU A 1 339 ? 1.017 15.051 18.517 1.00 94.31 339 GLU A CA 1
ATOM 2725 C C . GLU A 1 339 ? 1.894 15.936 17.624 1.00 94.31 339 GLU A C 1
ATOM 2727 O O . GLU A 1 339 ? 1.390 16.757 16.854 1.00 94.31 339 GLU A O 1
ATOM 2732 N N . TRP A 1 340 ? 3.218 15.754 17.683 1.00 94.44 340 TRP A N 1
ATOM 2733 C CA . TRP A 1 340 ? 4.123 16.465 16.788 1.00 94.44 340 TRP A CA 1
ATOM 2734 C C . TRP A 1 340 ? 3.927 16.033 15.332 1.00 94.44 340 TRP A C 1
ATOM 2736 O O . TRP A 1 340 ? 3.824 16.904 14.472 1.00 94.44 340 TRP A O 1
ATOM 2746 N N . ILE A 1 341 ? 3.824 14.735 15.041 1.00 93.56 341 ILE A N 1
ATOM 2747 C CA . ILE A 1 341 ? 3.578 14.247 13.678 1.00 93.56 341 ILE A CA 1
ATOM 2748 C C . ILE A 1 341 ? 2.251 14.799 13.149 1.00 93.56 341 ILE A C 1
ATOM 2750 O O . ILE A 1 341 ? 2.214 15.296 12.029 1.00 93.56 341 ILE A O 1
ATOM 2754 N N . GLU A 1 342 ? 1.189 14.804 13.953 1.00 94.12 342 GLU A N 1
ATOM 2755 C CA . GLU A 1 342 ? -0.097 15.391 13.572 1.00 94.12 342 GLU A CA 1
ATOM 2756 C C . GLU A 1 342 ? 0.019 16.891 13.296 1.00 94.12 342 GLU A C 1
ATOM 2758 O O . GLU A 1 342 ? -0.553 17.378 12.327 1.00 94.12 342 GLU A O 1
ATOM 2763 N N . SER A 1 343 ? 0.819 17.628 14.075 1.00 88.94 343 SER A N 1
ATOM 2764 C CA . SER A 1 343 ? 1.077 19.048 13.791 1.00 88.94 343 SER A CA 1
ATOM 2765 C C . SER A 1 343 ? 1.715 19.277 12.416 1.00 88.94 343 SER A C 1
ATOM 2767 O O . SER A 1 343 ? 1.559 20.357 11.845 1.00 88.94 343 SER A O 1
ATOM 2769 N N . GLN A 1 344 ? 2.427 18.272 11.891 1.00 86.81 344 GLN A N 1
ATOM 2770 C CA . GLN A 1 344 ? 3.007 18.300 10.553 1.00 86.81 344 GLN A CA 1
ATOM 2771 C C . GLN A 1 344 ? 2.007 17.809 9.501 1.00 86.81 344 GLN A C 1
ATOM 2773 O O . GLN A 1 344 ? 1.834 18.477 8.487 1.00 86.81 344 GLN A O 1
ATOM 2778 N N . LEU A 1 345 ? 1.367 16.657 9.721 1.00 84.00 345 LEU A N 1
ATOM 2779 C CA . LEU A 1 345 ? 0.526 15.981 8.728 1.00 84.00 345 LEU A CA 1
ATOM 2780 C C . LEU A 1 345 ? -0.885 16.566 8.603 1.00 84.00 345 LEU A C 1
ATOM 278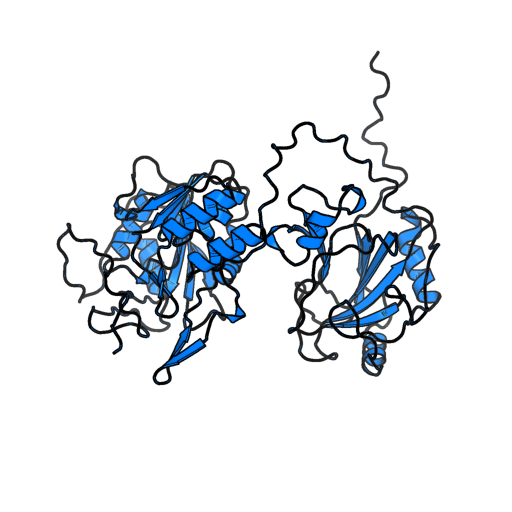2 O O . LEU A 1 345 ? -1.481 16.448 7.537 1.00 84.00 345 LEU A O 1
ATOM 2786 N N . GLN A 1 346 ? -1.414 17.171 9.669 1.00 86.69 346 GLN A N 1
ATOM 2787 C CA . GLN A 1 346 ? -2.742 17.793 9.725 1.00 86.69 346 GLN A CA 1
ATOM 2788 C C . GLN A 1 346 ? -3.864 16.863 9.228 1.00 86.69 346 GLN A C 1
ATOM 2790 O O . GLN A 1 346 ? -4.760 17.281 8.494 1.00 86.69 346 GLN A O 1
ATOM 2795 N N . THR A 1 347 ? -3.812 15.584 9.612 1.00 87.81 347 THR A N 1
ATOM 2796 C CA . THR A 1 347 ? -4.782 14.571 9.165 1.00 87.81 347 THR A CA 1
ATOM 2797 C C . THR A 1 347 ? -6.137 14.683 9.867 1.00 87.81 347 THR A C 1
ATOM 2799 O O . THR A 1 347 ? -7.128 14.143 9.379 1.00 87.81 347 THR A O 1
ATOM 2802 N N . GLY A 1 348 ? -6.192 15.360 11.016 1.00 92.44 348 GLY A N 1
ATOM 2803 C CA . GLY A 1 348 ? -7.348 15.419 11.907 1.00 92.44 348 GLY A CA 1
ATOM 2804 C C . GLY A 1 348 ? -7.387 14.308 12.962 1.00 92.44 348 GLY A C 1
ATOM 2805 O O . GLY A 1 348 ? -8.336 14.268 13.751 1.00 92.44 348 GLY A O 1
ATOM 2806 N N . ALA A 1 349 ? -6.386 13.420 13.007 1.00 96.56 349 ALA A N 1
ATOM 2807 C CA . ALA A 1 349 ? -6.270 12.402 14.046 1.00 96.56 349 ALA A CA 1
ATOM 2808 C C . ALA A 1 349 ? -6.115 13.046 15.435 1.00 96.56 349 ALA A C 1
ATOM 2810 O O . ALA A 1 349 ? -5.370 14.008 15.620 1.00 96.56 349 ALA A O 1
ATOM 2811 N N . LYS A 1 350 ? -6.819 12.508 16.435 1.00 97.88 350 LYS A N 1
ATOM 2812 C CA . LYS A 1 350 ? -6.758 12.989 17.823 1.00 97.88 350 LYS A CA 1
ATOM 2813 C C . LYS A 1 350 ? -6.036 11.964 18.678 1.00 97.88 350 LYS A C 1
ATOM 2815 O O . LYS A 1 350 ? -6.335 10.779 18.581 1.00 97.88 350 LYS A O 1
ATOM 2820 N N . PHE A 1 351 ? -5.164 12.424 19.565 1.00 96.81 351 PHE A N 1
ATOM 2821 C CA . PHE A 1 351 ? -4.408 11.567 20.476 1.00 96.81 351 PHE A CA 1
ATOM 2822 C C . PHE A 1 351 ? -4.739 11.907 21.925 1.00 96.81 351 PHE A C 1
ATOM 2824 O O . PHE A 1 351 ? -4.941 13.076 22.263 1.00 96.81 351 PHE A O 1
ATOM 2831 N N . LYS A 1 352 ? -4.842 10.890 22.784 1.00 95.19 352 LYS A N 1
ATOM 2832 C CA . LYS A 1 352 ? -5.137 11.085 24.206 1.00 95.19 352 LYS A CA 1
ATOM 2833 C C . LYS A 1 352 ? -4.409 10.073 25.081 1.00 95.19 352 LYS A C 1
ATOM 2835 O O . LYS A 1 352 ? -4.544 8.868 24.879 1.00 95.19 352 LYS A O 1
ATOM 2840 N N . GLU A 1 353 ? -3.728 10.575 26.110 1.00 94.12 353 GLU A N 1
ATOM 2841 C CA . GLU A 1 353 ? -3.234 9.747 27.211 1.00 94.12 353 GLU A CA 1
ATOM 2842 C C . GLU A 1 353 ? -4.422 9.194 28.000 1.00 94.12 353 GLU A C 1
ATOM 2844 O O . GLU A 1 353 ? -5.134 9.935 28.686 1.00 94.12 353 GLU A O 1
ATOM 2849 N N . MET A 1 354 ? -4.701 7.904 27.829 1.00 91.50 354 MET A N 1
ATOM 2850 C CA . MET A 1 354 ? -5.859 7.246 28.416 1.00 91.50 354 MET A CA 1
ATOM 2851 C C . MET A 1 354 ? -5.725 5.724 28.334 1.00 91.50 354 MET A C 1
ATOM 2853 O O . MET A 1 354 ? -5.358 5.168 27.299 1.00 91.50 354 MET A O 1
ATOM 2857 N N . ASN A 1 355 ? -6.118 5.027 29.400 1.00 91.19 355 ASN A N 1
ATOM 2858 C CA . ASN A 1 355 ? -6.366 3.594 29.319 1.00 91.19 355 ASN A CA 1
ATOM 2859 C C . ASN A 1 355 ? -7.694 3.364 28.583 1.00 91.19 355 ASN A C 1
ATOM 2861 O O . ASN A 1 355 ? -8.711 3.944 28.954 1.00 91.19 355 ASN A O 1
ATOM 2865 N N . TYR A 1 356 ? -7.724 2.499 27.566 1.00 93.94 356 TYR A N 1
ATOM 2866 C CA . TYR A 1 356 ? -8.956 2.240 26.809 1.00 93.94 356 TYR A CA 1
ATOM 2867 C C . TYR A 1 356 ? -10.102 1.686 27.679 1.00 93.94 356 TYR A C 1
ATOM 2869 O O . TYR A 1 356 ? -11.273 1.776 27.304 1.00 93.94 356 TYR A O 1
ATOM 2877 N N . MET A 1 357 ? -9.788 1.146 28.861 1.00 93.31 357 MET A N 1
ATOM 2878 C CA . MET A 1 357 ? -10.777 0.768 29.874 1.00 93.31 357 MET A CA 1
ATOM 2879 C C . MET A 1 357 ? -11.617 1.955 30.367 1.00 93.31 357 MET A C 1
ATOM 2881 O O . MET A 1 357 ? -12.784 1.759 30.716 1.00 93.31 357 MET A O 1
ATOM 2885 N N . ASP A 1 358 ? -11.074 3.170 30.294 1.00 94.19 358 ASP A N 1
ATOM 2886 C CA . ASP A 1 358 ? -11.712 4.425 30.702 1.00 94.19 358 ASP A CA 1
ATOM 2887 C C . ASP A 1 358 ? -12.408 5.153 29.537 1.00 94.19 358 ASP A C 1
ATOM 2889 O O . ASP A 1 358 ? -13.022 6.200 29.741 1.00 94.19 358 ASP A O 1
ATOM 2893 N N . CYS A 1 359 ? -12.351 4.609 28.313 1.00 93.88 359 CYS A N 1
ATOM 2894 C CA . CYS A 1 359 ? -13.086 5.155 27.170 1.00 93.88 359 CYS A CA 1
ATOM 2895 C C . CYS A 1 359 ? -14.596 5.187 27.442 1.00 93.88 359 CYS A C 1
ATOM 2897 O O . CYS A 1 359 ? -15.158 4.241 28.010 1.00 93.88 359 CYS A O 1
ATOM 2899 N N . ASP A 1 360 ? -15.250 6.247 26.965 1.00 93.12 360 ASP A N 1
ATOM 2900 C CA . ASP A 1 360 ? -16.698 6.412 27.062 1.00 93.12 360 ASP A CA 1
ATOM 2901 C C . ASP A 1 360 ? -17.433 5.362 26.211 1.00 93.12 360 ASP A C 1
ATOM 2903 O O . ASP A 1 360 ? -17.166 5.198 25.021 1.00 93.12 360 ASP A O 1
ATOM 2907 N N . GLU A 1 361 ? -18.364 4.646 26.839 1.00 94.31 361 GLU A N 1
ATOM 2908 C CA . GLU A 1 361 ? -19.189 3.610 26.209 1.00 94.31 361 GLU A CA 1
ATOM 2909 C C . GLU A 1 361 ? -20.480 4.190 25.598 1.00 94.31 361 GLU A C 1
ATOM 2911 O O . GLU A 1 361 ? -21.187 3.484 24.879 1.00 94.31 361 GLU A O 1
ATOM 2916 N N . SER A 1 362 ? -20.796 5.467 25.855 1.00 91.75 362 SER A N 1
ATOM 2917 C CA . SER A 1 362 ? -22.018 6.122 25.369 1.00 91.75 362 SER A CA 1
ATOM 2918 C C . SER A 1 362 ? -21.987 6.446 23.869 1.00 91.75 362 SER A C 1
ATOM 2920 O O . SER A 1 362 ? -23.037 6.506 23.226 1.00 91.75 362 SER A O 1
ATOM 2922 N N . GLU A 1 363 ? -20.791 6.577 23.290 1.00 90.19 363 GLU A N 1
ATOM 2923 C CA . GLU A 1 363 ? -20.589 6.881 21.874 1.00 90.19 363 GLU A CA 1
ATOM 2924 C C . GLU A 1 363 ? -19.744 5.810 21.159 1.00 90.19 363 GLU A C 1
ATOM 2926 O O . GLU A 1 363 ? -18.559 6.038 20.872 1.00 90.19 363 GLU A O 1
ATOM 2931 N N . PRO A 1 364 ? -20.336 4.648 20.834 1.00 94.25 364 PRO A N 1
ATOM 2932 C CA . PRO A 1 364 ? -19.602 3.510 20.303 1.00 94.25 364 PRO A CA 1
ATOM 2933 C C . PRO A 1 364 ? -19.003 3.771 18.913 1.00 94.25 364 PRO A C 1
ATOM 2935 O O . PRO A 1 364 ? -19.549 4.511 18.089 1.00 94.25 364 PRO A O 1
ATOM 2938 N N . TYR A 1 365 ? -17.890 3.099 18.638 1.00 98.25 365 TYR A N 1
ATOM 2939 C CA . TYR A 1 365 ? -17.097 3.205 17.418 1.00 98.25 365 TYR A CA 1
ATOM 2940 C C . TYR A 1 365 ? -17.614 2.281 16.308 1.00 98.25 365 TYR A C 1
ATOM 2942 O O . TYR A 1 365 ? -18.198 1.223 16.564 1.00 98.25 365 TYR A O 1
ATOM 2950 N N . ASP A 1 366 ? -17.391 2.674 15.053 1.00 96.81 366 ASP A N 1
ATOM 2951 C CA . ASP A 1 366 ? -17.656 1.831 13.880 1.00 96.81 366 ASP A CA 1
ATOM 2952 C C . ASP A 1 366 ? -16.568 0.769 13.693 1.00 96.81 366 ASP A C 1
ATOM 2954 O O . ASP A 1 366 ? -16.848 -0.342 13.229 1.00 96.81 366 ASP A O 1
ATOM 2958 N N . LYS A 1 367 ? -15.325 1.124 14.038 1.00 96.38 367 LYS A N 1
ATOM 2959 C CA . LYS A 1 367 ? -14.168 0.232 13.994 1.00 96.38 367 LYS A CA 1
ATOM 2960 C C . LYS A 1 367 ? -13.265 0.453 15.203 1.00 96.38 367 LYS A C 1
ATOM 2962 O O . LYS A 1 367 ? -13.120 1.585 15.662 1.00 96.38 367 LYS A O 1
ATOM 2967 N N . ILE A 1 368 ? -12.631 -0.613 15.676 1.00 98.00 368 ILE A N 1
ATOM 2968 C CA . ILE A 1 368 ? -11.578 -0.548 16.692 1.00 98.00 368 ILE A CA 1
ATOM 2969 C C . ILE A 1 368 ? -10.353 -1.318 16.195 1.00 98.00 368 ILE A C 1
ATOM 2971 O O . ILE A 1 368 ? -10.478 -2.467 15.760 1.00 98.00 368 ILE A O 1
ATOM 2975 N N . LEU A 1 369 ? -9.181 -0.694 16.279 1.00 96.81 369 LEU A N 1
ATOM 2976 C CA . LEU A 1 369 ? -7.881 -1.343 16.144 1.00 96.81 369 LEU A CA 1
ATOM 2977 C C . LEU A 1 369 ? -7.340 -1.652 17.542 1.00 96.81 369 LEU A C 1
ATOM 2979 O O . LEU A 1 369 ? -7.302 -0.788 18.414 1.00 96.81 369 LEU A O 1
ATOM 2983 N N . PHE A 1 370 ? -6.961 -2.908 17.751 1.00 96.19 370 PHE A N 1
ATOM 2984 C CA . PHE A 1 370 ? -6.413 -3.451 18.990 1.00 96.19 370 PHE A CA 1
ATOM 2985 C C . PHE A 1 370 ? -5.177 -4.295 18.648 1.00 96.19 370 PHE A C 1
ATOM 2987 O O . PHE A 1 370 ? -5.164 -5.525 18.769 1.00 96.19 370 PHE A O 1
ATOM 2994 N N . LEU A 1 371 ? -4.167 -3.621 18.096 1.00 92.12 371 LEU A N 1
ATOM 2995 C CA . LEU A 1 371 ? -3.001 -4.229 17.456 1.00 92.12 371 LEU A CA 1
ATOM 2996 C C . LEU A 1 371 ? -1.809 -4.175 18.413 1.00 92.12 371 LEU A C 1
ATOM 2998 O O . LEU A 1 371 ? -1.462 -3.104 18.893 1.00 92.12 371 LEU A O 1
ATOM 3002 N N . GLY A 1 372 ? -1.196 -5.316 18.724 1.00 88.56 372 GLY A N 1
ATOM 3003 C CA . GLY A 1 372 ? -0.047 -5.361 19.626 1.00 88.56 372 GLY A CA 1
ATOM 3004 C C . GLY A 1 372 ? -0.378 -5.152 21.105 1.00 88.56 372 GLY A C 1
ATOM 3005 O O . GLY A 1 372 ? 0.527 -4.892 21.884 1.00 88.56 372 GLY A O 1
ATOM 3006 N N . VAL A 1 373 ? -1.651 -5.249 21.516 1.00 91.19 373 VAL A N 1
ATOM 3007 C CA . VAL A 1 373 ? -2.075 -4.940 22.901 1.00 91.19 373 VAL A CA 1
ATOM 3008 C C . VAL A 1 373 ? -2.505 -6.178 23.689 1.00 91.19 373 VAL A C 1
ATOM 3010 O O . VAL A 1 373 ? -2.260 -6.258 24.890 1.00 91.19 373 VAL A O 1
ATOM 3013 N N . TYR A 1 374 ? -3.121 -7.173 23.040 1.00 92.81 374 TYR A N 1
ATOM 3014 C CA . TYR A 1 374 ? -3.746 -8.316 23.726 1.00 92.81 374 TYR A CA 1
ATOM 3015 C C . TYR A 1 374 ? -2.795 -9.048 24.687 1.00 92.81 374 TYR A C 1
ATOM 3017 O O . TYR A 1 374 ? -3.174 -9.371 25.810 1.00 92.81 374 TYR A O 1
ATOM 3025 N N . TYR A 1 375 ? -1.550 -9.279 24.263 1.00 88.25 375 TYR A N 1
ATOM 3026 C CA . TYR A 1 375 ? -0.560 -10.025 25.043 1.00 88.25 375 TYR A CA 1
ATOM 3027 C C . TYR A 1 375 ? 0.059 -9.220 26.199 1.00 88.25 375 TYR A C 1
ATOM 3029 O O . TYR A 1 375 ? 0.706 -9.804 27.069 1.00 88.25 375 TYR A O 1
ATOM 3037 N N . HIS A 1 376 ? -0.184 -7.907 26.256 1.00 86.44 376 HIS A N 1
ATOM 3038 C CA . HIS A 1 376 ? 0.210 -7.025 27.359 1.00 86.44 376 HIS A CA 1
ATOM 3039 C C . HIS A 1 376 ? -0.849 -6.936 28.473 1.00 86.44 376 HIS A C 1
ATOM 3041 O O . HIS A 1 376 ? -0.675 -6.185 29.433 1.00 86.44 376 HIS A O 1
ATOM 3047 N N . LEU A 1 377 ? -1.955 -7.684 28.374 1.00 86.19 377 LEU A N 1
ATOM 3048 C CA . LEU A 1 377 ? -3.015 -7.681 29.381 1.00 86.19 377 LEU A CA 1
ATOM 3049 C C . LEU A 1 377 ? -2.896 -8.860 30.348 1.00 86.19 377 LEU A C 1
ATOM 3051 O O . LEU A 1 377 ? -2.744 -10.008 29.939 1.00 86.19 377 LEU A O 1
ATOM 3055 N N . THR A 1 378 ? -3.071 -8.579 31.639 1.00 82.38 378 THR A N 1
ATOM 3056 C CA . THR A 1 378 ? -3.191 -9.600 32.693 1.00 82.38 378 THR A CA 1
ATOM 3057 C C . THR A 1 378 ? -4.547 -10.314 32.670 1.00 82.38 378 THR A C 1
ATOM 3059 O O . THR A 1 378 ? -4.638 -11.476 33.059 1.00 82.38 378 THR A O 1
ATOM 3062 N N . ASP A 1 379 ? -5.593 -9.637 32.182 1.00 86.69 379 ASP A N 1
ATOM 3063 C CA . ASP A 1 379 ? -6.926 -10.197 31.926 1.00 86.69 379 ASP A CA 1
ATOM 3064 C C . ASP A 1 379 ? -7.428 -9.750 30.539 1.00 86.69 379 ASP A C 1
ATOM 3066 O O . ASP A 1 379 ? -8.192 -8.782 30.410 1.00 86.69 379 ASP A O 1
ATOM 3070 N N . PRO A 1 380 ? -6.966 -10.417 29.467 1.00 90.38 380 PRO A N 1
ATOM 3071 C CA . PRO A 1 380 ? -7.322 -10.024 28.113 1.00 90.38 380 PRO A CA 1
ATOM 3072 C C . PRO A 1 380 ? -8.803 -10.244 27.796 1.00 90.38 380 PRO A C 1
ATOM 3074 O O . PRO A 1 380 ? -9.372 -9.461 27.037 1.00 90.38 380 PRO A O 1
ATOM 3077 N N . SER A 1 381 ? -9.456 -11.237 28.412 1.00 91.31 381 SER A N 1
ATOM 3078 C CA . SER A 1 381 ? -10.882 -11.506 28.185 1.00 91.31 381 SER A CA 1
ATOM 3079 C C . SER A 1 381 ? -11.743 -10.347 28.695 1.00 91.31 381 SER A C 1
ATOM 3081 O O . SER A 1 381 ? -12.633 -9.863 27.992 1.00 91.31 381 SER A O 1
ATOM 3083 N N . ARG A 1 382 ? -11.420 -9.796 29.875 1.00 91.50 382 ARG A N 1
ATOM 3084 C CA . ARG A 1 382 ? -12.052 -8.564 30.373 1.00 91.50 382 ARG A CA 1
ATOM 3085 C C . ARG A 1 382 ? -11.781 -7.360 29.468 1.00 91.50 382 ARG A C 1
ATOM 3087 O O . ARG A 1 382 ? -12.673 -6.526 29.289 1.00 91.50 382 ARG A O 1
ATOM 3094 N N . GLY A 1 383 ? -10.585 -7.284 28.888 1.00 93.56 383 GLY A N 1
ATOM 3095 C CA . GLY A 1 383 ? -10.251 -6.287 27.874 1.00 93.56 383 GLY A CA 1
ATOM 3096 C C . GLY A 1 383 ? -11.150 -6.383 26.641 1.00 93.56 383 GLY A C 1
ATOM 3097 O O . GLY A 1 383 ? -11.796 -5.405 26.265 1.00 93.56 383 GLY A O 1
ATOM 3098 N N . LEU A 1 384 ? -11.303 -7.583 26.074 1.00 96.75 384 LEU A N 1
ATOM 3099 C CA . LEU A 1 384 ? -12.215 -7.833 24.954 1.00 96.75 384 LEU A CA 1
ATOM 3100 C C . LEU A 1 384 ? -13.670 -7.481 25.297 1.00 96.75 384 LEU A C 1
ATOM 3102 O O . LEU A 1 384 ? -14.368 -6.899 24.465 1.00 96.75 384 LEU A O 1
ATOM 3106 N N . ALA A 1 385 ? -14.129 -7.761 26.521 1.00 96.19 385 ALA A N 1
ATOM 3107 C CA . ALA A 1 385 ? -15.463 -7.363 26.968 1.00 96.19 385 ALA A CA 1
ATOM 3108 C C . ALA A 1 385 ? -15.654 -5.836 26.976 1.00 96.19 385 ALA A C 1
ATOM 3110 O O . ALA A 1 385 ? -16.745 -5.356 26.665 1.00 96.19 385 ALA A O 1
ATOM 3111 N N . LYS A 1 386 ? -14.616 -5.057 27.316 1.00 97.12 386 LYS A N 1
ATOM 3112 C CA . LYS A 1 386 ? -14.650 -3.591 27.187 1.00 97.12 386 LYS A CA 1
ATOM 3113 C C . LYS A 1 386 ? -14.719 -3.169 25.721 1.00 97.12 386 LYS A C 1
ATOM 3115 O O . LYS A 1 386 ? -15.574 -2.354 25.383 1.00 97.12 386 LYS A O 1
ATOM 3120 N N . LEU A 1 387 ? -13.882 -3.739 24.851 1.00 98.12 387 LEU A N 1
ATOM 3121 C CA . LEU A 1 387 ? -13.907 -3.437 23.413 1.00 98.12 387 LEU A CA 1
ATOM 3122 C C . LEU A 1 387 ? -15.276 -3.743 22.796 1.00 98.12 387 LEU A C 1
ATOM 3124 O O . LEU A 1 387 ? -15.748 -2.985 21.955 1.00 98.12 387 LEU A O 1
ATOM 3128 N N . ASN A 1 388 ? -15.953 -4.802 23.254 1.00 98.38 388 ASN A N 1
ATOM 3129 C CA . ASN A 1 388 ? -17.317 -5.111 22.829 1.00 98.38 388 ASN A CA 1
ATOM 3130 C C . ASN A 1 388 ? -18.272 -3.949 23.139 1.00 98.38 388 ASN A C 1
ATOM 3132 O O . ASN A 1 388 ? -19.032 -3.542 22.263 1.00 98.38 388 ASN A O 1
ATOM 3136 N N . ARG A 1 389 ? -18.220 -3.379 24.348 1.00 97.81 389 ARG A N 1
ATOM 3137 C CA . ARG A 1 389 ? -19.093 -2.255 24.737 1.00 97.81 389 ARG A CA 1
ATOM 3138 C C . ARG A 1 389 ? -18.755 -0.956 24.009 1.00 97.81 389 ARG A C 1
ATOM 3140 O O . ARG A 1 389 ? -19.654 -0.180 23.717 1.00 97.81 389 ARG A O 1
ATOM 3147 N N . LEU A 1 390 ? -17.487 -0.758 23.651 1.00 98.31 390 LEU A N 1
ATOM 3148 C CA . LEU A 1 390 ? -17.040 0.382 22.847 1.00 98.31 390 LEU A CA 1
ATOM 3149 C C . LEU A 1 390 ? -17.403 0.260 21.360 1.00 98.31 390 LEU A C 1
ATOM 3151 O O . LEU A 1 390 ? -17.303 1.248 20.641 1.00 98.31 390 LEU A O 1
ATOM 3155 N N . LEU A 1 391 ? -17.808 -0.914 20.870 1.00 98.31 391 LEU A N 1
ATOM 3156 C CA . LEU A 1 391 ? -18.079 -1.145 19.451 1.00 98.31 391 LEU A CA 1
ATOM 3157 C C . LEU A 1 391 ? -19.584 -1.209 19.165 1.00 98.31 391 LEU A C 1
ATOM 3159 O O . LEU A 1 391 ? -20.357 -1.844 19.893 1.00 98.31 391 LEU A O 1
ATOM 3163 N N . LYS A 1 392 ? -20.014 -0.597 18.057 1.00 97.94 392 LYS A N 1
ATOM 3164 C CA . LYS A 1 392 ? -21.393 -0.733 17.561 1.00 97.94 392 LYS A CA 1
ATOM 3165 C C . LYS A 1 392 ? -21.697 -2.197 17.228 1.00 97.94 392 LYS A C 1
ATOM 3167 O O . LYS A 1 392 ? -20.816 -2.938 16.793 1.00 97.94 392 LYS A O 1
ATOM 3172 N N . MET A 1 393 ? -22.955 -2.617 17.371 1.00 97.38 393 MET A N 1
ATOM 3173 C CA . MET A 1 393 ? -23.404 -3.902 16.822 1.00 97.38 393 MET A CA 1
ATOM 3174 C C . MET A 1 393 ? -23.128 -3.938 15.309 1.00 97.38 393 MET A C 1
ATOM 3176 O O . MET A 1 393 ? -23.464 -2.989 14.601 1.00 97.38 393 MET A O 1
ATOM 3180 N N . GLY A 1 394 ? -22.487 -5.000 14.814 1.00 96.44 394 GLY A N 1
ATOM 3181 C CA . GLY A 1 394 ? -22.019 -5.083 13.426 1.00 96.44 394 GLY A CA 1
ATOM 3182 C C . GLY A 1 394 ? -20.752 -4.273 13.109 1.00 96.44 394 GLY A C 1
ATOM 3183 O O . GLY A 1 394 ? -20.270 -4.337 11.979 1.00 96.44 394 GLY A O 1
ATOM 3184 N N . GLY A 1 395 ? -20.201 -3.533 14.076 1.00 96.12 395 GLY A N 1
ATOM 3185 C CA . GLY A 1 395 ? -18.909 -2.859 13.955 1.00 96.12 395 GLY A CA 1
ATOM 3186 C C . GLY A 1 395 ? -17.749 -3.852 13.892 1.00 96.12 395 GLY A C 1
ATOM 3187 O O . GLY A 1 395 ? -17.886 -5.019 14.276 1.00 96.12 395 GLY A O 1
ATOM 3188 N N . GLU A 1 396 ? -16.603 -3.386 13.401 1.00 95.69 396 GLU A N 1
ATOM 3189 C CA . GLU A 1 396 ? -15.433 -4.236 13.151 1.00 95.69 396 GLU A CA 1
ATOM 3190 C C . GLU A 1 396 ? -14.343 -4.061 14.209 1.00 95.69 396 GLU A C 1
ATOM 3192 O O . GLU A 1 396 ? -13.970 -2.945 14.562 1.00 95.69 396 GLU A O 1
ATOM 3197 N N . LEU A 1 397 ? -13.795 -5.179 14.671 1.00 97.44 397 LEU A N 1
ATOM 3198 C CA . LEU A 1 397 ? -12.648 -5.237 15.563 1.00 97.44 397 LEU A CA 1
ATOM 3199 C C . LEU A 1 397 ? -11.471 -5.878 14.824 1.00 97.44 397 LEU A C 1
ATOM 3201 O O . LEU A 1 397 ? -11.601 -6.976 14.277 1.00 97.44 397 LEU A O 1
ATOM 3205 N N . TYR A 1 398 ? -10.325 -5.209 14.850 1.00 95.00 398 TYR A N 1
ATOM 3206 C CA . TYR A 1 398 ? -9.059 -5.720 14.340 1.00 95.00 398 TYR A CA 1
ATOM 3207 C C . TYR A 1 398 ? -8.153 -6.010 15.529 1.00 95.00 398 TYR A C 1
ATOM 3209 O O . TYR A 1 398 ? -7.844 -5.103 16.295 1.00 95.00 398 TYR A O 1
ATOM 3217 N N . VAL A 1 399 ? -7.749 -7.266 15.696 1.00 94.69 399 VAL A N 1
ATOM 3218 C CA . VAL A 1 399 ? -6.858 -7.694 16.782 1.00 94.69 399 VAL A CA 1
ATOM 3219 C C . VAL A 1 399 ? -5.576 -8.235 16.188 1.00 94.69 399 VAL A C 1
ATOM 3221 O O . VAL A 1 399 ? -5.636 -9.053 15.276 1.00 94.69 399 VAL A O 1
ATOM 3224 N N . GLU A 1 400 ? -4.431 -7.835 16.729 1.00 91.81 400 GLU A N 1
ATOM 3225 C CA . GLU A 1 400 ? -3.147 -8.486 16.465 1.00 91.81 400 GLU A CA 1
ATOM 3226 C C . GLU A 1 400 ? -2.473 -8.854 17.786 1.00 91.81 400 GLU A C 1
ATOM 3228 O O . GLU A 1 400 ? -2.567 -8.128 18.779 1.00 91.81 400 GLU A O 1
ATOM 3233 N N . SER A 1 401 ? -1.870 -10.043 17.814 1.00 89.69 401 SER A N 1
ATOM 3234 C CA . SER A 1 401 ? -1.233 -10.583 19.006 1.00 89.69 401 SER A CA 1
ATOM 3235 C C . SER A 1 401 ? -0.055 -11.495 18.653 1.00 89.69 401 SER A C 1
ATOM 3237 O O . SER A 1 401 ? -0.105 -12.250 17.675 1.00 89.69 401 SER A O 1
ATOM 3239 N N . GLU A 1 402 ? 0.990 -11.473 19.483 1.00 85.88 402 GLU A N 1
ATOM 3240 C CA . GLU A 1 402 ? 1.959 -12.563 19.576 1.00 85.88 402 GLU A CA 1
ATOM 3241 C C . GLU A 1 402 ? 1.236 -13.862 19.935 1.00 85.88 402 GLU A C 1
ATOM 3243 O O . GLU A 1 402 ? 0.469 -13.909 20.895 1.00 85.88 402 GLU A O 1
ATOM 3248 N N . THR A 1 403 ? 1.494 -14.935 19.186 1.00 85.81 403 THR A N 1
ATOM 3249 C CA . THR A 1 403 ? 0.936 -16.254 19.493 1.00 85.81 403 THR A CA 1
ATOM 3250 C C . THR A 1 403 ? 2.006 -17.318 19.655 1.00 85.81 403 THR A C 1
ATOM 3252 O O . THR A 1 403 ? 3.121 -17.229 19.139 1.00 85.81 403 THR A O 1
ATOM 3255 N N . HIS A 1 404 ? 1.645 -18.369 20.374 1.00 83.06 404 HIS A N 1
ATOM 3256 C CA . HIS A 1 404 ? 2.439 -19.568 20.547 1.00 83.06 404 HIS A CA 1
ATOM 3257 C C . HIS A 1 404 ? 1.769 -20.725 19.781 1.00 83.06 404 HIS A C 1
ATOM 3259 O O . HIS A 1 404 ? 0.543 -20.777 19.661 1.00 83.06 404 HIS A O 1
ATOM 3265 N N . PRO A 1 405 ? 2.529 -21.652 19.176 1.00 76.94 405 PRO A N 1
ATOM 3266 C CA . PRO A 1 405 ? 1.951 -22.617 18.239 1.00 76.94 405 PRO A CA 1
ATOM 3267 C C . PRO A 1 405 ? 1.186 -23.773 18.866 1.00 76.94 405 PRO A C 1
ATOM 3269 O O . PRO A 1 405 ? 0.387 -24.399 18.178 1.00 76.94 405 PRO A O 1
ATOM 3272 N N . THR A 1 406 ? 1.510 -24.119 20.109 1.00 77.94 406 THR A N 1
ATOM 3273 C CA . THR A 1 406 ? 1.109 -25.396 20.713 1.00 77.94 406 THR A CA 1
ATOM 3274 C C . THR A 1 406 ? 0.373 -25.220 22.026 1.00 77.94 406 THR A C 1
ATOM 3276 O O . THR A 1 406 ? -0.480 -26.034 22.351 1.00 77.94 406 THR A O 1
ATOM 3279 N N . GLU A 1 407 ? 0.676 -24.166 22.777 1.00 85.69 407 GLU A N 1
ATOM 3280 C CA . GLU A 1 407 ? 0.079 -23.917 24.088 1.00 85.69 407 GLU A CA 1
ATOM 3281 C C . GLU A 1 407 ? -0.067 -22.424 24.336 1.00 85.69 407 GLU A C 1
ATOM 3283 O O . GLU A 1 407 ? 0.791 -21.656 23.915 1.00 85.69 407 GLU A O 1
ATOM 3288 N N . THR A 1 408 ? -1.142 -22.028 25.013 1.00 87.69 408 THR A N 1
ATOM 3289 C CA . THR A 1 408 ? -1.266 -20.682 25.568 1.00 87.69 408 THR A CA 1
ATOM 3290 C C . THR A 1 408 ? -0.508 -20.667 26.894 1.00 87.69 408 THR A C 1
ATOM 3292 O O . THR A 1 408 ? -0.639 -21.604 27.691 1.00 87.69 408 THR A O 1
ATOM 3295 N N . ARG A 1 409 ? 0.277 -19.623 27.156 1.00 86.00 409 ARG A N 1
ATOM 3296 C CA . ARG A 1 409 ? 1.086 -19.527 28.375 1.00 86.00 409 ARG A CA 1
ATOM 3297 C C . ARG A 1 409 ? 1.000 -18.143 29.003 1.00 86.00 409 ARG A C 1
ATOM 3299 O O . ARG A 1 409 ? 1.051 -17.138 28.299 1.00 86.00 409 ARG A O 1
ATOM 3306 N N . TYR A 1 410 ? 0.889 -18.129 30.330 1.00 84.62 410 TYR A N 1
ATOM 3307 C CA . TYR A 1 410 ? 0.997 -16.924 31.145 1.00 84.62 410 TYR A CA 1
ATOM 3308 C C . TYR A 1 410 ? 2.438 -16.750 31.645 1.00 84.62 410 TYR A C 1
ATOM 3310 O O . TYR A 1 410 ? 3.066 -17.726 32.062 1.00 84.62 410 TYR A O 1
ATOM 3318 N N . TYR A 1 411 ? 2.930 -15.519 31.610 1.00 79.94 411 TYR A N 1
ATOM 3319 C CA . TYR A 1 411 ? 4.267 -15.090 31.999 1.00 79.94 411 TYR A CA 1
ATOM 3320 C C . TYR A 1 411 ? 4.136 -14.133 33.195 1.00 79.94 411 TYR A C 1
ATOM 3322 O O . TYR A 1 411 ? 3.632 -13.018 33.039 1.00 79.94 411 TYR A O 1
ATOM 3330 N N . PRO A 1 412 ? 4.470 -14.581 34.419 1.00 70.94 412 PRO A N 1
ATOM 3331 C CA . PRO A 1 412 ? 4.446 -13.729 35.606 1.00 70.94 412 PRO A CA 1
ATOM 3332 C C . PRO A 1 412 ? 5.589 -12.698 35.603 1.00 70.94 412 PRO A C 1
ATOM 3334 O O . PRO A 1 412 ? 6.547 -12.818 34.847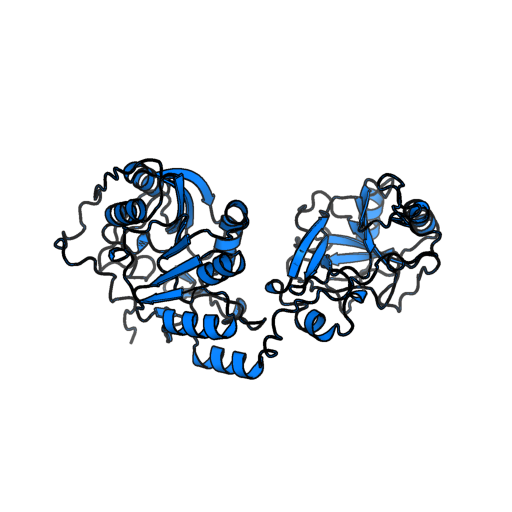 1.00 70.94 412 PRO A O 1
ATOM 3337 N N . ASP A 1 413 ? 5.501 -11.700 36.491 1.00 65.75 413 ASP A N 1
ATOM 3338 C CA . ASP A 1 413 ? 6.424 -10.550 36.568 1.00 65.75 413 ASP A CA 1
ATOM 3339 C C . ASP A 1 413 ? 7.927 -10.905 36.663 1.00 65.75 413 ASP A C 1
ATOM 3341 O O . ASP A 1 413 ? 8.777 -10.046 36.418 1.00 65.75 413 ASP A O 1
ATOM 3345 N N . ASP A 1 414 ? 8.271 -12.121 37.091 1.00 69.94 414 ASP A N 1
ATOM 3346 C CA . ASP A 1 414 ? 9.634 -12.637 37.250 1.00 69.94 414 ASP A CA 1
ATOM 3347 C C . ASP A 1 414 ? 10.129 -13.492 36.069 1.00 69.94 414 ASP A C 1
ATOM 3349 O O . ASP A 1 414 ? 11.309 -13.846 36.034 1.00 69.94 414 ASP A O 1
ATOM 3353 N N . GLU A 1 415 ? 9.280 -13.777 35.077 1.00 76.12 415 GLU A N 1
ATOM 3354 C CA . GLU A 1 415 ? 9.621 -14.565 33.889 1.00 76.12 415 GLU A CA 1
ATOM 3355 C C . GLU A 1 415 ? 9.274 -13.795 32.596 1.00 76.12 415 GLU A C 1
ATOM 3357 O O . GLU A 1 415 ? 8.157 -13.905 32.091 1.00 76.12 415 GLU A O 1
ATOM 3362 N N . PRO A 1 416 ? 10.213 -13.023 32.010 1.00 73.06 416 PRO A N 1
ATOM 3363 C CA . PRO A 1 416 ? 9.937 -12.259 30.797 1.00 73.06 416 PRO A CA 1
ATOM 3364 C C . PRO A 1 416 ? 9.769 -13.165 29.568 1.00 73.06 416 PRO A C 1
ATOM 3366 O O . PRO A 1 416 ? 10.555 -14.092 29.344 1.00 73.06 416 PRO A O 1
ATOM 3369 N N . TYR A 1 417 ? 8.814 -12.842 28.693 1.00 73.50 417 TYR A N 1
ATOM 3370 C CA . TYR A 1 417 ? 8.727 -13.472 27.375 1.00 73.50 417 TYR A CA 1
ATOM 3371 C C . TYR A 1 417 ? 9.711 -12.793 26.421 1.00 73.50 417 TYR A C 1
ATOM 3373 O O . TYR A 1 417 ? 9.564 -11.614 26.110 1.00 73.50 417 TYR A O 1
ATOM 3381 N N . ARG A 1 418 ? 10.723 -13.540 25.955 1.00 71.69 418 ARG A N 1
ATOM 3382 C CA . ARG A 1 418 ? 11.782 -13.039 25.052 1.00 71.69 418 ARG A CA 1
ATOM 3383 C C . ARG A 1 418 ? 12.424 -11.738 25.539 1.00 71.69 418 ARG A C 1
ATOM 3385 O O . ARG A 1 418 ? 12.618 -10.803 24.768 1.00 71.69 418 ARG A O 1
ATOM 3392 N N . LEU A 1 419 ? 12.754 -11.705 26.831 1.00 66.38 419 LEU A N 1
ATOM 3393 C CA . LEU A 1 419 ? 13.378 -10.562 27.511 1.00 66.38 419 LEU A CA 1
ATOM 3394 C C . LEU A 1 419 ? 12.484 -9.316 27.622 1.00 66.38 419 LEU A C 1
ATOM 3396 O O . LEU A 1 419 ? 12.940 -8.283 28.106 1.00 66.38 419 LEU A O 1
ATOM 3400 N N . ASP A 1 420 ? 11.208 -9.426 27.258 1.00 68.88 420 ASP A N 1
ATOM 3401 C CA . ASP A 1 420 ? 10.208 -8.389 27.454 1.00 68.88 420 ASP A CA 1
ATOM 3402 C C . ASP A 1 420 ? 9.244 -8.790 28.582 1.00 68.88 420 ASP A C 1
ATOM 3404 O O . ASP A 1 420 ? 8.416 -9.697 28.457 1.00 68.88 420 ASP A O 1
ATOM 3408 N N . ALA A 1 421 ? 9.389 -8.097 29.713 1.00 71.25 421 ALA A N 1
ATOM 3409 C CA . ALA A 1 421 ? 8.585 -8.282 30.920 1.00 71.25 421 ALA A CA 1
ATOM 3410 C C . ALA A 1 421 ? 7.210 -7.592 30.849 1.00 71.25 421 ALA A C 1
ATOM 3412 O O . ALA A 1 421 ? 6.450 -7.640 31.816 1.00 71.25 421 ALA A O 1
ATOM 3413 N N . SER A 1 422 ? 6.879 -6.925 29.739 1.00 74.50 422 SER A N 1
ATOM 3414 C CA . SER A 1 422 ? 5.549 -6.344 29.532 1.00 74.50 422 SER A CA 1
ATOM 3415 C C . SER A 1 422 ? 4.535 -7.338 28.955 1.00 74.50 422 SER A C 1
ATOM 3417 O O . SER A 1 422 ? 3.356 -7.009 28.841 1.00 74.50 422 SER A O 1
ATOM 3419 N N . ASN A 1 423 ? 4.964 -8.554 28.614 1.00 79.12 423 ASN A N 1
ATOM 3420 C CA . ASN A 1 423 ? 4.124 -9.609 28.055 1.00 79.12 423 ASN A CA 1
ATOM 3421 C C . ASN A 1 423 ? 3.594 -10.529 29.158 1.00 79.12 423 ASN A C 1
ATOM 3423 O O . ASN A 1 423 ? 4.384 -11.142 29.869 1.00 79.12 423 ASN A O 1
ATOM 3427 N N . PHE A 1 424 ? 2.272 -10.674 29.254 1.00 83.56 424 PHE A N 1
ATOM 3428 C CA . PHE A 1 424 ? 1.623 -11.484 30.289 1.00 83.56 424 PHE A CA 1
ATOM 3429 C C . PHE A 1 424 ? 0.995 -12.762 29.749 1.00 83.56 424 PHE A C 1
ATOM 3431 O O . PHE A 1 424 ? 1.209 -13.820 30.324 1.00 83.56 424 PHE A O 1
ATOM 3438 N N . LEU A 1 425 ? 0.223 -12.714 28.661 1.00 87.44 425 LEU A N 1
ATOM 3439 C CA . LEU A 1 425 ? -0.430 -13.903 28.104 1.00 87.44 425 LEU A CA 1
ATOM 3440 C C . LEU A 1 425 ? -0.085 -14.049 26.626 1.00 87.44 425 LEU A C 1
ATOM 3442 O O . LEU A 1 425 ? -0.501 -13.230 25.812 1.00 87.44 425 LEU A O 1
ATOM 3446 N N . ILE A 1 426 ? 0.613 -15.128 26.270 1.00 89.38 426 ILE A N 1
ATOM 3447 C CA . ILE A 1 426 ? 0.877 -15.491 24.874 1.00 89.38 426 ILE A CA 1
ATOM 3448 C C . ILE A 1 426 ? -0.098 -16.608 24.469 1.00 89.38 426 ILE A C 1
ATOM 3450 O O . ILE A 1 426 ? 0.101 -17.759 24.871 1.00 89.38 426 ILE A O 1
ATOM 3454 N N . PRO A 1 427 ? -1.174 -16.303 23.717 1.00 90.44 427 PRO A N 1
ATOM 3455 C CA . PRO A 1 427 ? -2.190 -17.275 23.324 1.00 90.44 427 PRO A CA 1
ATOM 3456 C C . PRO A 1 427 ? -1.768 -18.170 22.159 1.00 90.44 427 PRO A C 1
ATOM 3458 O O . PRO A 1 427 ? -0.932 -17.805 21.343 1.00 90.44 427 PRO A O 1
ATOM 3461 N N . THR A 1 428 ? -2.407 -19.329 22.004 1.00 90.88 428 THR A N 1
ATOM 3462 C CA . THR A 1 428 ? -2.546 -19.942 20.678 1.00 90.88 428 THR A CA 1
ATOM 3463 C C . THR A 1 428 ? -3.581 -19.174 19.856 1.00 90.88 428 THR A C 1
ATOM 3465 O O . THR A 1 428 ? -4.491 -18.547 20.400 1.00 90.88 428 THR A O 1
ATOM 3468 N N . SER A 1 429 ? -3.497 -19.265 18.526 1.00 91.38 429 SER A N 1
ATOM 3469 C CA . SER A 1 429 ? -4.529 -18.695 17.643 1.00 91.38 429 SER A CA 1
ATOM 3470 C C . SER A 1 429 ? -5.931 -19.243 17.947 1.00 91.38 429 SER A C 1
ATOM 3472 O O . SER A 1 429 ? -6.901 -18.493 17.938 1.00 91.38 429 SER A O 1
ATOM 3474 N N . GLU A 1 430 ? -6.045 -20.531 18.290 1.00 92.12 430 GLU A N 1
ATOM 3475 C CA . GLU A 1 430 ? -7.318 -21.144 18.687 1.00 92.12 430 GLU A CA 1
ATOM 3476 C C . GLU A 1 430 ? -7.867 -20.546 19.989 1.00 92.12 430 GLU A C 1
ATOM 3478 O O . GLU A 1 430 ? -9.066 -20.277 20.084 1.00 92.12 430 GLU A O 1
ATOM 3483 N N . TYR A 1 431 ? -7.006 -20.310 20.982 1.00 92.75 431 TYR A N 1
ATOM 3484 C CA . TYR A 1 431 ? -7.413 -19.691 22.239 1.00 92.75 431 TYR A CA 1
ATOM 3485 C C . TYR A 1 431 ? -7.925 -18.267 22.017 1.00 92.75 431 TYR A C 1
ATOM 3487 O O . TYR A 1 431 ? -9.020 -17.941 22.473 1.00 92.75 431 TYR A O 1
ATOM 3495 N N . LEU A 1 432 ? -7.167 -17.447 21.281 1.00 94.00 432 LEU A N 1
ATOM 3496 C CA . LEU A 1 432 ? -7.558 -16.074 20.959 1.00 94.00 432 LEU A CA 1
ATOM 3497 C C . LEU A 1 432 ? -8.893 -16.042 20.201 1.00 94.00 432 LEU A C 1
ATOM 3499 O O . LEU A 1 432 ? -9.775 -15.255 20.537 1.00 94.00 432 LEU A O 1
ATOM 3503 N N . ASN A 1 433 ? -9.080 -16.947 19.237 1.00 95.31 433 ASN A N 1
ATOM 3504 C CA . ASN A 1 433 ? -10.332 -17.058 18.493 1.00 95.31 433 ASN A CA 1
ATOM 3505 C C . ASN A 1 433 ? -11.525 -17.372 19.410 1.00 95.31 433 ASN A C 1
ATOM 3507 O O . ASN A 1 433 ? -12.547 -16.690 19.346 1.00 95.31 433 ASN A O 1
ATOM 3511 N N . LYS A 1 434 ? -11.389 -18.362 20.302 1.00 94.50 434 LYS A N 1
ATOM 3512 C CA . LYS A 1 434 ? -12.448 -18.709 21.265 1.00 94.50 434 LYS A CA 1
ATOM 3513 C C . LYS A 1 434 ? -12.727 -17.578 22.253 1.00 94.50 434 LYS A C 1
ATOM 3515 O O . LYS A 1 434 ? -13.871 -17.391 22.656 1.00 94.50 434 LYS A O 1
ATOM 3520 N N . ASP A 1 435 ? -11.704 -16.828 22.655 1.00 95.06 435 ASP A N 1
ATOM 3521 C CA . ASP A 1 435 ? -11.866 -15.693 23.565 1.00 95.06 435 ASP A CA 1
ATOM 3522 C C . ASP A 1 435 ? -12.631 -14.533 22.917 1.00 95.06 435 ASP A C 1
ATOM 3524 O O . ASP A 1 435 ? -13.518 -13.950 23.543 1.00 95.06 435 ASP A O 1
ATOM 3528 N N . LEU A 1 436 ? -12.368 -14.261 21.636 1.00 97.00 436 LEU A N 1
ATOM 3529 C CA . LEU A 1 436 ? -13.163 -13.335 20.826 1.00 97.00 436 LEU A CA 1
ATOM 3530 C C . LEU A 1 436 ? -14.626 -13.790 20.718 1.00 97.00 436 LEU A C 1
ATOM 3532 O O . LEU A 1 436 ? -15.535 -12.994 20.957 1.00 97.00 436 LEU A O 1
ATOM 3536 N N . GLU A 1 437 ? -14.863 -15.069 20.422 1.00 96.69 437 GLU A N 1
ATOM 3537 C CA . GLU A 1 437 ? -16.215 -15.635 20.319 1.00 96.69 437 GLU A CA 1
ATOM 3538 C C . GLU A 1 437 ? -17.000 -15.524 21.633 1.00 96.69 437 GLU A C 1
ATOM 3540 O O . GLU A 1 437 ? -18.138 -15.044 21.634 1.00 96.69 437 GLU A O 1
ATOM 3545 N N . ARG A 1 438 ? -16.384 -15.877 22.771 1.00 95.06 438 ARG A N 1
ATOM 3546 C CA . ARG A 1 438 ? -16.992 -15.707 24.106 1.00 95.06 438 ARG A CA 1
ATOM 3547 C C . ARG A 1 438 ? -17.346 -14.254 24.407 1.00 95.06 438 ARG A C 1
ATOM 3549 O O . ARG A 1 438 ? -18.364 -13.982 25.041 1.00 95.06 438 ARG A O 1
ATOM 3556 N N . ASN A 1 439 ? -16.535 -13.316 23.926 1.00 97.19 439 ASN A N 1
ATOM 3557 C CA . ASN A 1 439 ? -16.756 -11.884 24.101 1.00 97.19 439 ASN A CA 1
ATOM 3558 C C . ASN A 1 439 ? -17.644 -11.260 23.012 1.00 97.19 439 ASN A C 1
ATOM 3560 O O . ASN A 1 439 ? -17.673 -10.040 22.856 1.00 97.19 439 ASN A O 1
ATOM 3564 N N . GLY A 1 440 ? -18.425 -12.074 22.294 1.00 97.19 440 GLY A N 1
ATOM 3565 C CA . GLY A 1 440 ? -19.494 -11.604 21.411 1.00 97.19 440 GLY A CA 1
ATOM 3566 C C . GLY A 1 440 ? -19.037 -11.181 20.016 1.00 97.19 440 GLY A C 1
ATOM 3567 O O . GLY A 1 440 ? -19.778 -10.476 19.323 1.00 97.19 440 GLY A O 1
ATOM 3568 N N . PHE A 1 441 ? -17.849 -11.606 19.589 1.00 98.38 441 PHE A N 1
ATOM 3569 C CA . PHE A 1 441 ? -17.321 -11.337 18.256 1.00 98.38 441 PHE A CA 1
ATOM 3570 C C . PHE A 1 441 ? -17.394 -12.574 17.362 1.00 98.38 441 PHE A C 1
ATOM 3572 O O . PHE A 1 441 ? -17.113 -13.689 17.783 1.00 98.38 441 PHE A O 1
ATOM 3579 N N . LYS A 1 442 ? -17.731 -12.378 16.089 1.00 97.69 442 LYS A N 1
ATOM 3580 C CA . LYS A 1 442 ? -17.625 -13.401 15.051 1.00 97.69 442 LYS A CA 1
ATOM 3581 C C . LYS A 1 442 ? -16.410 -13.107 14.189 1.00 97.69 442 LYS A C 1
ATOM 3583 O O . LYS A 1 442 ? -16.312 -12.026 13.611 1.00 97.69 442 LYS A O 1
ATOM 3588 N N . ILE A 1 443 ? -15.523 -14.081 14.062 1.00 96.62 443 ILE A N 1
ATOM 3589 C CA . ILE A 1 443 ? -14.354 -13.982 13.191 1.00 96.62 443 ILE A CA 1
ATOM 3590 C C . ILE A 1 443 ? -14.814 -13.966 11.733 1.00 96.62 443 ILE A C 1
ATOM 3592 O O . ILE A 1 443 ? -15.609 -14.808 11.310 1.00 96.62 443 ILE A O 1
ATOM 3596 N N . VAL A 1 444 ? -14.324 -12.985 10.979 1.00 93.00 444 VAL A N 1
ATOM 3597 C CA . VAL A 1 444 ? -14.582 -12.839 9.542 1.00 93.00 444 VAL A CA 1
ATOM 3598 C C . VAL A 1 444 ? -13.377 -13.310 8.745 1.00 93.00 444 VAL A C 1
ATOM 3600 O O . VAL A 1 444 ? -13.536 -14.019 7.756 1.00 93.00 444 VAL A O 1
ATOM 3603 N N . GLU A 1 445 ? -12.179 -12.926 9.180 1.00 89.62 445 GLU A N 1
ATOM 3604 C CA . GLU A 1 445 ? -10.944 -13.161 8.441 1.00 89.62 445 GLU A CA 1
ATOM 3605 C C . GLU A 1 445 ? -9.757 -13.272 9.401 1.00 89.62 445 GLU A C 1
ATOM 3607 O O . GLU A 1 445 ? -9.740 -12.651 10.467 1.00 89.62 445 GLU A O 1
ATOM 3612 N N . THR A 1 446 ? -8.764 -14.078 9.028 1.00 88.00 446 THR A N 1
ATOM 3613 C CA . THR A 1 446 ? -7.552 -14.306 9.822 1.00 88.00 446 THR A CA 1
ATOM 3614 C C . THR A 1 446 ? -6.329 -14.121 8.943 1.00 88.00 446 THR A C 1
ATOM 3616 O O . THR A 1 446 ? -6.267 -14.700 7.856 1.00 88.00 446 THR A O 1
ATOM 3619 N N . PHE A 1 447 ? -5.331 -13.403 9.440 1.00 80.12 447 PHE A N 1
ATOM 3620 C CA . PHE A 1 447 ? -4.097 -13.102 8.727 1.00 80.12 447 PHE A CA 1
ATOM 3621 C C . PHE A 1 447 ? -2.930 -13.749 9.469 1.00 80.12 447 PHE A C 1
ATOM 3623 O O . PHE A 1 447 ? -2.747 -13.562 10.675 1.00 80.12 447 PHE A O 1
ATOM 3630 N N . ARG A 1 448 ? -2.139 -14.546 8.746 1.00 67.81 448 ARG A N 1
ATOM 3631 C CA . ARG A 1 448 ? -0.891 -15.117 9.258 1.00 67.81 448 ARG A CA 1
ATOM 3632 C C . ARG A 1 448 ? 0.255 -14.316 8.671 1.00 67.81 448 ARG A C 1
ATOM 3634 O O . ARG A 1 448 ? 0.510 -14.414 7.474 1.00 67.81 448 ARG A O 1
ATOM 3641 N N . THR A 1 449 ? 0.931 -13.541 9.504 1.00 61.00 449 THR A N 1
ATOM 3642 C CA . THR A 1 449 ? 2.103 -12.768 9.097 1.00 61.00 449 THR A CA 1
ATOM 3643 C C . THR A 1 449 ? 3.276 -13.737 8.952 1.00 61.00 449 THR A C 1
ATOM 3645 O O . THR A 1 449 ? 3.907 -14.121 9.939 1.00 61.00 449 THR A O 1
ATOM 3648 N N . LYS A 1 450 ? 3.513 -14.220 7.731 1.00 48.62 450 LYS A N 1
ATOM 3649 C CA . LYS A 1 450 ? 4.787 -14.858 7.397 1.00 48.62 450 LYS A CA 1
ATOM 3650 C C . LYS A 1 450 ? 5.840 -13.746 7.374 1.00 48.62 450 LYS A C 1
ATOM 3652 O O . LYS A 1 450 ? 5.637 -12.738 6.714 1.00 48.62 450 LYS A O 1
ATOM 3657 N N . ASP A 1 451 ? 6.904 -13.942 8.146 1.00 47.19 451 ASP A N 1
ATOM 3658 C CA . ASP A 1 451 ? 8.178 -13.222 8.027 1.00 47.19 451 ASP A CA 1
ATOM 3659 C C . ASP A 1 451 ? 8.260 -11.792 8.590 1.00 47.19 451 ASP A C 1
ATOM 3661 O O . ASP A 1 451 ? 8.854 -10.906 7.987 1.00 47.19 451 ASP A O 1
ATOM 3665 N N . VAL A 1 452 ? 7.768 -11.570 9.816 1.00 36.81 452 VAL A N 1
ATOM 3666 C CA . VAL A 1 452 ? 8.101 -10.346 10.571 1.00 36.81 452 VAL A CA 1
ATOM 3667 C C . VAL A 1 452 ? 8.718 -10.726 11.910 1.00 36.81 452 VAL A C 1
ATOM 3669 O O . VAL A 1 452 ? 8.026 -11.098 12.851 1.00 36.81 452 VAL A O 1
ATOM 3672 N N . CYS A 1 453 ? 10.052 -10.724 11.911 1.00 41.84 453 CYS A N 1
ATOM 3673 C CA . CYS A 1 453 ? 10.973 -10.647 13.037 1.00 41.84 453 CYS A CA 1
ATOM 3674 C C . CYS A 1 453 ? 10.504 -11.167 14.403 1.00 41.84 453 CYS A C 1
ATOM 3676 O O . CYS A 1 453 ? 9.707 -10.536 15.091 1.00 41.84 453 CYS A O 1
ATOM 3678 N N . CYS A 1 454 ? 11.115 -12.284 14.813 1.00 42.94 454 CYS A N 1
ATOM 3679 C CA . CYS A 1 454 ? 10.907 -12.975 16.084 1.00 42.94 454 CYS A CA 1
ATOM 3680 C C . CYS A 1 454 ? 9.431 -12.997 16.511 1.00 42.94 454 CYS A C 1
ATOM 3682 O O . CYS A 1 454 ? 9.001 -12.205 17.335 1.00 42.94 454 CYS A O 1
ATOM 3684 N N . GLY A 1 455 ? 8.652 -13.973 16.033 1.00 53.00 455 GLY A N 1
ATOM 3685 C CA . GLY A 1 455 ? 7.262 -14.136 16.475 1.00 53.00 455 GLY A CA 1
ATOM 3686 C C . GLY A 1 455 ? 6.423 -15.016 15.569 1.00 53.00 455 GLY A C 1
ATOM 3687 O O . GLY A 1 455 ? 6.677 -15.114 14.374 1.00 53.00 455 GLY A O 1
ATOM 3688 N N . ARG A 1 456 ? 5.421 -15.678 16.150 1.00 65.88 456 ARG A N 1
ATOM 3689 C CA . ARG A 1 456 ? 4.298 -16.254 15.401 1.00 65.88 456 ARG A CA 1
ATOM 3690 C C . ARG A 1 456 ? 3.134 -15.295 15.623 1.00 65.88 456 ARG A C 1
ATOM 3692 O O . ARG A 1 456 ? 2.294 -15.533 16.481 1.00 65.88 456 ARG A O 1
ATOM 3699 N N . ARG A 1 457 ? 3.139 -14.158 14.933 1.00 77.56 457 ARG A N 1
ATOM 3700 C CA . ARG A 1 457 ? 2.069 -13.164 15.061 1.00 77.56 457 ARG A CA 1
ATOM 3701 C C . ARG A 1 457 ? 0.830 -13.609 14.299 1.00 77.56 457 ARG A C 1
ATOM 3703 O O . ARG A 1 457 ? 0.904 -14.306 13.282 1.00 77.56 457 ARG A O 1
ATOM 3710 N N . TYR A 1 458 ? -0.318 -13.254 14.847 1.00 85.62 458 TYR A N 1
ATOM 3711 C CA . TYR A 1 458 ? -1.617 -13.639 14.325 1.00 85.62 458 TYR A CA 1
ATOM 3712 C C . TYR A 1 458 ? -2.555 -12.449 14.450 1.00 85.62 458 TYR A C 1
ATOM 3714 O O . TYR A 1 458 ? -2.710 -11.885 15.535 1.00 85.62 458 TYR A O 1
ATOM 3722 N N . ALA A 1 459 ? -3.165 -12.075 13.329 1.00 89.38 459 ALA A N 1
ATOM 3723 C CA . ALA A 1 459 ? -4.132 -10.996 13.286 1.00 89.38 459 ALA A CA 1
ATOM 3724 C C . ALA A 1 459 ? -5.504 -11.513 12.856 1.00 89.38 459 ALA A C 1
ATOM 3726 O O . ALA A 1 459 ? -5.628 -12.462 12.076 1.00 89.38 459 ALA A O 1
ATOM 3727 N N . VAL A 1 460 ? -6.548 -10.881 13.373 1.00 91.56 460 VAL A N 1
ATOM 3728 C CA . VAL A 1 460 ? -7.941 -11.262 13.167 1.00 91.56 460 VAL A CA 1
ATOM 3729 C C . VAL A 1 460 ? -8.757 -10.021 12.871 1.00 91.56 460 VAL A C 1
ATOM 3731 O O . VAL A 1 460 ? -8.662 -9.022 13.582 1.00 91.56 460 VAL A O 1
ATOM 3734 N N . ARG A 1 461 ? -9.618 -10.120 11.861 1.00 93.94 461 ARG A N 1
ATOM 3735 C CA . ARG A 1 461 ? -10.747 -9.215 11.674 1.00 93.94 461 ARG A CA 1
ATOM 3736 C C . ARG A 1 461 ? -12.010 -9.921 12.142 1.00 93.94 461 ARG A C 1
ATOM 3738 O O . ARG A 1 461 ? -12.375 -10.982 11.626 1.00 93.94 461 ARG A O 1
ATOM 3745 N N . ALA A 1 462 ? -12.691 -9.316 13.100 1.00 96.50 462 ALA A N 1
ATOM 3746 C CA . ALA A 1 462 ? -13.932 -9.813 13.664 1.00 96.50 462 ALA A CA 1
ATOM 3747 C C . ALA A 1 462 ? -15.024 -8.740 13.616 1.00 96.50 462 ALA A C 1
ATOM 3749 O O . ALA A 1 462 ? -14.754 -7.549 13.483 1.00 96.50 462 ALA A O 1
ATOM 3750 N N . VAL A 1 463 ? -16.274 -9.172 13.719 1.00 97.38 463 VAL A N 1
ATOM 3751 C CA . VAL A 1 463 ? -17.451 -8.302 13.766 1.00 97.38 463 VAL A CA 1
ATOM 3752 C C . VAL A 1 463 ? -18.201 -8.568 15.058 1.00 97.38 463 VAL A C 1
ATOM 3754 O O . VAL A 1 463 ? -18.371 -9.725 15.447 1.00 97.38 463 VAL A O 1
ATOM 3757 N N . LYS A 1 464 ? -18.678 -7.521 15.729 1.00 98.12 464 LYS A N 1
ATOM 3758 C CA . LYS A 1 464 ? -19.535 -7.688 16.908 1.00 98.12 464 LYS A CA 1
ATOM 3759 C C . LYS A 1 464 ? -20.902 -8.241 16.507 1.00 98.12 464 LYS A C 1
ATOM 3761 O O . LYS A 1 464 ? -21.590 -7.655 15.672 1.00 98.12 464 LYS A O 1
ATOM 3766 N N . VAL A 1 465 ? -21.296 -9.352 17.129 1.00 98.12 465 VAL A N 1
ATOM 3767 C CA . VAL A 1 465 ? -22.566 -10.061 16.874 1.00 98.12 465 VAL A CA 1
ATOM 3768 C C . VAL A 1 465 ? -23.432 -10.241 18.125 1.00 98.12 465 VAL A C 1
ATOM 3770 O O . VAL A 1 465 ? -24.551 -10.736 18.024 1.00 98.12 465 VAL A O 1
ATOM 3773 N N . SER A 1 466 ? -22.931 -9.864 19.304 1.00 97.00 466 SER A N 1
ATOM 3774 C CA . SER A 1 466 ? -23.647 -9.949 20.581 1.00 97.00 466 SER A CA 1
ATOM 3775 C C . SER A 1 466 ? -23.213 -8.822 21.523 1.00 97.00 466 SER A C 1
ATOM 3777 O O . SER A 1 466 ? -22.028 -8.499 21.584 1.00 97.00 466 SER A O 1
ATOM 3779 N N . ASP A 1 467 ? -24.163 -8.265 22.280 1.00 95.25 467 ASP A N 1
ATOM 3780 C CA . ASP A 1 467 ? -23.926 -7.292 23.364 1.00 95.25 467 ASP A CA 1
ATOM 3781 C C . ASP A 1 467 ? -23.685 -7.963 24.730 1.00 95.25 467 ASP A C 1
ATOM 3783 O O . ASP A 1 467 ? -23.568 -7.286 25.748 1.00 95.25 467 ASP A O 1
ATOM 3787 N N . ASN A 1 468 ? -23.616 -9.299 24.772 1.00 92.69 468 ASN A N 1
ATOM 3788 C CA . ASN A 1 468 ? -23.480 -10.077 26.005 1.00 92.69 468 ASN A CA 1
ATOM 3789 C C . ASN A 1 468 ? -22.111 -10.775 26.076 1.00 92.69 468 ASN A C 1
ATOM 3791 O O . ASN A 1 468 ? -22.069 -12.006 25.960 1.00 92.69 468 ASN A O 1
ATOM 3795 N N . PRO A 1 469 ? -20.992 -10.042 26.239 1.00 91.69 469 PRO A N 1
ATOM 3796 C CA . PRO A 1 469 ? -19.690 -10.673 26.399 1.00 91.69 469 PRO A CA 1
ATOM 3797 C C . PRO A 1 469 ? -19.686 -11.545 27.660 1.00 91.69 469 PRO A C 1
ATOM 3799 O O . PRO A 1 469 ? -20.201 -11.143 28.704 1.00 91.69 469 PRO A O 1
ATOM 3802 N N . GLN A 1 470 ? -19.108 -12.739 27.560 1.00 89.00 470 GLN A N 1
ATOM 3803 C CA . GLN A 1 470 ? -18.920 -13.670 28.673 1.00 89.00 470 GLN A CA 1
ATOM 3804 C C . GLN A 1 470 ? -17.421 -13.763 28.994 1.00 89.00 470 GLN A C 1
ATOM 3806 O O . GLN A 1 470 ? -16.789 -14.762 28.637 1.00 89.00 470 GLN A O 1
ATOM 3811 N N . PRO A 1 471 ? -16.814 -12.716 29.592 1.00 83.56 471 PRO A N 1
ATOM 3812 C CA . PRO A 1 471 ? -15.402 -12.756 29.928 1.00 83.56 471 PRO A CA 1
ATOM 3813 C C . PRO A 1 471 ? -15.173 -13.823 30.996 1.00 83.56 471 PRO A C 1
ATOM 3815 O O . PRO A 1 471 ? -15.773 -13.787 32.071 1.00 83.56 471 PRO A O 1
ATOM 3818 N N . GLU A 1 472 ? -14.287 -14.765 30.704 1.00 75.50 472 GLU A N 1
ATOM 3819 C CA . GLU A 1 472 ? -13.875 -15.801 31.642 1.00 75.50 472 GLU A CA 1
ATOM 3820 C C . GLU A 1 472 ? -12.355 -15.765 31.727 1.00 75.50 472 GLU A C 1
ATOM 3822 O O . GLU A 1 472 ? -11.657 -15.978 30.731 1.00 75.50 472 GLU A O 1
ATOM 3827 N N . ASN A 1 473 ? -11.823 -15.478 32.915 1.00 63.94 473 ASN A N 1
ATOM 3828 C CA . ASN A 1 473 ? -10.387 -15.560 33.119 1.00 63.94 473 ASN A CA 1
ATOM 3829 C C . ASN A 1 473 ? -9.992 -17.036 33.242 1.00 63.94 473 ASN A C 1
ATOM 3831 O O . ASN A 1 473 ? -10.086 -17.637 34.311 1.00 63.94 473 ASN A O 1
ATOM 3835 N N . THR A 1 474 ? -9.594 -17.635 32.122 1.00 59.88 474 THR A N 1
ATOM 3836 C CA . THR A 1 474 ? -9.305 -19.076 32.062 1.00 59.88 474 THR A CA 1
ATOM 3837 C C . THR A 1 474 ? -7.889 -19.467 32.518 1.00 59.88 474 THR A C 1
ATOM 3839 O O . THR A 1 474 ? -7.544 -20.645 32.443 1.00 59.88 474 THR A O 1
ATOM 3842 N N . TYR A 1 475 ? -7.071 -18.534 33.035 1.00 58.50 475 TYR A N 1
ATOM 3843 C CA . TYR A 1 475 ? -5.709 -18.828 33.508 1.00 58.50 475 TYR A CA 1
ATOM 3844 C C . TYR A 1 475 ? -5.582 -18.826 35.039 1.00 58.50 475 TYR A C 1
ATOM 3846 O O . TYR A 1 475 ? -5.504 -17.790 35.698 1.00 58.50 475 TYR A O 1
ATOM 3854 N N . LEU A 1 476 ? -5.496 -20.034 35.605 1.00 47.81 476 LEU A N 1
ATOM 3855 C CA . LEU A 1 476 ? -5.168 -20.288 37.011 1.00 47.81 476 LEU A CA 1
ATOM 3856 C C . LEU A 1 476 ? -3.706 -19.891 37.288 1.00 47.81 476 LEU A C 1
ATOM 3858 O O . LEU A 1 476 ? -2.788 -20.633 36.951 1.00 47.81 476 LEU A O 1
ATOM 3862 N N . GLY A 1 477 ? -3.490 -18.719 37.892 1.00 49.78 477 GLY A N 1
ATOM 3863 C CA . GLY A 1 477 ? -2.156 -18.218 38.259 1.00 49.78 477 GLY A CA 1
ATOM 3864 C C . GLY A 1 477 ? -2.002 -16.696 38.196 1.00 49.78 477 GLY A C 1
ATOM 3865 O O . GLY A 1 477 ? -1.116 -16.153 38.855 1.00 49.78 477 GLY A O 1
ATOM 3866 N N . ALA A 1 478 ? -2.887 -15.991 37.482 1.00 47.62 478 ALA A N 1
ATOM 3867 C CA . ALA A 1 478 ? -2.984 -14.539 37.589 1.00 47.62 478 ALA A CA 1
ATOM 3868 C C . ALA A 1 478 ? -3.345 -14.189 39.042 1.00 47.62 478 ALA A C 1
ATOM 3870 O O . ALA A 1 478 ? -4.373 -14.643 39.555 1.00 47.62 478 ALA A O 1
ATOM 3871 N N . LYS A 1 479 ? -2.499 -13.418 39.742 1.00 41.59 479 LYS A N 1
ATOM 3872 C CA . LYS A 1 479 ? -2.902 -12.838 41.031 1.00 41.59 479 LYS A CA 1
ATOM 3873 C C . LYS A 1 479 ? -4.215 -12.110 40.773 1.00 41.59 479 LYS A C 1
ATOM 3875 O O . LYS A 1 479 ? -4.261 -11.251 39.901 1.00 41.59 479 LYS A O 1
ATOM 3880 N N . THR A 1 480 ? -5.266 -12.460 41.508 1.00 39.81 480 THR A N 1
ATOM 3881 C CA . THR A 1 480 ? -6.505 -11.686 41.541 1.00 39.81 480 THR A CA 1
ATOM 3882 C C . THR A 1 480 ? -6.154 -10.284 42.027 1.00 39.81 480 THR A C 1
ATOM 3884 O O . THR A 1 480 ? -6.111 -10.035 43.233 1.00 39.81 480 THR A O 1
ATOM 3887 N N . THR A 1 481 ? -5.823 -9.378 41.113 1.00 39.41 481 THR A N 1
ATOM 3888 C CA . THR A 1 481 ? -5.812 -7.955 41.411 1.00 39.41 481 THR A CA 1
ATOM 3889 C C . THR A 1 481 ? -7.260 -7.566 41.665 1.00 39.41 481 THR A C 1
ATOM 3891 O O . THR A 1 481 ? -8.182 -7.998 40.966 1.00 39.41 481 THR A O 1
ATOM 3894 N N . SER A 1 482 ? -7.491 -6.837 42.756 1.00 37.19 482 SER A N 1
ATOM 3895 C CA . SER A 1 482 ? -8.812 -6.302 43.063 1.00 37.19 482 SER A CA 1
ATOM 3896 C C . SER A 1 482 ? -9.320 -5.483 41.873 1.00 37.19 482 SER A C 1
ATOM 3898 O O . SER A 1 482 ? -8.535 -4.957 41.082 1.00 37.19 482 SER A O 1
ATOM 3900 N N . ALA A 1 483 ? -10.644 -5.347 41.769 1.00 40.75 483 ALA A N 1
ATOM 3901 C CA . ALA A 1 483 ? -11.351 -4.683 40.670 1.00 40.75 483 ALA A CA 1
ATOM 3902 C C . ALA A 1 483 ? -10.894 -3.237 40.349 1.00 40.75 483 ALA A C 1
ATOM 3904 O O . ALA A 1 483 ? -11.354 -2.672 39.362 1.00 40.75 483 ALA A O 1
ATOM 3905 N N . GLU A 1 484 ? -10.004 -2.659 41.158 1.00 33.84 484 GLU A N 1
ATOM 3906 C CA . GLU A 1 484 ? -9.525 -1.278 41.099 1.00 33.84 484 GLU A CA 1
ATOM 3907 C C . GLU A 1 484 ? -8.133 -1.116 40.458 1.00 33.84 484 GLU A C 1
ATOM 3909 O O . GLU A 1 484 ? -7.701 0.011 40.242 1.00 33.84 484 GLU A O 1
ATOM 3914 N N . THR A 1 485 ? -7.411 -2.195 40.124 1.00 35.12 485 THR A N 1
ATOM 3915 C CA . THR A 1 485 ? -6.035 -2.089 39.586 1.00 35.12 485 THR A CA 1
ATOM 3916 C C . THR A 1 485 ? -5.860 -2.857 38.275 1.00 35.12 485 THR A C 1
ATOM 3918 O O . THR A 1 485 ? -5.260 -3.927 38.214 1.00 35.12 485 THR A O 1
ATOM 3921 N N . PHE A 1 486 ? -6.388 -2.285 37.189 1.00 37.88 486 PHE A N 1
ATOM 3922 C CA . PHE A 1 486 ? -6.044 -2.673 35.816 1.00 37.88 486 PHE A CA 1
ATOM 3923 C C . PHE A 1 486 ? -4.681 -2.045 35.472 1.00 37.88 486 PHE A C 1
ATOM 3925 O O . PHE A 1 486 ? -4.599 -0.984 34.857 1.00 37.88 486 PHE A O 1
ATOM 3932 N N . THR A 1 487 ? -3.596 -2.623 35.985 1.00 37.38 487 THR A N 1
ATOM 3933 C CA . THR A 1 487 ? -2.247 -2.061 35.834 1.00 37.38 487 THR A CA 1
ATOM 3934 C C . THR A 1 487 ? -1.580 -2.578 34.564 1.00 37.38 487 THR A C 1
ATOM 3936 O O . THR A 1 487 ? -1.291 -3.769 34.470 1.00 37.38 487 THR A O 1
ATOM 3939 N N . PHE A 1 488 ? -1.266 -1.684 33.624 1.00 42.38 488 PHE A N 1
ATOM 3940 C CA . PHE A 1 488 ? -0.169 -1.918 32.682 1.00 42.38 488 PHE A CA 1
ATOM 3941 C C . PHE A 1 488 ? 1.143 -2.039 33.476 1.00 42.38 488 PHE A C 1
ATOM 3943 O O . PHE A 1 488 ? 1.327 -1.328 34.469 1.00 42.38 488 PHE A O 1
ATOM 3950 N N . SER A 1 489 ? 2.052 -2.928 33.069 1.00 38.97 489 SER A N 1
ATOM 3951 C CA . SER A 1 489 ? 3.346 -3.084 33.745 1.00 38.97 489 SER A CA 1
ATOM 3952 C C . SER A 1 489 ? 4.138 -1.768 33.700 1.00 38.97 489 SER A C 1
ATOM 3954 O O . SER A 1 489 ? 4.398 -1.276 32.607 1.00 38.97 489 SER A O 1
ATOM 3956 N N . PRO A 1 490 ? 4.611 -1.211 34.831 1.00 40.78 490 PRO A N 1
ATOM 3957 C CA . PRO A 1 490 ? 5.581 -0.114 34.814 1.00 40.78 490 PRO A CA 1
ATOM 3958 C C . PRO A 1 490 ? 6.996 -0.572 34.387 1.00 40.78 490 PRO A C 1
ATOM 3960 O O . PRO A 1 490 ? 7.950 0.190 34.521 1.00 40.78 490 PRO A O 1
ATOM 3963 N N . ARG A 1 491 ? 7.176 -1.826 33.932 1.00 49.22 491 ARG A N 1
ATOM 3964 C CA . ARG A 1 491 ? 8.480 -2.486 33.753 1.00 49.22 491 ARG A CA 1
ATOM 3965 C C . ARG A 1 491 ? 8.727 -2.914 32.299 1.00 49.22 491 ARG A C 1
ATOM 3967 O O . ARG A 1 491 ? 8.658 -4.096 31.983 1.00 49.22 491 ARG A O 1
ATOM 3974 N N . LYS A 1 492 ? 9.103 -1.973 31.427 1.00 45.31 492 LYS A N 1
ATOM 3975 C CA . LYS A 1 492 ? 9.860 -2.294 30.193 1.00 45.31 492 LYS A CA 1
ATOM 3976 C C . LYS A 1 492 ? 11.388 -2.257 30.403 1.00 45.31 492 LYS A C 1
ATOM 3978 O O . LYS A 1 492 ? 12.139 -2.527 29.474 1.00 45.31 492 LYS A O 1
ATOM 3983 N N . SER A 1 493 ? 11.880 -1.946 31.608 1.00 37.12 493 SER A N 1
ATOM 3984 C CA . SER A 1 493 ? 13.316 -1.809 31.887 1.00 37.12 493 SER A CA 1
ATOM 3985 C C . SER A 1 493 ? 13.799 -2.743 33.003 1.00 37.12 493 SER A C 1
ATOM 3987 O O . SER A 1 493 ? 13.717 -2.439 34.191 1.00 37.12 493 SER A O 1
ATOM 3989 N N . PHE A 1 494 ? 14.406 -3.867 32.619 1.00 32.88 494 PHE A N 1
ATOM 3990 C CA . PHE A 1 494 ? 15.538 -4.354 33.403 1.00 32.88 494 PHE A CA 1
ATOM 3991 C C . PHE A 1 494 ? 16.694 -3.371 33.170 1.00 32.88 494 PHE A C 1
ATOM 3993 O O . PHE A 1 494 ? 17.098 -3.134 32.031 1.00 32.88 494 PHE A O 1
ATOM 4000 N N . GLN A 1 495 ? 17.188 -2.745 34.241 1.00 31.31 495 GLN A N 1
ATOM 4001 C CA . GLN A 1 495 ? 18.469 -2.046 34.202 1.00 31.31 495 GLN A CA 1
ATOM 4002 C C . GLN A 1 495 ? 19.562 -3.097 34.001 1.00 31.31 495 GLN A C 1
ATOM 4004 O O . GLN A 1 495 ? 19.810 -3.904 34.895 1.00 31.31 495 GLN A O 1
ATOM 4009 N N . TRP A 1 496 ? 20.207 -3.088 32.839 1.00 35.84 496 TRP A N 1
ATOM 4010 C CA . TRP A 1 496 ? 21.480 -3.773 32.656 1.00 35.84 496 TRP A CA 1
ATOM 4011 C C . TRP A 1 496 ? 22.590 -2.794 33.051 1.00 35.84 496 TRP A C 1
ATOM 4013 O O . TRP A 1 496 ? 22.684 -1.705 32.482 1.00 35.84 496 TRP A O 1
ATOM 4023 N N . SER A 1 497 ? 23.346 -3.154 34.090 1.00 30.67 497 SER A N 1
ATOM 4024 C CA . SER A 1 497 ? 24.578 -2.486 34.531 1.00 30.67 497 SER A CA 1
ATOM 4025 C C . SER A 1 497 ? 25.752 -2.800 33.620 1.00 30.67 497 SER A C 1
ATOM 4027 O O . SER A 1 497 ? 25.857 -3.996 33.260 1.00 30.67 497 SER A O 1
#

pLDDT: mean 79.98, std 18.79, range [30.67, 98.69]

Radius of gyration: 27.23 Å; chains: 1; bounding box: 59×54×81 Å

Secondary structure (DSSP, 8-state):
-------TTS--SSPPPSEEEESS-SSSHHHHHHHHHTS---EEESEEEEEEEE---HHHHHHHHHHHHHHH-SEEEE---TTSTT-TTEEEEE-TT-----B--TTT-SEEEEEE--TT--GGGSEEEEEETTS--BGGG-S--HHHHHTTT-GGGEEEEEEE---TT-EEEEETTB-EEE-----SSTTTSEEEEEEEEEESS-GGGG-PPPPP-S----------HHHHHHHHHHH---SS--EETTEESS-GGG--EEEETTEEEE----HHHHHHHHHHHH-S--TT-EEEEET-TT-HHHHHHHTTT-EEEEEE--PPEEETTEEE-HHHHHHHHHHHH----EEEE--GGGS-SSS-EEEEEEES-GGG-SSHHHHHHHHHHHEEEEEEEEEEEEE-SS--EE--TTS-BTTBTT--EE--HHHHHHHHHHTTEEEEEEEE--S-SSSEEEEEEEEE--S--------TTS----TT--PPPS-S-----

Foldseek 3Di:
DPPDDDPPPPDDQADQDQKDKDAQQDVCLVVVLVVVVPFDFPDDDPFAFTKGQADDDVVSQVSVQVVCCSHFNGFPDAARDRPDPAHFFIKGWHAQPDDKWKDFCVVPAFKKKKFWRAAPDFQQQFKFFKAFQVRDFFQVLDPDCVLVVVCRVVCVRIDTPDRGGRHHGMMMMRGRRGTMIGGGWHDDDRNHTTMIGMHGTYGPGRSCPPPDNPPPPVCPPPPPPPDPVVVVLVVLVVQDDAQEFDDQSNDTSDDPVPQDFDQDPNDTDTLHDYVVLVCVQPVVVVPDQQAPFEEEEEQCFLNRVLLVSLQSRYQYEYEHLQAFDAGPNDTGGRQVNNVVSCVRSVSNYHYDNDHLLPDDLPAAGLEYEAEAPQQLFLQSLVVLLSNLSNHDQFGKYKYKAFADAPAKDAADQVGADSLFSSGGIHHH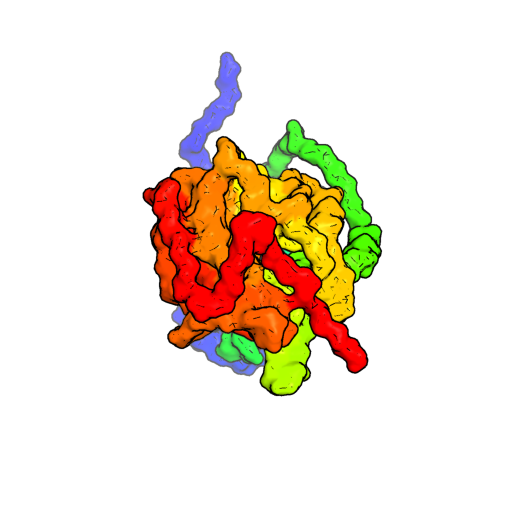PVVVQVSNVLSQKDWDDKDFRPDDTPGRMIMTMITGHDNDRDRDRPDDPRPPDDPPDRDRDSDRDDDDD

Sequence (497 aa):
MLENDANPLVPNEYPTPTVLVIDDFYQDPVAVREWVLQQEFPIQGNYPGKRTAPFALDTIKEKIESYVEPFAGKITQWSNSENHFNANGTFQFTLESEVSWMHTDNDVTDWAGVLYLTPDAPVSGGTGLFRFQDGTRFALESEDLTPHNQNAGNFHAWEQVDNIGNVFNRLILFNAQHWHRSLEYFGDSKENGRLFQTFFFSTERRLTNNLKLPEPVLEIPPPVSTPDFNAIREEIQKRKPFAMQIDVHGVPTQQESQMGISVIDGQTINYGYHPLNLWEAIHRPLIKDLSGKKVLDVGCNSGFFSFELAKRGADVLGVDVNQVERVYNLDCMPLQQAEWIESQLQTGAKFKEMNYMDCDESEPYDKILFLGVYYHLTDPSRGLAKLNRLLKMGGELYVESETHPTETRYYPDDEPYRLDASNFLIPTSEYLNKDLERNGFKIVETFRTKDVCCGRRYAVRAVKVSDNPQPENTYLGAKTTSAETFTFSPRKSFQWS